Protein AF-A0A8H7SQS5-F1 (afdb_monomer)

Foldseek 3Di:
DPDPDDDDQDPAWDWDFDDDPPDTDTDIDGGPDPVGLVVPVVVLAPAAADEAEDAQQCPVCLLVSLVSVVVVCPDPSCLNHEYEYEQEDPVDPPGDDQVVSCVSSVVVVPPSHHYDYWYYYPRVGPRVSVSVVVSCCSRVFADKAKEKEFAPDLQWWKFKQFPNDTGTWDQDPQDNRMTMDIDGFQTKIWMFTHGPPDRHTPGTAPDIAGTDSYHFFHHYHNDRDAFFDFDAFAAQPVFDQPADDPPPQCQQDNHRGDKDKDKAFDPVLVVVCLVPLQDWRWTWIWIWIGHRHDIHIAGRWTKTFDDHLQSQFLATKIKTAGPPPDAGSNHRIDIGDPLLLQQQSPQVVLLVRLLVSSNADDDPAQFWKKFWFLFADPLAGLLLAAQDQDQVSNVSHRIDGPHHGPPPDDPGCNLSNVLSVVLVVLVVCLQADDLVVLLVCVVVQQLAEPLSSVLLVLLSCLLFLVCRWNQFRRHQKMWGQDPVSRYTGIGGGDSSATQQADQFQSVQSLAQACVSSRRCLPRSNNQSQCSNPVSVVSSVVSSVSSLVRRLPCVHPVSNSVSVCVSCVVVSVVVVPDRGSDQHVPPCDLCCCVPCPSHNRTHHTPGHDSQSNVLSSVLSNDDFHNCCLAPRPRVTSNGDRNVRSSVSSVVNNVPDDDDPDRSRDHD

Secondary structure (DSSP, 8-state):
------PPP-SSEEEEEEEETTEEEEEEEE--SHHHHTTGGGG-TT-SEEEEEEETT-GGGHHHHHHHHHHHHT-GGGTT-EEEEEEE-TTSTTPPPHHHHHHHHTGGG--SS-EEEEE--TTT-TTHHHHHHHHHHHHH-PPEEEEEEE---TTEEEEEEETTEEEEEEEETTEEEEEEEEEESSS-EEEEEEETTS--EEEE-SS-BPP-SSPPPEEETT-S-S------PPP-TTS---SPPPPP-TTTS-TT---EEEEEE-HHHHHHHHHTTTS--EEEEEEEEE-SS-EEEEEEEEEEEE-SGGGGSSS-EEEEE--TT--BTTBSEEEE---TT-TTS-HHHHHHHHHHHTT-----S--EEEEE---SSTTTS-S-----S-GGGGTTSSEEEEEPPSTTS--SSHHHHHHHHHHHHHHHHHTTS-HHHHHTTHHHHHHHB-HHHHHHHHHHHHHHT-TTSHHHHS-SEEEEE-TTT-SEEEEE---TT-SSBSSB-HHHHS-SSGGGSGGGGT-HHHHHHHTSHHHHHHHHHHHHHHIIIIISHHHHHHHHHHHHHHHHHHHHHHHHSPPSS--GGG--HHHHHHS-SSTTPPPPTTB-HHHHHHHHHHHTS---HHHHHHS--S-TTB--HHHHHHHHHHHHHT-------SSPP-

Radius of gyration: 36.8 Å; Cα contacts (8 Å, |Δi|>4): 1217; chains: 1; bounding box: 78×60×111 Å

pLDDT: mean 88.17, std 11.87, range [38.25, 98.5]

Nearest PDB structures (foldseek):
  1o3y-assembly1_A  TM=9.883E-01  e=7.222E-14  Mus musculus
  1upt-assembly1_A  TM=9.725E-01  e=5.233E-14  Homo sapiens
  9c5b-assembly1_A  TM=9.781E-01  e=4.960E-14  Homo sapiens
  3vhx-assembly1_C  TM=9.848E-01  e=1.799E-13  Mus musculus
  5di3-assembly1_A  TM=9.719E-01  e=8.090E-13  Chlamydomonas reinhardtii

Solvent-accessible surface area (backbone atoms only — not comparable to full-atom values): 36924 Å² total; per-residue (Å²): 141,88,72,94,71,89,79,74,87,62,87,54,72,49,79,47,82,43,80,54,89,99,44,77,44,79,45,74,51,67,25,82,50,79,92,42,50,82,54,57,70,79,60,33,70,90,41,63,61,47,78,48,79,39,64,26,70,48,72,86,52,40,64,56,52,24,52,55,49,53,62,56,64,70,35,76,61,39,55,84,24,34,39,40,34,34,27,23,46,62,83,44,91,83,35,52,55,39,72,60,50,42,59,66,47,44,54,85,73,58,78,82,49,63,70,51,73,29,51,20,18,86,88,80,52,48,41,51,62,63,46,49,49,53,50,45,58,71,70,67,52,50,68,68,28,46,43,32,36,37,45,94,47,94,80,40,39,42,25,44,32,46,86,86,43,80,36,75,31,44,66,42,96,66,34,88,35,33,29,38,35,70,44,62,29,65,43,52,29,34,50,29,36,17,44,61,100,54,90,48,73,74,47,63,46,97,59,75,44,80,43,42,92,55,59,54,49,47,34,42,71,86,48,99,66,70,69,46,80,71,50,77,71,60,69,47,87,92,50,74,74,80,41,68,72,79,74,79,34,59,78,65,58,37,86,41,44,84,60,46,78,47,78,49,61,58,64,69,55,52,50,50,39,63,72,46,45,91,56,96,48,78,37,66,22,38,39,27,44,35,41,53,88,48,75,51,62,41,67,75,19,40,37,28,76,28,79,73,74,53,40,48,39,27,55,68,20,32,32,40,37,47,45,98,91,47,65,58,60,88,37,42,69,46,76,49,76,56,50,66,82,37,54,54,72,42,56,41,58,52,54,51,47,49,44,52,19,54,28,51,69,54,89,90,67,65,34,44,30,34,34,26,31,19,8,74,44,89,90,21,31,33,49,53,68,58,71,62,92,53,68,72,64,47,68,79,30,28,56,44,78,76,43,83,40,48,96,87,61,84,92,67,62,63,69,57,46,53,48,17,42,50,44,45,56,50,45,62,48,50,61,77,42,52,74,70,60,48,53,66,44,54,74,59,47,62,51,51,29,44,58,71,52,38,41,50,53,52,40,44,38,53,74,34,31,30,46,61,21,55,56,31,18,18,9,40,33,36,42,34,39,35,78,87,75,63,21,33,37,57,33,86,44,81,49,80,40,29,45,41,35,42,42,30,39,50,73,60,43,42,53,34,39,64,85,65,35,69,18,48,76,64,31,47,59,51,37,49,46,49,56,22,61,70,51,36,53,48,37,52,52,46,40,54,48,44,39,68,57,45,55,33,64,93,45,34,45,58,30,52,51,26,52,46,70,65,44,53,65,60,55,52,52,58,71,71,50,86,60,90,38,77,37,67,86,78,63,50,70,63,50,54,71,73,35,29,86,43,80,58,28,25,76,31,76,47,63,27,74,70,20,36,54,41,31,60,54,48,61,68,46,94,60,51,45,65,28,31,37,69,36,85,56,89,42,82,16,36,45,8,43,54,52,36,47,50,49,33,48,54,32,41,72,66,46,89,71,83,88,69,62,78,64,72,72,127

Mean predicted aligned error: 12.45 Å

Sequence (666 aa):
MNQVVTTTPTIGSNVEEVQYKNLKFVMWDIGGQESLRSTWKTYYIDTKAVIMVIDSTDINRLNLAQQELHQMMESEQLQNASLLVFANKQDVKGSLGAAKISEALGLSKLKDRQWHIQACSALTGEGLYEGLDWVVLQIAGSADILYSVVNNAPDSDTAVVVNGNIYPLERTATSSILFQGKAPSDTPYHYATLAKGTRTIQTSEEFTRSGSKNDTLNEFFGRNWNKKPMVSFQPIASITKNFNRQPDNELLHPTGEIATIHVVANQAEIDNMHKNFLEDITVMANVTHISTTSAQSFSDVKFEIGGRSSRRFTKLAYNIKLPKKTELGGYRKLKLRTTVSDPSYMREYLATEMIYAANQPYPKSNGVLYEGEGGKDDETRADLSYKGDDATAYADTAYAISEDPAVGAKNDLSDLISFTKFINDQLEFQKTASSADIARTTSLWEKQLDVEGFLVGMAFEFLQGSWDAYLQNTNNYFLYKSPTQNRFIFISWDFDYVMGSGPVNMKAISVGDYNYYGGVKLRPLMVALMNIPSYRSLFEKNLDSIITNLYHPSKSFPVIDSVTNLIQEDVTWDKSLPRVRKGLEFLSLDTILNAGIGGNAGTPLCISYLNAVQFIVRVNANVSHKKAIEGKTGHSSLYAIKPWIKEKLENIEKKTTYKQPLIPLF

Structure (mmCIF, N/CA/C/O backbone):
data_AF-A0A8H7SQS5-F1
#
_entry.id   AF-A0A8H7SQS5-F1
#
loop_
_atom_site.group_PDB
_atom_site.id
_atom_site.type_symbol
_atom_site.label_atom_id
_atom_site.label_alt_id
_atom_site.label_comp_id
_atom_site.label_asym_id
_atom_site.label_entity_id
_atom_site.label_seq_id
_atom_site.pdbx_PDB_ins_code
_atom_site.Cartn_x
_atom_site.Cartn_y
_atom_site.Cartn_z
_atom_site.occupancy
_atom_site.B_iso_or_equiv
_atom_site.auth_seq_id
_atom_site.auth_comp_id
_atom_site.auth_asym_id
_atom_site.auth_atom_id
_atom_site.pdbx_PDB_model_num
ATOM 1 N N . MET A 1 1 ? -31.747 30.264 47.340 1.00 46.00 1 MET A N 1
ATOM 2 C CA . MET A 1 1 ? -31.072 29.382 48.316 1.00 46.00 1 MET A CA 1
ATOM 3 C C . MET A 1 1 ? -30.214 30.115 49.364 1.00 46.00 1 MET A C 1
ATOM 5 O O . MET A 1 1 ? -29.469 29.443 50.051 1.00 46.00 1 MET A O 1
ATOM 9 N N . ASN A 1 2 ? -30.345 31.436 49.592 1.00 42.00 2 ASN A N 1
ATOM 10 C CA . ASN A 1 2 ? -29.479 32.169 50.547 1.00 42.00 2 ASN A CA 1
ATOM 11 C C . ASN A 1 2 ? -30.256 32.896 51.665 1.00 42.00 2 ASN A C 1
ATOM 13 O O . ASN A 1 2 ? -29.929 34.028 52.013 1.00 42.00 2 ASN A O 1
ATOM 17 N N . GLN A 1 3 ? -31.299 32.282 52.226 1.00 43.91 3 GLN A N 1
ATOM 18 C CA . GLN A 1 3 ? -31.899 32.763 53.475 1.00 43.91 3 GLN A CA 1
ATOM 19 C C . GLN A 1 3 ? -31.687 31.707 54.554 1.00 43.91 3 GLN A C 1
ATOM 21 O O . GLN A 1 3 ? -32.099 30.563 54.384 1.00 43.91 3 GLN A O 1
ATOM 26 N N . VAL A 1 4 ? -31.036 32.090 55.655 1.00 51.50 4 VAL A N 1
ATOM 27 C CA . VAL A 1 4 ? -30.956 31.261 56.862 1.00 51.50 4 VAL A CA 1
ATOM 28 C C . VAL A 1 4 ? -32.353 31.244 57.477 1.00 51.50 4 VAL A C 1
ATOM 30 O O . VAL A 1 4 ? -32.770 32.205 58.121 1.00 51.50 4 VAL A O 1
ATOM 33 N N . VAL A 1 5 ? -33.105 30.178 57.216 1.00 61.50 5 VAL A N 1
ATOM 34 C CA . VAL A 1 5 ? -34.434 29.967 57.793 1.00 61.50 5 VAL A CA 1
ATOM 35 C C . VAL A 1 5 ? -34.265 29.232 59.119 1.00 61.50 5 VAL A C 1
ATOM 37 O O . VAL A 1 5 ? -33.604 28.198 59.188 1.00 61.50 5 VAL A O 1
ATOM 40 N N . THR A 1 6 ? -34.856 29.753 60.193 1.00 63.38 6 THR A N 1
ATOM 41 C CA . THR A 1 6 ? -34.933 29.026 61.465 1.00 63.38 6 THR A CA 1
ATOM 42 C C . THR A 1 6 ? -35.893 27.846 61.305 1.00 63.38 6 THR A C 1
ATOM 44 O O . THR A 1 6 ? -37.096 28.042 61.145 1.00 63.38 6 THR A O 1
ATOM 47 N N . THR A 1 7 ? -35.371 26.620 61.326 1.00 72.69 7 THR A N 1
ATOM 48 C CA . THR A 1 7 ? -36.161 25.393 61.141 1.00 72.69 7 THR A CA 1
ATOM 49 C C . THR A 1 7 ? -36.747 24.892 62.462 1.00 72.69 7 THR A C 1
ATOM 51 O O . THR A 1 7 ? -36.062 24.891 63.486 1.00 72.69 7 THR A O 1
ATOM 54 N N . THR A 1 8 ? -37.985 24.399 62.438 1.00 74.81 8 THR A N 1
ATOM 55 C CA . THR A 1 8 ? -38.575 23.601 63.531 1.00 74.81 8 THR A CA 1
ATOM 56 C C . THR A 1 8 ? -38.476 22.106 63.193 1.00 74.81 8 THR A C 1
ATOM 58 O O . THR A 1 8 ? -38.320 21.780 62.016 1.00 74.81 8 THR A O 1
ATOM 61 N N . PRO A 1 9 ? -38.506 21.178 64.174 1.00 80.44 9 PRO A N 1
ATOM 62 C CA . PRO A 1 9 ? -38.425 19.746 63.885 1.00 80.44 9 PRO A CA 1
ATOM 63 C C . PRO A 1 9 ? -39.506 19.296 62.892 1.00 80.44 9 PRO A C 1
ATOM 65 O O . PRO A 1 9 ? -40.691 19.501 63.148 1.00 80.44 9 PRO A O 1
ATOM 68 N N . THR A 1 10 ? -39.111 18.654 61.790 1.00 79.06 10 THR A N 1
ATOM 69 C CA . THR A 1 10 ? -40.043 18.162 60.764 1.00 79.06 10 THR A CA 1
ATOM 70 C C . THR A 1 10 ? -40.946 17.064 61.338 1.00 79.06 10 THR A C 1
ATOM 72 O O . THR A 1 10 ? -40.476 15.983 61.703 1.00 79.06 10 THR A O 1
ATOM 75 N N . ILE A 1 11 ? -42.252 17.340 61.424 1.00 73.81 11 ILE A N 1
ATOM 76 C CA . ILE A 1 11 ? -43.299 16.381 61.811 1.00 73.81 11 ILE A CA 1
ATOM 77 C C . ILE A 1 11 ? -43.957 15.891 60.513 1.00 73.81 11 ILE A C 1
ATOM 79 O O . ILE A 1 11 ? -44.909 16.497 60.030 1.00 73.81 11 ILE A O 1
ATOM 83 N N . GLY A 1 12 ? -43.407 14.832 59.910 1.00 78.06 12 GLY A N 1
ATOM 84 C CA . GLY A 1 12 ? -43.863 14.287 58.622 1.00 78.06 12 GLY A CA 1
ATOM 85 C C . GLY A 1 12 ? -42.813 14.421 57.516 1.00 78.06 12 GLY A C 1
ATOM 86 O O . GLY A 1 12 ? -41.686 13.953 57.690 1.00 78.06 12 GLY A O 1
ATOM 87 N N . SER A 1 13 ? -43.186 15.038 56.391 1.00 80.19 13 SER A N 1
ATOM 88 C CA . SER A 1 13 ? -42.313 15.269 55.233 1.00 80.19 13 SER A CA 1
ATOM 89 C C . SER A 1 13 ? -42.549 16.641 54.600 1.00 80.19 13 SER A C 1
ATOM 91 O O . SER A 1 13 ? -43.703 17.053 54.471 1.00 80.19 13 SER A O 1
ATOM 93 N N . ASN A 1 14 ? -41.491 17.283 54.111 1.00 84.00 14 ASN A N 1
ATOM 94 C CA . ASN A 1 14 ? -41.572 18.454 53.237 1.00 84.00 14 ASN A CA 1
ATOM 95 C C . ASN A 1 14 ? -41.152 18.062 51.815 1.00 84.00 14 ASN A C 1
ATOM 97 O O . ASN A 1 14 ? -40.242 17.251 51.648 1.00 84.00 14 ASN A O 1
ATOM 101 N N . VAL A 1 15 ? -41.794 18.641 50.797 1.00 87.00 15 VAL A N 1
ATOM 102 C CA . VAL A 1 15 ? -41.393 18.472 49.394 1.00 87.00 15 VAL A CA 1
ATOM 103 C C . VAL A 1 15 ? -40.994 19.817 48.808 1.00 87.00 15 VAL A C 1
ATOM 105 O O . VAL A 1 15 ? -41.748 20.786 48.896 1.00 87.00 15 VAL A O 1
ATOM 108 N N . GLU A 1 16 ? -39.817 19.867 48.196 1.00 86.56 16 GLU A N 1
ATOM 109 C CA . GLU A 1 16 ? -39.339 21.041 47.475 1.00 86.56 16 GLU A CA 1
ATOM 110 C C . GLU A 1 16 ? -38.935 20.667 46.052 1.00 86.56 16 GLU A C 1
ATOM 112 O O . GLU A 1 16 ? -38.211 19.697 45.813 1.00 86.56 16 GLU A O 1
ATOM 117 N N . GLU A 1 17 ? -39.399 21.464 45.091 1.00 86.06 17 GLU A N 1
ATOM 118 C CA . GLU A 1 17 ? -38.922 21.392 43.717 1.00 86.06 17 GLU A CA 1
ATOM 119 C C . GLU A 1 17 ? -37.786 22.394 43.521 1.00 86.06 17 GLU A C 1
ATOM 121 O O . GLU A 1 17 ? -37.972 23.608 43.619 1.00 86.06 17 GLU A O 1
ATOM 126 N N . VAL A 1 18 ? -36.602 21.879 43.214 1.00 84.75 18 VAL A N 1
ATOM 127 C CA . VAL A 1 18 ? -35.380 22.662 43.065 1.00 84.75 18 VAL A CA 1
ATOM 128 C C . VAL A 1 18 ? -34.851 22.504 41.646 1.00 84.75 18 VAL A C 1
ATOM 130 O O . VAL A 1 18 ? -34.492 21.408 41.223 1.00 84.75 18 VAL A O 1
ATOM 133 N N . GLN A 1 19 ? -34.743 23.606 40.905 1.00 79.25 19 GLN A N 1
ATOM 134 C CA . GLN A 1 19 ? -33.986 23.618 39.653 1.00 79.25 19 GLN A CA 1
ATOM 135 C C . GLN A 1 19 ? -32.502 23.808 39.980 1.00 79.25 19 GLN A C 1
ATOM 137 O O . GLN A 1 19 ? -32.103 24.872 40.455 1.00 79.25 19 GLN A O 1
ATOM 142 N N . TYR A 1 20 ? -31.681 22.794 39.713 1.00 79.81 20 TYR A N 1
ATOM 143 C CA . TYR A 1 20 ? -30.235 22.864 39.907 1.00 79.81 20 TYR A CA 1
ATOM 144 C C . TYR A 1 20 ? -29.522 22.377 38.644 1.00 79.81 20 TYR A C 1
ATOM 146 O O . TYR A 1 20 ? -29.672 21.231 38.217 1.00 79.81 20 TYR A O 1
ATOM 154 N N . LYS A 1 21 ? -28.770 23.286 38.009 1.00 78.00 21 LYS A N 1
ATOM 155 C CA . LYS A 1 21 ? -28.233 23.117 36.647 1.00 78.00 21 LYS A CA 1
ATOM 156 C C . LYS A 1 21 ? -29.354 22.741 35.656 1.00 78.00 21 LYS A C 1
ATOM 158 O O . LYS A 1 21 ? -30.399 23.392 35.617 1.00 78.00 21 LYS A O 1
ATOM 163 N N . ASN A 1 22 ? -29.139 21.717 34.835 1.00 71.81 22 ASN A N 1
ATOM 164 C CA . ASN A 1 22 ? -30.084 21.213 33.839 1.00 71.81 22 ASN A CA 1
ATOM 165 C C . ASN A 1 22 ? -31.089 20.191 34.402 1.00 71.81 22 ASN A C 1
ATOM 167 O O . ASN A 1 22 ? -31.895 19.672 33.634 1.00 71.81 22 ASN A O 1
ATOM 171 N N . LEU A 1 23 ? -31.062 19.902 35.709 1.00 73.56 23 LEU A N 1
ATOM 172 C CA . LEU A 1 23 ? -31.976 18.958 36.348 1.00 73.56 23 LEU A CA 1
ATOM 173 C C . LEU A 1 23 ? -32.998 19.670 37.238 1.00 73.56 23 LEU A C 1
ATOM 175 O O . LEU A 1 23 ? -32.694 20.641 37.936 1.00 73.56 23 LEU A O 1
ATOM 179 N N . LYS A 1 24 ? -34.217 19.130 37.236 1.00 83.38 24 LYS A N 1
ATOM 180 C CA . LYS A 1 24 ? -35.263 19.464 38.198 1.00 83.38 24 LYS A CA 1
ATOM 181 C C . LYS A 1 24 ? -35.273 18.390 39.285 1.00 83.38 24 LYS A C 1
ATOM 183 O O . LYS A 1 24 ? -35.647 17.250 39.018 1.00 83.38 24 LYS A O 1
ATOM 188 N N . PHE A 1 25 ? -34.853 18.748 40.491 1.00 85.69 25 PHE A N 1
ATOM 189 C CA . PHE A 1 25 ? -34.918 17.889 41.668 1.00 85.69 25 PHE A CA 1
ATOM 190 C C . PHE A 1 25 ? -36.290 18.013 42.327 1.00 85.69 25 PHE A C 1
ATOM 192 O O . PHE A 1 25 ? -36.781 19.119 42.534 1.00 85.69 25 PHE A O 1
ATOM 199 N N . VAL A 1 26 ? -36.882 16.875 42.686 1.00 89.88 26 VAL A N 1
ATOM 200 C CA . VAL A 1 26 ? -38.013 16.801 43.618 1.00 89.88 26 VAL A CA 1
ATOM 201 C C . VAL A 1 26 ? -37.462 16.189 44.899 1.00 89.88 26 VAL A C 1
ATOM 203 O O . VAL A 1 26 ? -37.196 14.989 44.949 1.00 89.88 26 VAL A O 1
ATOM 206 N N . MET A 1 27 ? -37.186 17.030 45.892 1.00 90.56 27 MET A N 1
ATOM 207 C CA . MET A 1 27 ? -36.537 16.626 47.138 1.00 90.56 27 MET A CA 1
ATOM 208 C C . MET A 1 27 ? -37.584 16.412 48.224 1.00 90.56 27 MET A C 1
ATOM 210 O O . MET A 1 27 ? -38.413 17.287 48.462 1.00 90.56 27 MET A O 1
ATOM 214 N N . TRP A 1 28 ? -37.515 15.261 48.889 1.00 90.88 28 TRP A N 1
ATOM 215 C CA . TRP A 1 28 ? -38.356 14.922 50.033 1.00 90.88 28 TRP A CA 1
ATOM 216 C C . TRP A 1 28 ? -37.508 14.970 51.307 1.00 90.88 28 TRP A C 1
ATOM 218 O O . TRP A 1 28 ? -36.665 14.101 51.520 1.00 90.88 28 TRP A O 1
ATOM 228 N N . ASP A 1 29 ? -37.712 15.991 52.140 1.00 90.00 29 ASP A N 1
ATOM 229 C CA . ASP A 1 29 ? -37.134 16.071 53.487 1.00 90.00 29 ASP A CA 1
ATOM 230 C C . ASP A 1 29 ? -38.038 15.308 54.459 1.00 90.00 29 ASP A C 1
ATOM 232 O O . ASP A 1 29 ? -39.218 15.633 54.600 1.00 90.00 29 ASP A O 1
ATOM 236 N N . ILE A 1 30 ? -37.502 14.272 55.105 1.00 89.94 30 ILE A N 1
ATOM 237 C CA . ILE A 1 30 ? -38.276 13.318 55.905 1.00 89.94 30 ILE A CA 1
ATOM 238 C C . ILE A 1 30 ? -37.847 13.412 57.371 1.00 89.94 30 ILE A C 1
ATOM 240 O O . ILE A 1 30 ? -36.660 13.379 57.697 1.00 89.94 30 ILE A O 1
ATOM 244 N N . GLY A 1 31 ? -38.821 13.475 58.283 1.00 86.50 31 GLY A N 1
ATOM 245 C CA . GLY A 1 31 ? -38.561 13.551 59.720 1.00 86.50 31 GLY A CA 1
ATOM 246 C C . GLY A 1 31 ? -37.701 12.390 60.248 1.00 86.50 31 GLY A C 1
ATOM 247 O O . GLY A 1 31 ? -38.003 11.216 60.035 1.00 86.50 31 GLY A O 1
ATOM 248 N N . GLY A 1 32 ? -36.642 12.724 60.994 1.00 85.50 32 GLY A N 1
ATOM 249 C CA . GLY A 1 32 ? -35.691 11.757 61.571 1.00 85.50 32 GLY A CA 1
ATOM 250 C C . GLY A 1 32 ? -35.989 11.293 63.006 1.00 85.50 32 GLY A C 1
ATOM 251 O O . GLY A 1 32 ? -35.162 10.604 63.618 1.00 85.50 32 GLY A O 1
ATOM 252 N N . GLN A 1 33 ? -37.138 11.688 63.569 1.00 84.88 33 GLN A N 1
ATOM 253 C CA . GLN A 1 33 ? -37.570 11.262 64.906 1.00 84.88 33 GLN A CA 1
ATOM 254 C C . GLN A 1 33 ? -37.811 9.749 64.931 1.00 84.88 33 GLN A C 1
ATOM 256 O O . GLN A 1 33 ? -38.307 9.189 63.958 1.00 84.88 33 GLN A O 1
ATOM 261 N N . GLU A 1 34 ? -37.491 9.090 66.045 1.00 85.25 34 GLU A N 1
ATOM 262 C CA . GLU A 1 34 ? -37.561 7.625 66.180 1.00 85.25 34 GLU A CA 1
ATOM 263 C C . GLU A 1 34 ? -38.934 7.049 65.796 1.00 85.25 34 GLU A C 1
ATOM 265 O O . GLU A 1 34 ? -39.013 6.084 65.039 1.00 85.25 34 GLU A O 1
ATOM 270 N N . SER A 1 35 ? -40.022 7.705 66.210 1.00 85.00 35 SER A N 1
ATOM 271 C CA . SER A 1 35 ? -41.396 7.314 65.866 1.00 85.00 35 SER A CA 1
ATOM 272 C C . SER A 1 35 ? -41.712 7.396 64.367 1.00 85.00 35 SER A C 1
ATOM 274 O O . SER A 1 35 ? -42.625 6.715 63.900 1.00 85.00 35 SER A O 1
ATOM 276 N N . LEU A 1 36 ? -40.966 8.202 63.604 1.00 86.00 36 LEU A N 1
ATOM 277 C CA . LEU A 1 36 ? -41.203 8.458 62.183 1.00 86.00 36 LEU A CA 1
ATOM 278 C C . LEU A 1 36 ? -40.320 7.618 61.250 1.00 86.00 36 LEU A C 1
ATOM 280 O O . LEU A 1 36 ? -40.679 7.468 60.085 1.00 86.00 36 LEU A O 1
ATOM 284 N N . ARG A 1 37 ? -39.215 7.017 61.713 1.00 87.69 37 ARG A N 1
ATOM 285 C CA . ARG A 1 37 ? -38.273 6.286 60.827 1.00 87.69 37 ARG A CA 1
ATOM 286 C C . ARG A 1 37 ? -38.900 5.101 60.104 1.00 87.69 37 ARG A C 1
ATOM 288 O O . ARG A 1 37 ? -38.593 4.838 58.947 1.00 87.69 37 ARG A O 1
ATOM 295 N N . SER A 1 38 ? -39.876 4.451 60.739 1.00 85.44 38 SER A N 1
ATOM 296 C CA . SER A 1 38 ? -40.659 3.375 60.116 1.00 85.44 38 SER A CA 1
ATOM 297 C C . SER A 1 38 ? -41.401 3.809 58.839 1.00 85.44 38 SER A C 1
ATOM 299 O O . SER A 1 38 ? -41.775 2.951 58.034 1.00 85.44 38 SER A O 1
ATOM 301 N N . THR A 1 39 ? -41.595 5.119 58.634 1.00 87.62 39 THR A N 1
ATOM 302 C CA . THR A 1 39 ? -42.253 5.696 57.454 1.00 87.62 39 THR A CA 1
ATOM 303 C C . THR A 1 39 ? -41.307 5.956 56.288 1.00 87.62 39 THR A C 1
ATOM 305 O O . THR A 1 39 ? -41.786 6.086 55.171 1.00 87.62 39 THR A O 1
ATOM 308 N N . TRP A 1 40 ? -39.980 5.953 56.475 1.00 93.19 40 TRP A N 1
ATOM 309 C CA . TRP A 1 40 ? -39.027 6.249 55.391 1.00 93.19 40 TRP A CA 1
ATOM 310 C C . TRP A 1 40 ? -39.225 5.352 54.164 1.00 93.19 40 TRP A C 1
ATOM 312 O O . TRP A 1 40 ? -39.152 5.814 53.028 1.00 93.19 40 TRP A O 1
ATOM 322 N N . LYS A 1 41 ? -39.590 4.087 54.400 1.00 91.06 41 LYS A N 1
ATOM 323 C CA . LYS A 1 41 ? -39.876 3.097 53.356 1.00 91.06 41 LYS A CA 1
ATOM 324 C C . LYS A 1 41 ? -40.971 3.498 52.369 1.00 91.06 41 LYS A C 1
ATOM 326 O O . LYS A 1 41 ? -40.994 2.976 51.261 1.00 91.06 41 LYS A O 1
ATOM 331 N N . THR A 1 42 ? -41.875 4.414 52.729 1.00 90.44 42 THR A N 1
ATOM 332 C CA . THR A 1 42 ? -42.919 4.877 51.801 1.00 90.44 42 THR A CA 1
ATOM 333 C C . THR A 1 42 ? -42.363 5.751 50.678 1.00 90.44 42 THR A C 1
ATOM 335 O O . THR A 1 42 ? -43.066 5.977 49.701 1.00 90.44 42 THR A O 1
ATOM 338 N N . TYR A 1 43 ? -41.114 6.216 50.800 1.00 92.00 43 TYR A N 1
ATOM 339 C CA . TYR A 1 43 ? -40.449 7.093 49.834 1.00 92.00 43 TYR A CA 1
ATOM 340 C C . TYR A 1 43 ? -39.382 6.380 48.995 1.00 92.00 43 TYR A C 1
ATOM 342 O O . TYR A 1 43 ? -38.774 6.998 48.132 1.00 92.00 43 TYR A O 1
ATOM 350 N N . TYR A 1 44 ? -39.129 5.088 49.219 1.00 92.81 44 TYR A N 1
ATOM 351 C CA . TYR A 1 44 ? -38.050 4.380 48.520 1.00 92.81 44 TYR A CA 1
ATOM 352 C C . TYR A 1 44 ? -38.348 4.136 47.038 1.00 92.81 44 TYR A C 1
ATOM 354 O O . TYR A 1 44 ? -37.430 4.148 46.220 1.00 92.81 44 TYR A O 1
ATOM 362 N N . ILE A 1 45 ? -39.621 3.943 46.686 1.00 89.31 45 ILE A N 1
ATOM 363 C CA . ILE A 1 45 ? -40.049 3.690 45.307 1.00 89.31 45 ILE A CA 1
ATOM 364 C C . ILE A 1 45 ? -39.637 4.867 44.410 1.00 89.31 45 ILE A C 1
ATOM 366 O O . ILE A 1 45 ? -39.862 6.025 44.749 1.00 89.31 45 ILE A O 1
ATOM 370 N N . ASP A 1 46 ? -39.023 4.548 43.268 1.00 84.19 46 ASP A N 1
ATOM 371 C CA . ASP A 1 46 ? -38.538 5.493 42.250 1.00 84.19 46 ASP A CA 1
ATOM 372 C C . ASP A 1 46 ? -37.499 6.533 42.711 1.00 84.19 46 ASP A C 1
ATOM 374 O O . ASP A 1 46 ? -37.156 7.452 41.958 1.00 84.19 46 ASP A O 1
ATOM 378 N N . THR A 1 47 ? -36.905 6.359 43.894 1.00 91.38 47 THR A N 1
ATOM 379 C CA . THR A 1 47 ? -35.816 7.222 44.365 1.00 91.38 47 THR A CA 1
ATOM 380 C C . THR A 1 47 ? -34.555 7.047 43.510 1.00 91.38 47 THR A C 1
ATOM 382 O O . THR A 1 47 ? -34.044 5.942 43.344 1.00 91.38 47 THR A O 1
ATOM 385 N N . LYS A 1 48 ? -34.023 8.158 42.975 1.00 89.69 48 LYS A N 1
ATOM 386 C CA . LYS A 1 48 ? -32.787 8.171 42.161 1.00 89.69 48 LYS A CA 1
ATOM 387 C C . LYS A 1 48 ? -31.516 8.333 42.989 1.00 89.69 48 LYS A C 1
ATOM 389 O O . LYS A 1 48 ? -30.483 7.762 42.653 1.00 89.69 48 LYS A O 1
ATOM 394 N N . ALA A 1 49 ? -31.592 9.095 44.073 1.00 92.69 49 ALA A N 1
ATOM 395 C CA . ALA A 1 49 ? -30.498 9.260 45.013 1.00 92.69 49 ALA A CA 1
ATOM 396 C C . ALA A 1 49 ? -31.040 9.468 46.428 1.00 92.69 49 ALA A C 1
ATOM 398 O O . ALA A 1 49 ? -32.061 10.129 46.614 1.00 92.69 49 ALA A O 1
ATOM 399 N N . VAL A 1 50 ? -30.328 8.930 47.413 1.00 95.50 50 VAL A N 1
ATOM 400 C CA . VAL A 1 50 ? -30.562 9.162 48.840 1.00 95.50 50 VAL A CA 1
ATOM 401 C C . VAL A 1 50 ? -29.499 10.127 49.345 1.00 95.50 50 VAL A C 1
ATOM 403 O O . VAL A 1 50 ? -28.308 9.907 49.128 1.00 95.50 50 VAL A O 1
ATOM 406 N N . ILE A 1 51 ? -29.923 11.186 50.037 1.00 95.94 51 ILE A N 1
ATOM 407 C CA . ILE A 1 51 ? -29.023 12.137 50.695 1.00 95.94 51 ILE A CA 1
ATOM 408 C C . ILE A 1 51 ? -29.156 11.955 52.208 1.00 95.94 51 ILE A C 1
ATOM 410 O O . ILE A 1 51 ? -30.156 12.348 52.802 1.00 95.94 51 ILE A O 1
ATOM 414 N N . MET A 1 52 ? -28.143 11.360 52.837 1.00 95.69 52 MET A N 1
ATOM 415 C CA . MET A 1 52 ? -28.085 11.161 54.284 1.00 95.69 52 MET A CA 1
ATOM 416 C C . MET A 1 52 ? -27.294 12.299 54.931 1.00 95.69 52 MET A C 1
ATOM 418 O O . MET A 1 52 ? -26.102 12.461 54.673 1.00 95.69 52 MET A O 1
ATOM 422 N N . VAL A 1 53 ? -27.934 13.082 55.797 1.00 96.31 53 VAL A N 1
ATOM 423 C CA . VAL A 1 53 ? -27.286 14.209 56.483 1.00 96.31 53 VAL A CA 1
ATOM 424 C C . VAL A 1 53 ? -26.868 13.790 57.890 1.00 96.31 53 VAL A C 1
ATOM 426 O O . VAL A 1 53 ? -27.701 13.419 58.713 1.00 96.31 53 VAL A O 1
ATOM 429 N N . ILE A 1 54 ? -25.571 13.870 58.177 1.00 96.88 54 ILE A N 1
ATOM 430 C CA . ILE A 1 54 ? -24.975 13.480 59.455 1.00 96.88 54 ILE A CA 1
ATOM 431 C C . ILE A 1 54 ? -24.557 14.726 60.223 1.00 96.88 54 ILE A C 1
ATOM 433 O O . ILE A 1 54 ? -23.822 15.570 59.713 1.00 96.88 54 ILE A O 1
ATOM 437 N N . ASP A 1 55 ? -25.001 14.827 61.472 1.00 95.69 55 ASP A N 1
ATOM 438 C CA . ASP A 1 55 ? -24.494 15.826 62.403 1.00 95.69 55 ASP A CA 1
ATOM 439 C C . ASP A 1 55 ? -23.081 15.436 62.851 1.00 95.69 55 ASP A C 1
ATOM 441 O O . ASP A 1 55 ? -22.896 14.527 63.660 1.00 95.69 55 ASP A O 1
ATOM 445 N N . SER A 1 56 ? -22.076 16.141 62.332 1.00 96.44 56 SER A N 1
ATOM 446 C CA . SER A 1 56 ? -20.668 15.833 62.603 1.00 96.44 56 SER A CA 1
ATOM 447 C C . SER A 1 56 ? -20.246 16.117 64.048 1.00 96.44 56 SER A C 1
ATOM 449 O O . SER A 1 56 ? -19.121 15.789 64.424 1.00 96.44 56 SER A O 1
ATOM 451 N N . THR A 1 57 ? -21.110 16.733 64.859 1.00 94.81 57 THR A N 1
ATOM 452 C CA . THR A 1 57 ? -20.847 17.032 66.274 1.00 94.81 57 THR A CA 1
ATOM 453 C C . THR A 1 57 ? -21.406 15.971 67.224 1.00 94.81 57 THR A C 1
ATOM 455 O O . THR A 1 57 ? -20.981 15.896 68.377 1.00 94.81 57 THR A O 1
ATOM 458 N N . ASP A 1 58 ? -22.312 15.109 66.751 1.00 93.00 58 ASP A N 1
ATOM 459 C CA . ASP A 1 58 ? -23.007 14.134 67.591 1.00 93.00 58 ASP A CA 1
ATOM 460 C C . ASP A 1 58 ? -22.446 12.716 67.443 1.00 93.00 58 ASP A C 1
ATOM 462 O O . ASP A 1 58 ? -23.017 11.829 66.806 1.00 93.00 58 ASP A O 1
ATOM 466 N N . ILE A 1 59 ? -21.295 12.504 68.077 1.00 91.50 59 ILE A N 1
ATOM 467 C CA . ILE A 1 59 ? -20.561 11.233 68.032 1.00 91.50 59 ILE A CA 1
ATOM 468 C C . ILE A 1 59 ? -21.396 10.079 68.612 1.00 91.50 59 ILE A C 1
ATOM 470 O O . ILE A 1 59 ? -21.345 8.958 68.107 1.00 91.50 59 ILE A O 1
ATOM 474 N N . ASN A 1 60 ? -22.202 10.350 69.643 1.00 91.56 60 ASN A N 1
ATOM 475 C CA . ASN A 1 60 ? -22.978 9.329 70.351 1.00 91.56 60 ASN A CA 1
ATOM 476 C C . ASN A 1 60 ? -24.054 8.696 69.460 1.00 91.56 60 ASN A C 1
ATOM 478 O O . ASN A 1 60 ? -24.373 7.518 69.623 1.00 91.56 60 ASN A O 1
ATOM 482 N N . ARG A 1 61 ? -24.601 9.457 68.502 1.00 92.62 61 ARG A N 1
ATOM 483 C CA . ARG A 1 61 ? -25.633 8.975 67.573 1.00 92.62 61 ARG A CA 1
ATOM 484 C C . ARG A 1 61 ? -25.087 8.393 66.267 1.00 92.62 61 ARG A C 1
ATOM 486 O O . ARG A 1 61 ? -25.881 7.891 65.475 1.00 92.62 61 ARG A O 1
ATOM 493 N N . LEU A 1 62 ? -23.770 8.367 66.044 1.00 92.50 62 LEU A N 1
ATOM 494 C CA . LEU A 1 62 ? -23.197 7.787 64.819 1.00 92.50 62 LEU A CA 1
ATOM 495 C C . LEU A 1 62 ? -23.483 6.290 64.668 1.00 92.50 62 LEU A C 1
ATOM 497 O O . LEU A 1 62 ? -23.783 5.842 63.565 1.00 92.50 62 LEU A O 1
ATOM 501 N N . ASN A 1 63 ? -23.460 5.527 65.764 1.00 93.19 63 ASN A N 1
ATOM 502 C CA . ASN A 1 63 ? -23.805 4.100 65.728 1.00 93.19 63 ASN A CA 1
ATOM 503 C C . ASN A 1 63 ? -25.262 3.880 65.301 1.00 93.19 63 ASN A C 1
ATOM 505 O O . ASN A 1 63 ? -25.557 2.963 64.540 1.00 93.19 63 ASN A O 1
ATOM 509 N N . LEU A 1 64 ? -26.167 4.752 65.752 1.00 93.12 64 LEU A N 1
ATOM 510 C CA . LEU A 1 64 ? -27.565 4.716 65.337 1.00 93.12 64 LEU A CA 1
ATOM 511 C C . LEU A 1 64 ? -27.702 5.076 63.852 1.00 93.12 64 LEU A C 1
ATOM 513 O O . LEU A 1 64 ? -28.374 4.370 63.113 1.00 93.12 64 LEU A O 1
ATOM 517 N N . ALA A 1 65 ? -27.016 6.130 63.397 1.00 94.88 65 ALA A N 1
ATOM 518 C CA . ALA A 1 65 ? -27.011 6.520 61.988 1.00 94.88 65 ALA A CA 1
ATOM 519 C C . ALA A 1 65 ? -26.461 5.412 61.074 1.00 94.88 65 ALA A C 1
ATOM 521 O O . ALA A 1 65 ? -26.986 5.215 59.983 1.00 94.88 65 ALA A O 1
ATOM 522 N N . GLN A 1 66 ? -25.447 4.663 61.525 1.00 95.94 66 GLN A N 1
ATOM 523 C CA . GLN A 1 66 ? -24.949 3.484 60.820 1.00 95.94 66 GLN A CA 1
ATOM 524 C C . GLN A 1 66 ? -26.039 2.414 60.697 1.00 95.94 66 GLN A C 1
ATOM 526 O O . GLN A 1 66 ? -26.296 1.944 59.594 1.00 95.94 66 GLN A O 1
ATOM 531 N N . GLN A 1 67 ? -26.680 2.028 61.802 1.00 94.62 67 GLN A N 1
ATOM 532 C CA . GLN A 1 67 ? -27.711 0.983 61.792 1.00 94.62 67 GLN A CA 1
ATOM 533 C C . GLN A 1 67 ? -28.863 1.332 60.843 1.00 94.62 67 GLN A C 1
ATOM 535 O O . GLN A 1 67 ? -29.213 0.524 59.988 1.00 94.62 67 GLN A O 1
ATOM 540 N N . GLU A 1 68 ? -29.378 2.560 60.933 1.00 94.81 68 GLU A N 1
ATOM 541 C CA . GLU A 1 68 ? -30.463 3.053 60.076 1.00 94.81 68 GLU A CA 1
ATOM 542 C C . GLU A 1 68 ? -30.045 3.127 58.600 1.00 94.81 68 GLU A C 1
ATOM 544 O O . GLU A 1 68 ? -30.814 2.756 57.715 1.00 94.81 68 GLU A O 1
ATOM 549 N N . LEU A 1 69 ? -28.811 3.568 58.316 1.00 95.62 69 LEU A N 1
ATOM 550 C CA . LEU A 1 69 ? -28.284 3.617 56.953 1.00 95.62 69 LEU A CA 1
ATOM 551 C C . LEU A 1 69 ? -28.200 2.218 56.339 1.00 95.62 69 LEU A C 1
ATOM 553 O O . LEU A 1 69 ? -28.695 2.017 55.234 1.00 95.62 69 LEU A O 1
ATOM 557 N N . HIS A 1 70 ? -27.581 1.257 57.030 1.00 95.00 70 HIS A N 1
ATOM 558 C CA . HIS A 1 70 ? -27.421 -0.104 56.505 1.00 95.00 70 HIS A CA 1
ATOM 559 C C . HIS A 1 70 ? -28.778 -0.793 56.338 1.00 95.00 70 HIS A C 1
ATOM 561 O O . HIS A 1 70 ? -29.041 -1.328 55.266 1.00 95.00 70 HIS A O 1
ATOM 567 N N . GLN A 1 71 ? -29.680 -0.668 57.316 1.00 93.75 71 GLN A N 1
ATOM 568 C CA . GLN A 1 71 ? -31.043 -1.197 57.211 1.00 93.75 71 GLN A CA 1
ATOM 569 C C . GLN A 1 71 ? -31.813 -0.599 56.023 1.00 93.75 71 GLN A C 1
ATOM 571 O O . GLN A 1 71 ? -32.536 -1.305 55.322 1.00 93.75 71 GLN A O 1
ATOM 576 N N . MET A 1 72 ? -31.664 0.702 55.770 1.00 94.38 72 MET A N 1
ATOM 577 C CA . MET A 1 72 ? -32.277 1.359 54.616 1.00 94.38 72 MET A CA 1
ATOM 578 C C . MET A 1 72 ? -31.672 0.868 53.293 1.00 94.38 72 MET A C 1
ATOM 580 O O . MET A 1 72 ? -32.412 0.606 52.345 1.00 94.38 72 MET A O 1
ATOM 584 N N . MET A 1 73 ? -30.345 0.718 53.216 1.00 93.88 73 MET A N 1
ATOM 585 C CA . MET A 1 73 ? -29.655 0.271 51.997 1.00 93.88 73 MET A CA 1
ATOM 586 C C . MET A 1 73 ? -29.924 -1.205 51.648 1.00 93.88 73 MET A C 1
ATOM 588 O O . MET A 1 73 ? -29.794 -1.565 50.480 1.00 93.88 73 MET A O 1
ATOM 592 N N . GLU A 1 74 ? -30.355 -2.036 52.604 1.00 92.19 74 GLU A N 1
ATOM 593 C CA . GLU A 1 74 ? -30.791 -3.426 52.369 1.00 92.19 74 GLU A CA 1
ATOM 594 C C . GLU A 1 74 ? -32.107 -3.539 51.573 1.00 92.19 74 GLU A C 1
ATOM 596 O O . GLU A 1 74 ? -32.432 -4.609 51.060 1.00 92.19 74 GLU A O 1
ATOM 601 N N . SER A 1 75 ? -32.874 -2.452 51.441 1.00 92.00 75 SER A N 1
ATOM 602 C CA . SER A 1 75 ? -34.127 -2.455 50.683 1.00 92.00 75 SER A CA 1
ATOM 603 C C . SER A 1 75 ? -33.894 -2.604 49.175 1.00 92.00 75 SER A C 1
ATOM 605 O O . SER A 1 75 ? -33.246 -1.761 48.550 1.00 92.00 75 SER A O 1
ATOM 607 N N . GLU A 1 76 ? -34.529 -3.605 48.554 1.00 88.75 76 GLU A N 1
ATOM 608 C CA . GLU A 1 76 ? -34.502 -3.817 47.095 1.00 88.75 76 GLU A CA 1
ATOM 609 C C . GLU A 1 76 ? -34.996 -2.591 46.308 1.00 88.75 76 GLU A C 1
ATOM 611 O O . GLU A 1 76 ? -34.518 -2.307 45.211 1.00 88.75 76 GLU A O 1
ATOM 616 N N . GLN A 1 77 ? -35.906 -1.803 46.890 1.00 90.81 77 GLN A N 1
ATOM 617 C CA . GLN A 1 77 ? -36.446 -0.592 46.260 1.00 90.81 77 GLN A CA 1
ATOM 618 C C . GLN A 1 77 ? -35.385 0.502 46.058 1.00 90.81 77 GLN A C 1
ATOM 620 O O . GLN A 1 77 ? -35.560 1.366 45.205 1.00 90.81 77 GLN A O 1
ATOM 625 N N . LEU A 1 78 ? -34.277 0.453 46.806 1.00 92.56 78 LEU A N 1
ATOM 626 C CA . LEU A 1 78 ? -33.163 1.398 46.706 1.00 92.56 78 LEU A CA 1
ATOM 627 C C . LEU A 1 78 ? -31.941 0.812 45.991 1.00 92.56 78 LEU A C 1
ATOM 629 O O . LEU A 1 78 ? -30.891 1.452 45.989 1.00 92.56 78 LEU A O 1
ATOM 633 N N . GLN A 1 79 ? -32.034 -0.375 45.385 1.00 85.50 79 GLN A N 1
ATOM 634 C CA . GLN A 1 79 ? -30.878 -1.061 44.792 1.00 85.50 79 GLN A CA 1
ATOM 635 C C . GLN A 1 79 ? -30.146 -0.216 43.733 1.00 85.50 79 GLN A C 1
ATOM 637 O O . GLN A 1 79 ? -28.924 -0.262 43.645 1.00 85.50 79 GLN A O 1
ATOM 642 N N . ASN A 1 80 ? -30.882 0.595 42.967 1.00 81.06 80 ASN A N 1
ATOM 643 C CA . ASN A 1 80 ? -30.329 1.440 41.901 1.00 81.06 80 ASN A CA 1
ATOM 644 C C . ASN A 1 80 ? -30.099 2.906 42.321 1.00 81.06 80 ASN A C 1
ATOM 646 O O . ASN A 1 80 ? -29.742 3.727 41.478 1.00 81.06 80 ASN A O 1
ATOM 650 N N . ALA A 1 81 ? -30.336 3.260 43.589 1.00 89.69 81 ALA A N 1
ATOM 651 C CA . ALA A 1 81 ? -30.190 4.630 44.072 1.00 89.69 81 ALA A CA 1
ATOM 652 C C . ALA A 1 81 ? -28.743 4.919 44.506 1.00 89.69 81 ALA A C 1
ATOM 654 O O . ALA A 1 81 ? -28.148 4.157 45.274 1.00 89.69 81 ALA A O 1
ATOM 655 N N . SER A 1 82 ? -28.186 6.051 44.067 1.00 92.19 82 SER A N 1
ATOM 656 C CA . SER A 1 82 ? -26.886 6.536 44.558 1.00 92.19 82 SER A CA 1
ATOM 657 C C . SER A 1 82 ? -27.003 7.092 45.982 1.00 92.19 82 SER A C 1
ATOM 659 O O . SER A 1 82 ? -28.036 7.651 46.345 1.00 92.19 82 SER A O 1
ATOM 661 N N . LEU A 1 83 ? -25.942 6.986 46.786 1.00 96.00 83 LEU A N 1
ATOM 662 C CA . LEU A 1 83 ? -25.927 7.485 48.168 1.00 96.00 83 LEU A CA 1
ATOM 663 C C . LEU A 1 83 ? -24.964 8.668 48.330 1.00 96.00 83 LEU A C 1
ATOM 665 O O . LEU A 1 83 ? -23.751 8.507 48.233 1.00 96.00 83 LEU A O 1
ATOM 669 N N . LEU A 1 84 ? -25.485 9.847 48.658 1.00 97.31 84 LEU A N 1
ATOM 670 C CA . LEU A 1 84 ? -24.678 10.978 49.113 1.00 97.31 84 LEU A CA 1
ATOM 671 C C . LEU A 1 84 ? -24.777 11.096 50.636 1.00 97.31 84 LEU A C 1
ATOM 673 O O . LEU A 1 84 ? -25.872 11.179 51.185 1.00 97.31 84 LEU A O 1
ATOM 677 N N . VAL A 1 85 ? -23.640 11.159 51.321 1.00 98.00 85 VAL A N 1
ATOM 678 C CA . VAL A 1 85 ? -23.570 11.443 52.757 1.00 98.00 85 VAL A CA 1
ATOM 679 C C . VAL A 1 85 ? -23.024 12.850 52.963 1.00 98.00 85 VAL A C 1
ATOM 681 O O . VAL A 1 85 ? -21.891 13.148 52.593 1.00 98.00 85 VAL A O 1
ATOM 684 N N . PHE A 1 86 ? -23.802 13.718 53.598 1.00 98.25 86 PHE A N 1
ATOM 685 C CA . PHE A 1 86 ? -23.322 15.020 54.044 1.00 98.25 86 PHE A CA 1
ATOM 686 C C . PHE A 1 86 ? -22.786 14.923 55.471 1.00 98.25 86 PHE A C 1
ATOM 688 O O . PHE A 1 86 ? -23.538 14.674 56.411 1.00 98.25 86 PHE A O 1
ATOM 695 N N . ALA A 1 87 ? -21.488 15.163 55.644 1.00 97.50 87 ALA A N 1
ATOM 696 C CA . ALA A 1 87 ? -20.870 15.386 56.947 1.00 97.50 87 ALA A CA 1
ATOM 697 C C . ALA A 1 87 ? -21.096 16.851 57.351 1.00 97.50 87 ALA A C 1
ATOM 699 O O . ALA A 1 87 ? -20.233 17.706 57.151 1.00 97.50 87 ALA A O 1
ATOM 700 N N . ASN A 1 88 ? -22.291 17.139 57.869 1.00 97.19 88 ASN A N 1
ATOM 701 C CA . ASN A 1 88 ? -22.799 18.487 58.109 1.00 97.19 88 ASN A CA 1
ATOM 702 C C . ASN A 1 88 ? -22.314 19.080 59.446 1.00 97.19 88 ASN A C 1
ATOM 704 O O . ASN A 1 88 ? -21.922 18.341 60.348 1.00 97.19 88 ASN A O 1
ATOM 708 N N . LYS A 1 89 ? -22.407 20.407 59.597 1.00 96.44 89 LYS A N 1
ATOM 709 C CA . LYS A 1 89 ? -21.944 21.209 60.750 1.00 96.44 89 LYS A CA 1
ATOM 710 C C . LYS A 1 89 ? -20.422 21.317 60.898 1.00 96.44 89 LYS A C 1
ATOM 712 O O . LYS A 1 89 ? -19.905 21.379 62.014 1.00 96.44 89 LYS A O 1
ATOM 717 N N . GLN A 1 90 ? -19.695 21.355 59.781 1.00 96.56 90 GLN A N 1
ATOM 718 C CA . GLN A 1 90 ? -18.237 21.568 59.794 1.00 96.56 90 GLN A CA 1
ATOM 719 C C . GLN A 1 90 ? -17.829 22.961 60.311 1.00 96.56 90 GLN A C 1
ATOM 721 O O . GLN A 1 90 ? -16.688 23.155 60.718 1.00 96.56 90 GLN A O 1
ATOM 726 N N . ASP A 1 91 ? -18.762 23.915 60.368 1.00 93.38 91 ASP A N 1
ATOM 727 C CA . ASP A 1 91 ? -18.576 25.228 60.996 1.00 93.38 91 ASP A CA 1
ATOM 728 C C . ASP A 1 91 ? -18.408 25.153 62.527 1.00 93.38 91 ASP A C 1
ATOM 730 O O . ASP A 1 91 ? -17.845 26.062 63.142 1.00 93.38 91 ASP A O 1
ATOM 734 N N . VAL A 1 92 ? -18.850 24.060 63.161 1.00 93.81 92 VAL A N 1
ATOM 735 C CA . VAL A 1 92 ? -18.759 23.882 64.612 1.00 93.81 92 VAL A CA 1
ATOM 736 C C . VAL A 1 92 ? -17.408 23.279 64.996 1.00 93.81 92 VAL A C 1
ATOM 738 O O . VAL A 1 92 ? -17.010 22.210 64.524 1.00 93.81 92 VAL A O 1
ATOM 741 N N . LYS A 1 93 ? -16.704 23.942 65.921 1.00 90.94 93 LYS A N 1
ATOM 742 C CA . LYS A 1 93 ? -15.419 23.467 66.450 1.00 90.94 93 LYS A CA 1
ATOM 743 C C . LYS A 1 93 ? -15.580 22.104 67.133 1.00 90.94 93 LYS A C 1
ATOM 745 O O . LYS A 1 93 ? -16.399 21.951 68.033 1.00 90.94 93 LYS A O 1
ATOM 750 N N . GLY A 1 94 ? -14.733 21.147 66.755 1.00 88.31 94 GLY A N 1
ATOM 751 C CA . GLY A 1 94 ? -14.771 19.777 67.280 1.00 88.31 94 GLY A CA 1
ATOM 752 C C . GLY A 1 94 ? -15.636 18.812 66.463 1.00 88.31 94 GLY A C 1
ATOM 753 O O . GLY A 1 94 ? -15.742 17.650 66.846 1.00 88.31 94 GLY A O 1
ATOM 754 N N . SER A 1 95 ? -16.211 19.264 65.344 1.00 94.06 95 SER A N 1
ATOM 755 C CA . SER A 1 95 ? -16.864 18.395 64.364 1.00 94.06 95 SER A CA 1
ATOM 756 C C . SER A 1 95 ? -15.902 17.342 63.796 1.00 94.06 95 SER A C 1
ATOM 758 O O . SER A 1 95 ? -14.697 17.560 63.634 1.00 94.06 95 SER A O 1
ATOM 760 N N . LEU A 1 96 ? -16.436 16.156 63.513 1.00 94.88 96 LEU A N 1
ATOM 761 C CA . LEU A 1 96 ? -15.705 15.094 62.836 1.00 94.88 96 LEU A CA 1
ATOM 762 C C . LEU A 1 96 ? -15.623 15.376 61.333 1.00 94.88 96 LEU A C 1
ATOM 764 O O . LEU A 1 96 ? -16.625 15.667 60.688 1.00 94.88 96 LEU A O 1
ATOM 768 N N . GLY A 1 97 ? -14.432 15.229 60.754 1.00 94.62 97 GLY A N 1
ATOM 769 C CA . GLY A 1 97 ? -14.264 15.305 59.303 1.00 94.62 97 GLY A CA 1
ATOM 770 C C . GLY A 1 97 ? -14.875 14.100 58.577 1.00 94.62 97 GLY A C 1
ATOM 771 O O . GLY A 1 97 ? -15.024 13.016 59.150 1.00 94.62 97 GLY A O 1
ATOM 772 N N . ALA A 1 98 ? -15.146 14.273 57.281 1.00 94.81 98 ALA A N 1
ATOM 773 C CA . ALA A 1 98 ? -15.767 13.269 56.412 1.00 94.81 98 ALA A CA 1
ATOM 774 C C . ALA A 1 98 ? -15.114 11.873 56.496 1.00 94.81 98 ALA A C 1
ATOM 776 O O . ALA A 1 98 ? -15.818 10.873 56.575 1.00 94.81 98 ALA A O 1
ATOM 777 N N . ALA A 1 99 ? -13.781 11.781 56.561 1.00 9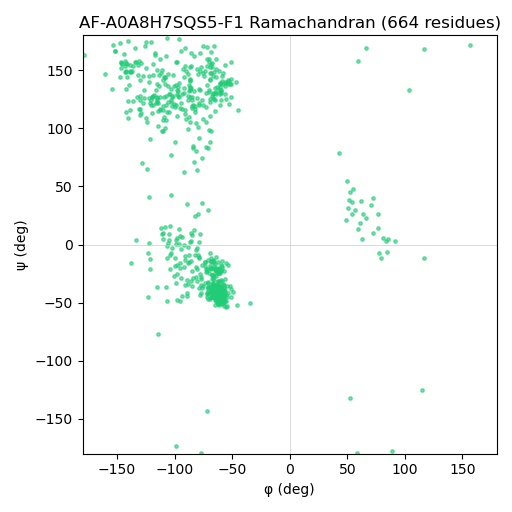4.12 99 ALA A N 1
ATOM 778 C CA . ALA A 1 99 ? -13.081 10.494 56.638 1.00 94.12 99 ALA A CA 1
ATOM 779 C C . ALA A 1 99 ? -13.471 9.663 57.878 1.00 94.12 99 ALA A C 1
ATOM 781 O O . ALA A 1 99 ? -13.734 8.468 57.762 1.00 94.12 99 ALA A O 1
ATOM 782 N N . LYS A 1 100 ? -13.574 10.300 59.052 1.00 94.69 100 LYS A N 1
ATOM 783 C CA . LYS A 1 100 ? -13.944 9.615 60.303 1.00 94.69 100 LYS A CA 1
ATOM 784 C C . LYS A 1 100 ? -15.409 9.189 60.308 1.00 94.69 100 LYS A C 1
ATOM 786 O O . LYS A 1 100 ? -15.737 8.123 60.816 1.00 94.69 100 LYS A O 1
ATOM 791 N N . ILE A 1 101 ? -16.287 10.010 59.730 1.00 96.69 101 ILE A N 1
ATOM 792 C CA . ILE A 1 101 ? -17.709 9.672 59.583 1.00 96.69 101 ILE A CA 1
ATOM 793 C C . ILE A 1 101 ? -17.879 8.508 58.602 1.00 96.69 101 ILE A C 1
ATOM 795 O O . ILE A 1 101 ? -18.635 7.587 58.885 1.00 96.69 101 ILE A O 1
ATOM 799 N N . SER A 1 102 ? -17.135 8.502 57.493 1.00 96.56 102 SER A N 1
ATOM 800 C CA . SER A 1 102 ? -17.132 7.396 56.527 1.00 96.56 102 SER A CA 1
ATOM 801 C C . SER A 1 102 ? -16.753 6.062 57.176 1.00 96.56 102 SER A C 1
ATOM 803 O O . SER A 1 102 ? -17.440 5.055 56.983 1.00 96.56 102 SER A O 1
ATOM 805 N N . GLU A 1 103 ? -15.702 6.067 58.003 1.00 95.06 103 GLU A N 1
ATOM 806 C CA . GLU A 1 103 ? -15.273 4.901 58.778 1.00 95.06 103 GLU A CA 1
ATOM 807 C C . GLU A 1 103 ? -16.348 4.461 59.783 1.00 95.06 103 GLU A C 1
ATOM 809 O O . GLU A 1 103 ? -16.736 3.292 59.791 1.00 95.06 103 GLU A O 1
ATOM 814 N N . ALA A 1 104 ? -16.888 5.396 60.573 1.00 95.06 104 ALA A N 1
ATOM 815 C CA . ALA A 1 104 ? -17.912 5.111 61.578 1.00 95.06 104 ALA A CA 1
ATOM 816 C C . ALA A 1 104 ? -19.206 4.548 60.968 1.00 95.06 104 ALA A C 1
ATOM 818 O O . ALA A 1 104 ? -19.804 3.631 61.522 1.00 95.06 104 ALA A O 1
ATOM 819 N N . LEU A 1 105 ? -19.622 5.046 59.802 1.00 96.56 105 LEU A N 1
ATOM 820 C CA . LEU A 1 105 ? -20.783 4.532 59.071 1.00 96.56 105 LEU A CA 1
ATOM 821 C C . LEU A 1 105 ? -20.478 3.244 58.297 1.00 96.56 105 LEU A C 1
ATOM 823 O O . LEU A 1 105 ? -21.398 2.569 57.843 1.00 96.56 105 LEU A O 1
ATOM 827 N N . GLY A 1 106 ? -19.209 2.858 58.159 1.00 95.56 106 GLY A N 1
ATOM 828 C CA . GLY A 1 106 ? -18.810 1.665 57.418 1.00 95.56 106 GLY A CA 1
ATOM 829 C C . GLY A 1 106 ? -19.184 1.727 55.936 1.00 95.56 106 GLY A C 1
ATOM 830 O O . GLY A 1 106 ? -19.573 0.702 55.378 1.00 95.56 106 GLY A O 1
ATOM 831 N N . LEU A 1 107 ? -19.078 2.903 55.303 1.00 95.12 107 LEU A N 1
ATOM 832 C CA . LEU A 1 107 ? -19.478 3.104 53.899 1.00 95.12 107 LEU A CA 1
ATOM 833 C C . LEU A 1 107 ? -18.714 2.183 52.935 1.00 95.12 107 LEU A C 1
ATOM 835 O O . LEU A 1 107 ? -19.271 1.701 51.956 1.00 95.12 107 LEU A O 1
ATOM 839 N N . SER A 1 108 ? -17.467 1.833 53.262 1.00 92.19 108 SER A N 1
ATOM 840 C CA . SER A 1 108 ? -16.641 0.886 52.498 1.00 92.19 108 SER A CA 1
ATOM 841 C C . SER A 1 108 ? -17.206 -0.540 52.413 1.00 92.19 108 SER A C 1
ATOM 843 O O . SER A 1 108 ? -16.747 -1.332 51.586 1.00 92.19 108 SER A O 1
ATOM 845 N N . LYS A 1 109 ? -18.191 -0.892 53.252 1.00 92.06 109 LYS A N 1
ATOM 846 C CA . LYS A 1 109 ? -18.894 -2.182 53.193 1.00 92.06 109 LYS A CA 1
ATOM 847 C C . LYS A 1 109 ? -19.978 -2.211 52.110 1.00 92.06 109 LYS A C 1
ATOM 849 O O . LYS A 1 109 ? -20.332 -3.300 51.666 1.00 92.06 109 LYS A O 1
ATOM 854 N N . LEU A 1 110 ? -20.468 -1.050 51.670 1.00 89.19 110 LEU A N 1
ATOM 855 C CA . LEU A 1 110 ? -21.448 -0.920 50.592 1.00 89.19 110 LEU A CA 1
ATOM 856 C C . LEU A 1 110 ? -20.718 -1.042 49.247 1.00 89.19 110 LEU A C 1
ATOM 858 O O . LEU A 1 110 ? -20.044 -0.111 48.808 1.00 89.19 110 LEU A O 1
ATOM 862 N N . LYS A 1 111 ? -20.796 -2.226 48.630 1.00 85.00 111 LYS A N 1
ATOM 863 C CA . LYS A 1 111 ? -20.122 -2.552 47.354 1.00 85.00 111 LYS A CA 1
ATOM 864 C C . LYS A 1 111 ? -21.076 -2.638 46.165 1.00 85.00 111 LYS A C 1
ATOM 866 O O . LYS A 1 111 ? -20.630 -2.737 45.029 1.00 85.00 111 LYS A O 1
ATOM 871 N N . ASP A 1 112 ? -22.371 -2.649 46.441 1.00 81.56 112 ASP A N 1
ATOM 872 C CA . ASP A 1 112 ? -23.464 -2.818 45.487 1.00 81.56 112 ASP A CA 1
ATOM 873 C C . ASP A 1 112 ? -23.923 -1.495 44.855 1.00 81.56 112 ASP A C 1
ATOM 875 O O . ASP A 1 112 ? -24.697 -1.515 43.903 1.00 81.56 112 ASP A O 1
ATOM 879 N N . ARG A 1 113 ? -23.442 -0.349 45.356 1.00 87.69 113 ARG A N 1
ATOM 880 C CA . ARG A 1 113 ? -23.852 0.990 44.913 1.00 87.69 113 ARG A CA 1
ATOM 881 C C . ARG A 1 113 ? -22.719 2.006 44.968 1.00 87.69 113 ARG A C 1
ATOM 883 O O . ARG A 1 113 ? -21.787 1.881 45.760 1.00 87.69 113 ARG A O 1
ATOM 890 N N . GLN A 1 114 ? -22.853 3.053 44.160 1.00 84.38 114 GLN A N 1
ATOM 891 C CA . GLN A 1 114 ? -21.981 4.223 44.216 1.00 84.38 114 GLN A CA 1
ATOM 892 C C . GLN A 1 114 ? -22.388 5.131 45.380 1.00 84.38 114 GLN A C 1
ATOM 894 O O . GLN A 1 114 ? -23.573 5.437 45.560 1.00 84.38 114 GLN A O 1
ATOM 899 N N . TRP A 1 115 ? -21.402 5.584 46.150 1.00 95.12 115 TRP A N 1
ATOM 900 C CA . TRP A 1 115 ? -21.606 6.518 47.248 1.00 95.12 115 TRP A CA 1
ATOM 901 C C . TRP A 1 115 ? -20.514 7.586 47.295 1.00 95.12 115 TRP A C 1
ATOM 903 O O . TRP A 1 115 ? -19.392 7.364 46.844 1.00 95.12 115 TRP A O 1
ATOM 913 N N . HIS A 1 116 ? -20.838 8.744 47.867 1.00 95.69 116 HIS A N 1
ATOM 914 C CA . HIS A 1 116 ? -19.888 9.826 48.128 1.00 95.69 116 HIS A CA 1
ATOM 915 C C . HIS A 1 116 ? -20.145 10.437 49.498 1.00 95.69 116 HIS A C 1
ATOM 917 O O . HIS A 1 116 ? -21.287 10.487 49.952 1.00 95.69 116 HIS A O 1
ATOM 923 N N . ILE A 1 117 ? -19.089 10.912 50.156 1.00 97.56 117 ILE A N 1
ATOM 924 C CA . ILE A 1 117 ? -19.202 11.675 51.398 1.00 97.56 117 ILE A CA 1
ATOM 925 C C . ILE A 1 117 ? -18.607 13.063 51.207 1.00 97.56 117 ILE A C 1
ATOM 927 O O . ILE A 1 117 ? -17.454 13.214 50.804 1.00 97.56 117 ILE A O 1
ATOM 931 N N . GLN A 1 118 ? -19.397 14.079 51.531 1.00 97.81 118 GLN A N 1
ATOM 932 C CA . GLN A 1 118 ? -19.041 15.474 51.345 1.00 97.81 118 GLN A CA 1
ATOM 933 C C . GLN A 1 118 ? -19.085 16.205 52.686 1.00 97.81 118 GLN A C 1
ATOM 935 O O . GLN A 1 118 ? -20.115 16.237 53.359 1.00 97.81 118 GLN A O 1
ATOM 940 N N . ALA A 1 119 ? -17.956 16.793 53.082 1.00 96.56 119 ALA A N 1
ATOM 941 C CA . ALA A 1 119 ? -17.910 17.724 54.205 1.00 96.56 119 ALA A CA 1
ATOM 942 C C . ALA A 1 119 ? -18.695 18.989 53.837 1.00 96.56 119 ALA A C 1
ATOM 944 O O . ALA A 1 119 ? -18.488 19.528 52.747 1.00 96.56 119 ALA A O 1
ATOM 945 N N . CYS A 1 120 ? -19.600 19.437 54.712 1.00 97.25 120 CYS A N 1
ATOM 946 C CA . CYS A 1 120 ? -20.423 20.611 54.436 1.00 97.25 120 CYS A CA 1
ATOM 947 C C . CYS A 1 120 ? -20.864 21.373 55.696 1.00 97.25 120 CYS A C 1
ATOM 949 O O . CYS A 1 120 ? -20.826 20.868 56.823 1.00 97.25 120 CYS A O 1
ATOM 951 N N . SER A 1 121 ? -21.372 22.586 55.493 1.00 95.62 121 SER A N 1
ATOM 952 C CA . SER A 1 121 ? -22.158 23.308 56.491 1.00 95.62 121 SER A CA 1
ATOM 953 C C . SER A 1 121 ? -23.441 23.830 55.860 1.00 95.62 121 SER A C 1
ATOM 955 O O . SER A 1 121 ? -23.421 24.694 54.988 1.00 95.62 121 SER A O 1
ATOM 957 N N . ALA A 1 122 ? -24.581 23.335 56.341 1.00 93.25 122 ALA A N 1
ATOM 958 C CA . ALA A 1 122 ? -25.892 23.837 55.946 1.00 93.25 122 ALA A CA 1
ATOM 959 C C . ALA A 1 122 ? -26.112 25.306 56.355 1.00 93.25 122 ALA A C 1
ATOM 961 O O . ALA A 1 122 ? -26.957 25.976 55.770 1.00 93.25 122 ALA A O 1
ATOM 962 N N . LEU A 1 123 ? -25.354 25.808 57.341 1.00 91.25 123 LEU A N 1
ATOM 963 C CA . LEU A 1 123 ? -25.429 27.199 57.786 1.00 91.25 123 LEU A CA 1
ATOM 964 C C . LEU A 1 123 ? -24.716 28.148 56.815 1.00 91.25 123 LEU A C 1
ATOM 966 O O . LEU A 1 123 ? -25.231 29.229 56.537 1.00 91.25 123 LEU A O 1
ATOM 970 N N . THR A 1 124 ? -23.539 27.762 56.313 1.00 90.88 124 THR A N 1
ATOM 971 C CA . THR A 1 124 ? -22.733 28.612 55.416 1.00 90.88 124 THR A CA 1
ATOM 972 C C . THR A 1 124 ? -22.967 28.320 53.934 1.00 90.88 124 THR A C 1
ATOM 974 O O . THR A 1 124 ? -22.667 29.162 53.091 1.00 90.88 124 THR A O 1
ATOM 977 N N . GLY A 1 125 ? -23.501 27.140 53.609 1.00 90.06 125 GLY A N 1
ATOM 978 C CA . GLY A 1 125 ? -23.661 26.629 52.247 1.00 90.06 125 GLY A CA 1
ATOM 979 C C . GLY A 1 125 ? -22.415 25.936 51.681 1.00 90.06 125 GLY A C 1
ATOM 980 O O . GLY A 1 125 ? -22.488 25.355 50.599 1.00 90.06 125 GLY A O 1
ATOM 981 N N . GLU A 1 126 ? -21.286 25.967 52.394 1.00 92.69 126 GLU A N 1
ATOM 982 C CA . GLU A 1 126 ? -20.033 25.340 51.961 1.00 92.69 126 GLU A CA 1
ATOM 983 C C . GLU A 1 126 ? -20.202 23.822 51.811 1.00 92.69 126 GLU A C 1
ATOM 985 O O . GLU A 1 126 ? -20.775 23.165 52.686 1.00 92.69 126 GLU A O 1
ATOM 990 N N . GLY A 1 127 ? -19.714 23.259 50.701 1.00 91.94 127 GLY A N 1
ATOM 991 C CA . GLY A 1 127 ? -19.751 21.824 50.421 1.00 91.94 127 GLY A CA 1
ATOM 992 C C . GLY A 1 127 ? -21.096 21.288 49.919 1.00 91.94 127 GLY A C 1
ATOM 993 O O . GLY A 1 127 ? -21.151 20.145 49.467 1.00 91.94 127 GLY A O 1
ATOM 994 N N . LEU A 1 128 ? -22.192 22.058 49.990 1.00 92.94 128 LEU A N 1
ATOM 995 C CA . LEU A 1 128 ? -23.510 21.583 49.546 1.00 92.94 128 LEU A CA 1
ATOM 996 C C . LEU A 1 128 ? -23.570 21.407 48.024 1.00 92.94 128 LEU A C 1
ATOM 998 O O . LEU A 1 128 ? -24.062 20.388 47.536 1.00 92.94 128 LEU A O 1
ATOM 1002 N N . TYR A 1 129 ? -23.059 22.384 47.274 1.00 90.62 129 TYR A N 1
ATOM 1003 C CA . TYR A 1 129 ? -23.102 22.371 45.811 1.00 90.62 129 TYR A CA 1
ATOM 1004 C C . TYR A 1 129 ? -22.194 21.291 45.218 1.00 90.62 129 TYR A C 1
ATOM 1006 O O . TYR A 1 129 ? -22.582 20.636 44.259 1.00 90.62 129 TYR A O 1
ATOM 1014 N N . GLU A 1 130 ? -21.036 21.033 45.821 1.00 91.00 130 GLU A N 1
ATOM 1015 C CA . GLU A 1 130 ? -20.115 19.963 45.434 1.00 91.00 130 GLU A CA 1
ATOM 1016 C C . GLU A 1 130 ? -20.747 18.578 45.627 1.00 91.00 130 GLU A C 1
ATOM 1018 O O . GLU A 1 130 ? -20.623 17.704 44.767 1.00 91.00 130 GLU A O 1
ATOM 1023 N N . GLY A 1 131 ? -21.484 18.389 46.728 1.00 92.19 131 GLY A N 1
ATOM 1024 C CA . GLY A 1 131 ? -22.252 17.166 46.960 1.00 92.19 131 GLY A CA 1
ATOM 1025 C C . GLY A 1 131 ? -23.362 16.982 45.923 1.00 92.19 131 GLY A C 1
ATOM 1026 O O . GLY A 1 131 ? -23.510 15.898 45.358 1.00 92.19 131 GLY A O 1
ATOM 1027 N N . LEU A 1 132 ? -24.111 18.047 45.620 1.00 90.56 132 LEU A N 1
ATOM 1028 C CA . LEU A 1 132 ? -25.155 18.015 44.591 1.00 90.56 132 LEU A CA 1
ATOM 1029 C C . LEU A 1 132 ? -24.586 17.824 43.180 1.00 90.56 132 LEU A C 1
ATOM 1031 O O . LEU A 1 132 ? -25.196 17.133 42.373 1.00 90.56 132 LEU A O 1
ATOM 1035 N N . ASP A 1 133 ? -23.410 18.369 42.880 1.00 86.38 133 ASP A N 1
ATOM 1036 C CA . ASP A 1 133 ? -22.717 18.171 41.606 1.00 86.38 133 ASP A CA 1
ATOM 1037 C C . ASP A 1 133 ? -22.359 16.706 41.372 1.00 86.38 133 ASP A C 1
ATOM 1039 O O . ASP A 1 133 ? -22.557 16.196 40.268 1.00 86.38 133 ASP A O 1
ATOM 1043 N N . TRP A 1 134 ? -21.907 16.007 42.415 1.00 89.62 134 TRP A N 1
ATOM 1044 C CA . TRP A 1 134 ? -21.695 14.565 42.346 1.00 89.62 134 TRP A CA 1
ATOM 1045 C C . TRP A 1 134 ? -22.999 13.820 42.033 1.00 89.62 134 TRP A C 1
ATOM 1047 O O . TRP A 1 134 ? -23.011 12.963 41.151 1.00 89.62 134 TRP A O 1
ATOM 1057 N N . VAL A 1 135 ? -24.111 14.192 42.677 1.00 87.69 135 VAL A N 1
ATOM 1058 C CA . VAL A 1 135 ? -25.434 13.603 42.402 1.00 87.69 135 VAL A CA 1
ATOM 1059 C C . VAL A 1 135 ? -25.877 13.879 40.963 1.00 87.69 135 VAL A C 1
ATOM 1061 O O . VAL A 1 135 ? -26.345 12.965 40.293 1.00 87.69 135 VAL A O 1
ATOM 1064 N N . VAL A 1 136 ? -25.690 15.099 40.447 1.00 83.25 136 VAL A N 1
ATOM 1065 C CA . VAL A 1 136 ? -25.982 15.429 39.041 1.00 83.25 136 VAL A CA 1
ATOM 1066 C C . VAL A 1 136 ? -25.160 14.552 38.100 1.00 83.25 136 VAL A C 1
ATOM 1068 O O . VAL A 1 136 ? -25.714 14.045 37.135 1.00 83.25 136 VAL A O 1
ATOM 1071 N N . LEU A 1 137 ? -23.874 14.321 38.375 1.00 79.19 137 LEU A N 1
ATOM 1072 C CA . LEU A 1 137 ? -23.043 13.430 37.557 1.00 79.19 137 LEU A CA 1
ATOM 1073 C C . LEU A 1 137 ? -23.544 11.980 37.578 1.00 79.19 137 LEU A C 1
ATOM 1075 O O . LEU A 1 137 ? -23.521 11.325 36.539 1.00 79.19 137 LEU A O 1
ATOM 1079 N N . GLN A 1 138 ? -24.023 11.493 38.727 1.00 81.75 138 GLN A N 1
ATOM 1080 C CA . GLN A 1 138 ? -24.601 10.148 38.821 1.00 81.75 138 GLN A CA 1
ATOM 1081 C C . GLN A 1 138 ? -25.969 10.042 38.125 1.00 81.75 138 GLN A C 1
ATOM 1083 O O . GLN A 1 138 ? -26.267 9.012 37.529 1.00 81.75 138 GLN A O 1
ATOM 1088 N N . ILE A 1 139 ? -26.804 11.089 38.200 1.00 75.94 139 ILE A N 1
ATOM 1089 C CA . ILE A 1 139 ? -28.196 11.066 37.716 1.00 75.94 139 ILE A CA 1
ATOM 1090 C C . ILE A 1 139 ? -28.321 11.480 36.246 1.00 75.94 139 ILE A C 1
ATOM 1092 O O . ILE A 1 139 ? -29.092 10.872 35.509 1.00 75.94 139 ILE A O 1
ATOM 1096 N N . ALA A 1 140 ? -27.634 12.543 35.821 1.00 63.31 140 ALA A N 1
ATOM 1097 C CA . ALA A 1 140 ? -27.794 13.101 34.479 1.00 63.31 140 ALA A CA 1
ATOM 1098 C C . ALA A 1 140 ? -27.145 12.226 33.404 1.00 63.31 140 ALA A C 1
ATOM 1100 O O . ALA A 1 140 ? -27.636 12.204 32.277 1.00 63.31 140 ALA A O 1
ATOM 1101 N N . GLY A 1 141 ? -26.039 11.551 33.738 1.00 59.88 141 GLY A N 1
ATOM 1102 C CA . GLY A 1 141 ? -25.118 11.020 32.738 1.00 59.88 141 GLY A CA 1
ATOM 1103 C C . GLY A 1 141 ? -24.539 12.131 31.847 1.00 59.88 141 GLY A C 1
ATOM 1104 O O . GLY A 1 141 ? -25.078 13.231 31.709 1.00 59.88 141 GLY A O 1
ATOM 1105 N N . SER A 1 142 ? -23.400 11.874 31.224 1.00 61.88 142 SER A N 1
ATOM 1106 C CA . SER A 1 142 ? -23.064 12.569 29.983 1.00 61.88 142 SER A CA 1
ATOM 1107 C C . SER A 1 142 ? -24.014 12.084 28.881 1.00 61.88 142 SER A C 1
ATOM 1109 O O . SER A 1 142 ? -24.531 10.972 28.960 1.00 61.88 142 SER A O 1
ATOM 1111 N N . ALA A 1 143 ? -24.286 12.914 27.868 1.00 74.88 143 ALA A N 1
ATOM 1112 C CA . ALA A 1 143 ? -25.115 12.481 26.744 1.00 74.88 143 ALA A CA 1
ATOM 1113 C C . ALA A 1 143 ? -24.524 11.207 26.122 1.00 74.88 143 ALA A C 1
ATOM 1115 O O . ALA A 1 143 ? -23.307 11.103 25.982 1.00 74.88 143 ALA A O 1
ATOM 1116 N N . ASP A 1 144 ? -25.364 10.247 25.752 1.00 88.12 144 ASP A N 1
ATOM 1117 C CA . ASP A 1 144 ? -24.865 9.039 25.107 1.00 88.12 144 ASP A CA 1
ATOM 1118 C C . ASP A 1 144 ? -24.358 9.347 23.693 1.00 88.12 144 ASP A C 1
ATOM 1120 O O . ASP A 1 144 ? -25.061 9.971 22.891 1.00 88.12 144 ASP A O 1
ATOM 1124 N N . ILE A 1 145 ? -23.169 8.842 23.371 1.00 93.62 145 ILE A N 1
ATOM 1125 C CA . ILE A 1 145 ? -22.592 8.853 22.020 1.00 93.62 145 ILE A CA 1
ATOM 1126 C C . ILE A 1 145 ? -22.495 7.428 21.480 1.00 93.62 145 ILE A C 1
ATOM 1128 O O . ILE A 1 145 ? -22.523 6.456 22.239 1.00 93.62 145 ILE A O 1
ATOM 1132 N N . LEU A 1 146 ? -22.390 7.295 20.160 1.00 96.50 146 LEU A N 1
ATOM 1133 C CA . LEU A 1 146 ? -22.126 6.016 19.517 1.00 96.50 146 LEU A CA 1
ATOM 1134 C C . LEU A 1 146 ? -20.649 5.640 19.683 1.00 96.50 146 LEU A C 1
ATOM 1136 O O . LEU A 1 146 ? -19.758 6.371 19.257 1.00 96.50 146 LEU A O 1
ATOM 1140 N N . TYR A 1 147 ? -20.408 4.464 20.246 1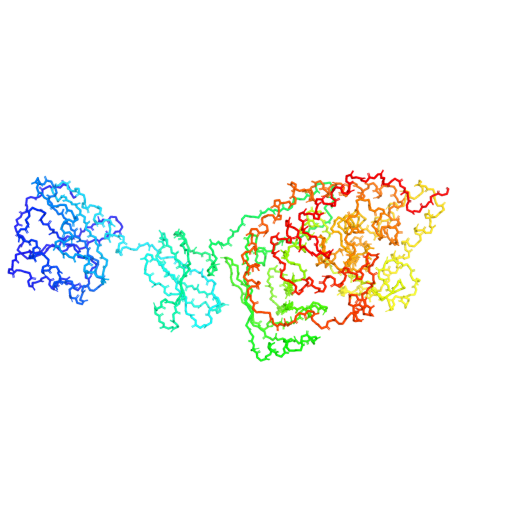.00 97.94 147 TYR A N 1
ATOM 1141 C CA . TYR A 1 147 ? -19.122 3.782 20.222 1.00 97.94 147 TYR A CA 1
ATOM 1142 C C . TYR A 1 147 ? -19.114 2.766 19.083 1.00 97.94 147 TYR A C 1
ATOM 1144 O O . TYR A 1 147 ? -20.116 2.083 18.858 1.00 97.94 147 TYR A O 1
ATOM 1152 N N . SER A 1 148 ? -17.995 2.663 18.369 1.00 98.06 148 SER A N 1
ATOM 1153 C CA . SER A 1 148 ? -17.831 1.796 17.200 1.00 98.06 148 SER A CA 1
ATOM 1154 C C . SER A 1 148 ? -16.448 1.150 17.190 1.00 98.06 148 SER A C 1
ATOM 1156 O O . SER A 1 148 ? -15.431 1.839 17.206 1.00 98.06 148 SER A O 1
ATOM 1158 N N . VAL A 1 149 ? -16.395 -0.182 17.145 1.00 98.12 149 VAL A N 1
ATOM 1159 C CA . VAL A 1 149 ? -15.134 -0.933 17.202 1.00 98.12 149 VAL A CA 1
ATOM 1160 C C . VAL A 1 149 ? -15.151 -2.160 16.296 1.00 98.12 149 VAL A C 1
ATOM 1162 O O . VAL A 1 149 ? -16.094 -2.951 16.275 1.00 98.12 149 VAL A O 1
ATOM 1165 N N . VAL A 1 150 ? -14.071 -2.333 15.543 1.00 97.88 150 VAL A N 1
ATOM 1166 C CA . VAL A 1 150 ? -13.744 -3.531 14.781 1.00 97.88 150 VAL A CA 1
ATOM 1167 C C . VAL A 1 150 ? -13.063 -4.524 15.715 1.00 97.88 150 VAL A C 1
ATOM 1169 O O . VAL A 1 150 ? -11.996 -4.248 16.263 1.00 97.88 150 VAL A O 1
ATOM 1172 N N . ASN A 1 151 ? -13.668 -5.696 15.874 1.00 96.62 151 ASN A N 1
ATOM 1173 C CA . ASN A 1 151 ? -13.142 -6.795 16.667 1.00 96.62 151 ASN A CA 1
ATOM 1174 C C . ASN A 1 151 ? -13.444 -8.137 15.983 1.00 96.62 151 ASN A C 1
ATOM 1176 O O . ASN A 1 151 ? -14.600 -8.550 15.871 1.00 96.62 151 ASN A O 1
ATOM 1180 N N . ASN A 1 152 ? -12.408 -8.849 15.530 1.00 92.12 152 ASN A N 1
ATOM 1181 C CA . ASN A 1 152 ? -12.572 -10.180 14.943 1.00 92.12 152 ASN A CA 1
ATOM 1182 C C . ASN A 1 152 ? -12.642 -11.263 16.033 1.00 92.12 152 ASN A C 1
ATOM 1184 O O . ASN A 1 152 ? -11.717 -12.056 16.202 1.00 92.12 152 ASN A O 1
ATOM 1188 N N . ALA A 1 153 ? -13.750 -11.277 16.771 1.00 88.31 153 ALA A N 1
ATOM 1189 C CA . ALA A 1 153 ? -14.051 -12.267 17.799 1.00 88.31 153 ALA A CA 1
ATOM 1190 C C . ALA A 1 153 ? -15.376 -12.979 17.455 1.00 88.31 153 ALA A C 1
ATOM 1192 O O . ALA A 1 153 ? -16.455 -12.488 17.806 1.00 88.31 153 ALA A O 1
ATOM 1193 N N . PRO A 1 154 ? -15.351 -14.102 16.710 1.00 88.94 154 PRO A N 1
ATOM 1194 C CA . PRO A 1 154 ? -16.575 -14.811 16.317 1.00 88.94 154 PRO A CA 1
ATOM 1195 C C . PRO A 1 154 ? -17.304 -15.465 17.507 1.00 88.94 154 PRO A C 1
ATOM 1197 O O . PRO A 1 154 ? -18.530 -15.605 17.485 1.00 88.94 154 PRO A O 1
ATOM 1200 N N . ASP A 1 155 ? -16.563 -15.803 18.565 1.00 92.12 155 ASP A N 1
ATOM 1201 C CA . ASP A 1 155 ? -17.060 -16.555 19.725 1.00 92.12 155 ASP A CA 1
ATOM 1202 C C . ASP A 1 155 ? -17.280 -15.707 20.987 1.00 92.12 155 ASP A C 1
ATOM 1204 O O . ASP A 1 155 ? -17.674 -16.241 22.023 1.00 92.12 155 ASP A O 1
ATOM 1208 N N . SER A 1 156 ? -17.089 -14.390 20.894 1.00 94.44 156 SER A N 1
ATOM 1209 C CA . SER A 1 156 ? -17.276 -13.442 21.999 1.00 94.44 156 SER A CA 1
ATOM 1210 C C . SER A 1 156 ? -18.161 -12.275 21.568 1.00 94.44 156 SER A C 1
ATOM 1212 O O . SER A 1 156 ? -18.246 -11.952 20.380 1.00 94.44 156 SER A O 1
ATOM 1214 N N . ASP A 1 157 ? -18.799 -11.625 22.536 1.00 95.69 157 ASP A N 1
ATOM 1215 C CA . ASP A 1 157 ? -19.419 -10.315 22.326 1.00 95.69 157 ASP A CA 1
ATOM 1216 C C . ASP A 1 157 ? -18.410 -9.205 22.657 1.00 95.69 157 ASP A C 1
ATOM 1218 O O . ASP A 1 157 ? -17.334 -9.472 23.197 1.00 95.69 157 ASP A O 1
ATOM 1222 N N . THR A 1 158 ? -18.725 -7.958 22.311 1.00 97.69 158 THR A N 1
ATOM 1223 C CA . THR A 1 158 ? -17.859 -6.804 22.597 1.00 97.69 158 THR A CA 1
ATOM 1224 C C . THR A 1 158 ? -18.632 -5.785 23.421 1.00 97.69 158 THR A C 1
ATOM 1226 O O . THR A 1 158 ? -19.832 -5.617 23.231 1.00 97.69 158 THR A O 1
ATOM 1229 N N . ALA A 1 159 ? -17.957 -5.102 24.337 1.00 97.81 159 ALA A N 1
ATOM 1230 C CA . ALA A 1 159 ? -18.506 -4.004 25.117 1.00 97.81 159 ALA A CA 1
ATOM 1231 C C . ALA A 1 159 ? -17.546 -2.819 25.137 1.00 97.81 159 ALA A C 1
ATOM 1233 O O . ALA A 1 159 ? -16.333 -2.988 24.997 1.00 97.81 159 ALA A O 1
ATOM 1234 N N . VAL A 1 160 ? -18.093 -1.632 25.382 1.00 97.69 160 VAL A N 1
ATOM 1235 C CA . VAL A 1 160 ? -17.316 -0.498 25.878 1.00 97.69 160 VAL A CA 1
ATOM 1236 C C . VAL A 1 160 ? -17.478 -0.413 27.392 1.00 97.69 160 VAL A C 1
ATOM 1238 O O . VAL A 1 160 ? -18.579 -0.561 27.926 1.00 97.69 160 VAL A O 1
ATOM 1241 N N . VAL A 1 161 ? -16.373 -0.203 28.099 1.00 94.88 161 VAL A N 1
ATOM 1242 C CA . VAL A 1 161 ? -16.360 0.011 29.544 1.00 94.88 161 VAL A CA 1
ATOM 1243 C C . VAL A 1 161 ? -16.121 1.493 29.802 1.00 94.88 161 VAL A C 1
ATOM 1245 O O . VAL A 1 161 ? -15.044 2.009 29.505 1.00 94.88 161 VAL A O 1
ATOM 1248 N N . VAL A 1 162 ? -17.121 2.175 30.365 1.00 90.56 162 VAL A N 1
ATOM 1249 C CA . VAL A 1 162 ? -17.078 3.613 30.678 1.00 90.56 162 VAL A CA 1
ATOM 1250 C C . VAL A 1 162 ? -17.280 3.793 32.178 1.00 90.56 162 VAL A C 1
ATOM 1252 O O . VAL A 1 162 ? -18.297 3.369 32.727 1.00 90.56 162 VAL A O 1
ATOM 1255 N N . ASN A 1 163 ? -16.302 4.400 32.859 1.00 83.38 163 ASN A N 1
ATOM 1256 C CA . ASN A 1 163 ? -16.305 4.569 34.320 1.00 83.38 163 ASN A CA 1
ATOM 1257 C C . ASN A 1 163 ? -16.562 3.259 35.104 1.00 83.38 163 ASN A C 1
ATOM 1259 O O . ASN A 1 163 ? -17.312 3.234 36.075 1.00 83.38 163 ASN A O 1
ATOM 1263 N N . GLY A 1 164 ? -16.004 2.140 34.629 1.00 80.69 164 GLY A N 1
ATOM 1264 C CA . GLY A 1 164 ? -16.195 0.812 35.228 1.00 80.69 164 GLY A CA 1
ATOM 1265 C C . GLY A 1 164 ? -17.538 0.138 34.918 1.00 80.69 164 GLY A C 1
ATOM 1266 O O . GLY A 1 164 ? -17.701 -1.041 35.224 1.00 80.69 164 GLY A O 1
ATOM 1267 N N . ASN A 1 165 ? -18.474 0.834 34.268 1.00 85.12 165 ASN A N 1
ATOM 1268 C CA . ASN A 1 165 ? -19.744 0.263 33.829 1.00 85.12 165 ASN A CA 1
ATOM 1269 C C . ASN A 1 165 ? -19.600 -0.367 32.440 1.00 85.12 165 ASN A C 1
ATOM 1271 O O . ASN A 1 165 ? -18.974 0.211 31.551 1.00 85.12 165 ASN A O 1
ATOM 1275 N N . ILE A 1 166 ? -20.194 -1.547 32.256 1.00 90.12 166 ILE A N 1
ATOM 1276 C CA . ILE A 1 166 ? -20.119 -2.331 31.017 1.00 90.12 166 ILE A CA 1
ATOM 1277 C C . ILE A 1 166 ? -21.334 -2.019 30.143 1.00 90.12 166 ILE A C 1
ATOM 1279 O O . ILE A 1 166 ? -22.468 -2.286 30.544 1.00 90.12 166 ILE A O 1
ATOM 1283 N N . TYR A 1 167 ? -21.085 -1.544 28.924 1.00 94.31 167 TYR A N 1
ATOM 1284 C CA . TYR A 1 167 ? -22.098 -1.285 27.904 1.00 94.31 167 TYR A CA 1
ATOM 1285 C C . TYR A 1 167 ? -21.877 -2.245 26.727 1.00 94.31 167 TYR A C 1
ATOM 1287 O O . TYR A 1 167 ? -20.949 -2.040 25.938 1.00 94.31 167 TYR A O 1
ATOM 1295 N N . PRO A 1 168 ? -22.672 -3.327 26.617 1.00 95.88 168 PRO A N 1
ATOM 1296 C CA . PRO A 1 168 ? -22.587 -4.248 25.490 1.00 95.88 168 PRO A CA 1
ATOM 1297 C C . PRO A 1 168 ? -22.821 -3.528 24.159 1.00 95.88 168 PRO A C 1
ATOM 1299 O O . PRO A 1 168 ? -23.710 -2.686 24.049 1.00 95.88 168 PRO A O 1
ATOM 1302 N N . LEU A 1 169 ? -22.026 -3.882 23.156 1.00 97.62 169 LEU A N 1
ATOM 1303 C CA . LEU A 1 169 ? -22.140 -3.404 21.785 1.00 97.62 169 LEU A CA 1
ATOM 1304 C C . LEU A 1 169 ? -22.711 -4.522 20.908 1.00 97.62 169 LEU A C 1
ATOM 1306 O O . LEU A 1 169 ? -22.415 -5.703 21.103 1.00 97.62 169 LEU A O 1
ATOM 1310 N N . GLU A 1 170 ? -23.494 -4.149 19.905 1.00 95.81 170 GLU A N 1
ATOM 1311 C CA . GLU A 1 170 ? -24.136 -5.080 18.982 1.00 95.81 170 GLU A CA 1
ATOM 1312 C C . GLU A 1 170 ? -23.385 -5.143 17.655 1.00 95.81 170 GLU A C 1
ATOM 1314 O O . GLU A 1 170 ? -22.855 -4.142 17.173 1.00 95.81 170 GLU A O 1
ATOM 1319 N N . ARG A 1 171 ? -23.355 -6.321 17.024 1.00 95.06 171 ARG A N 1
ATOM 1320 C CA . ARG A 1 171 ? -22.798 -6.456 15.672 1.00 95.06 171 ARG A CA 1
ATOM 1321 C C . ARG A 1 171 ? -23.656 -5.672 14.683 1.00 95.06 171 ARG A C 1
ATOM 1323 O O . ARG A 1 171 ? -24.878 -5.789 14.677 1.00 95.06 171 ARG A O 1
ATOM 1330 N N . THR A 1 172 ? -23.011 -4.919 13.805 1.00 95.25 172 THR A N 1
ATOM 1331 C CA . THR A 1 172 ? -23.714 -4.185 12.749 1.00 95.25 172 THR A CA 1
ATOM 1332 C C . THR A 1 172 ? -24.252 -5.129 11.673 1.00 95.25 172 THR A C 1
ATOM 1334 O O . THR A 1 172 ? -23.665 -6.174 11.391 1.00 95.25 172 THR A O 1
ATOM 1337 N N . ALA A 1 173 ? -25.319 -4.719 10.984 1.00 92.56 173 ALA A N 1
ATOM 1338 C CA . ALA A 1 173 ? -25.825 -5.451 9.819 1.00 92.56 173 ALA A CA 1
ATOM 1339 C C . ALA A 1 173 ? -24.805 -5.523 8.659 1.00 92.56 173 ALA A C 1
ATOM 1341 O O . ALA A 1 173 ? -24.859 -6.436 7.841 1.00 92.56 173 ALA A O 1
ATOM 1342 N N . THR A 1 174 ? -23.867 -4.572 8.590 1.00 92.00 174 THR A N 1
ATOM 1343 C CA . THR A 1 174 ? -22.870 -4.448 7.512 1.00 92.00 174 THR A CA 1
ATOM 1344 C C . THR A 1 174 ? -21.672 -5.383 7.689 1.00 92.00 174 THR A C 1
ATOM 1346 O O . THR A 1 174 ? -21.003 -5.745 6.718 1.00 92.00 174 THR A O 1
ATOM 1349 N N . SER A 1 175 ? -21.337 -5.748 8.926 1.00 94.44 175 SER A N 1
ATOM 1350 C CA . SER A 1 175 ? -20.173 -6.582 9.212 1.00 94.44 175 SER A CA 1
ATOM 1351 C C . SER A 1 175 ? -20.345 -7.349 10.505 1.00 94.44 175 SER A C 1
ATOM 1353 O O . SER A 1 175 ? -20.634 -6.765 11.548 1.00 94.44 175 SER A O 1
ATOM 1355 N N . SER A 1 176 ? -20.024 -8.641 10.463 1.00 94.19 176 SER A N 1
ATOM 1356 C CA . SER A 1 176 ? -19.979 -9.459 11.668 1.00 94.19 176 SER A CA 1
ATOM 1357 C C . SER A 1 176 ? -18.834 -9.084 12.608 1.00 94.19 176 SER A C 1
ATOM 1359 O O . SER A 1 176 ? -18.883 -9.495 13.756 1.00 94.19 176 SER A O 1
ATOM 1361 N N . ILE A 1 177 ? -17.832 -8.308 12.186 1.00 97.19 177 ILE A N 1
ATOM 1362 C CA . ILE A 1 177 ? -16.711 -7.899 13.055 1.00 97.19 177 ILE A CA 1
ATOM 1363 C C . ILE A 1 177 ? -16.779 -6.434 13.494 1.00 97.19 177 ILE A C 1
ATOM 1365 O O . ILE A 1 177 ? -15.868 -5.974 14.167 1.00 97.19 177 ILE A O 1
ATOM 1369 N N . LEU A 1 178 ? -17.810 -5.685 13.095 1.00 97.88 178 LEU A N 1
ATOM 1370 C CA . LEU A 1 178 ? -18.007 -4.301 13.530 1.00 97.88 178 LEU A CA 1
ATOM 1371 C C . LEU A 1 178 ? -19.098 -4.278 14.594 1.00 97.88 178 LEU A C 1
ATOM 1373 O O . LEU A 1 178 ? -20.215 -4.723 14.325 1.00 97.88 178 LEU A O 1
ATOM 1377 N N . PHE A 1 179 ? -18.771 -3.760 15.772 1.00 98.06 179 PHE A N 1
ATOM 1378 C CA . PHE A 1 179 ? -19.670 -3.650 16.912 1.00 98.06 179 PHE A CA 1
ATOM 1379 C C . PHE A 1 179 ? -19.964 -2.188 17.216 1.00 98.06 179 PHE A C 1
ATOM 1381 O O . PHE A 1 179 ? -19.048 -1.367 17.219 1.00 98.06 179 PHE A O 1
ATOM 1388 N N . GLN A 1 180 ? -21.229 -1.875 17.482 1.00 98.25 180 GLN A N 1
ATOM 1389 C CA . GLN A 1 180 ? -21.697 -0.523 17.754 1.00 98.25 180 GLN A CA 1
ATOM 1390 C C . GLN A 1 180 ? -22.713 -0.491 18.893 1.00 98.25 180 GLN A C 1
ATOM 1392 O O . GLN A 1 180 ? -23.467 -1.437 19.105 1.00 98.25 180 GLN A O 1
ATOM 1397 N N . GLY A 1 181 ? -22.744 0.611 19.632 1.00 96.62 181 GLY A N 1
ATOM 1398 C CA . GLY A 1 181 ? -23.664 0.785 20.751 1.00 96.62 181 GLY A CA 1
ATOM 1399 C C . GLY A 1 181 ? -23.507 2.150 21.397 1.00 96.62 181 GLY A C 1
ATOM 1400 O O . GLY A 1 181 ? -22.524 2.849 21.161 1.00 96.62 181 GLY A O 1
ATOM 1401 N N . LYS A 1 182 ? -24.505 2.550 22.180 1.00 95.56 182 LYS A N 1
ATOM 1402 C CA . LYS A 1 182 ? -24.516 3.844 22.860 1.00 95.56 182 LYS A CA 1
ATOM 1403 C C . LYS A 1 182 ? -24.076 3.704 24.310 1.00 95.56 182 LYS A C 1
ATOM 1405 O O . LYS A 1 182 ? -24.490 2.765 24.986 1.00 95.56 182 LYS A O 1
ATOM 1410 N N . ALA A 1 183 ? -23.249 4.638 24.761 1.00 92.69 183 ALA A N 1
ATOM 1411 C CA . ALA A 1 183 ? -22.823 4.750 26.150 1.00 92.69 183 ALA A CA 1
ATOM 1412 C C . ALA A 1 183 ? -22.484 6.217 26.491 1.00 92.69 183 ALA A C 1
ATOM 1414 O O . ALA A 1 183 ? -22.324 7.025 25.566 1.00 92.69 183 ALA A O 1
ATOM 1415 N N . PRO A 1 184 ? -22.341 6.568 27.784 1.00 90.00 184 PRO A N 1
ATOM 1416 C CA . PRO A 1 184 ? -22.118 7.949 28.206 1.00 90.00 184 PRO A CA 1
ATOM 1417 C C . PRO A 1 184 ? -20.827 8.552 27.637 1.00 90.00 184 PRO A C 1
ATOM 1419 O O . PRO A 1 184 ? -19.770 7.924 27.674 1.00 90.00 184 PRO A O 1
ATOM 1422 N N . SER A 1 185 ? -20.895 9.793 27.149 1.00 87.00 185 SER A N 1
ATOM 1423 C CA . SER A 1 185 ? -19.763 10.500 26.538 1.00 87.00 185 SER A CA 1
ATOM 1424 C C . SER A 1 185 ? -18.735 11.051 27.541 1.00 87.00 185 SER A C 1
ATOM 1426 O O . SER A 1 185 ? -18.885 10.963 28.760 1.00 87.00 185 SER A O 1
ATOM 1428 N N . ASP A 1 186 ? -17.697 11.706 27.014 1.00 82.44 186 ASP A N 1
ATOM 1429 C CA . ASP A 1 186 ? -16.754 12.594 27.725 1.00 82.44 186 ASP A CA 1
ATOM 1430 C C . ASP A 1 186 ? -16.071 11.978 28.961 1.00 82.44 186 ASP A C 1
ATOM 1432 O O . ASP A 1 186 ? -15.645 12.677 29.876 1.00 82.44 186 ASP A O 1
ATOM 1436 N N . THR A 1 187 ? -15.948 10.650 28.981 1.00 85.12 187 THR A N 1
ATOM 1437 C CA . THR A 1 187 ? -15.325 9.884 30.065 1.00 85.12 187 THR A CA 1
ATOM 1438 C C . THR A 1 187 ? -14.302 8.907 29.484 1.00 85.12 187 THR A C 1
ATOM 1440 O O . THR A 1 187 ? -14.555 8.347 28.413 1.00 85.12 187 THR A O 1
ATOM 1443 N N . PR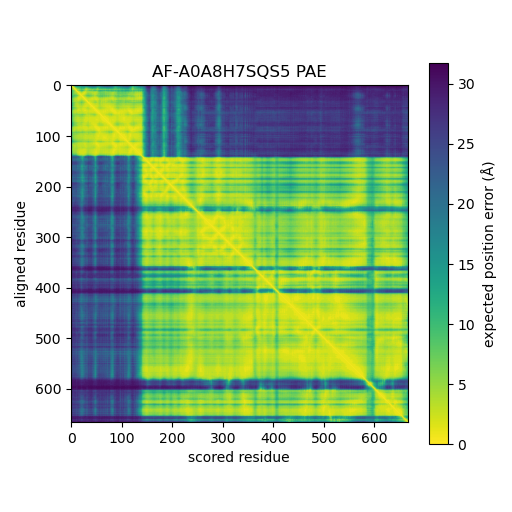O A 1 188 ? -13.144 8.683 30.138 1.00 90.88 188 PRO A N 1
ATOM 1444 C CA . PRO A 1 188 ? -12.192 7.675 29.691 1.00 90.88 188 PRO A CA 1
ATOM 1445 C C . PRO A 1 188 ? -12.835 6.288 29.586 1.00 90.88 188 PRO A C 1
ATOM 1447 O O . PRO A 1 188 ? -13.624 5.891 30.448 1.00 90.88 188 PRO A O 1
ATOM 1450 N N . TYR A 1 189 ? -12.481 5.554 28.535 1.00 94.88 189 TYR A N 1
ATOM 1451 C CA . TYR A 1 189 ? -13.094 4.266 28.215 1.00 94.88 189 TYR A CA 1
ATOM 1452 C C . TYR A 1 189 ? -12.082 3.277 27.643 1.00 94.88 189 TYR A C 1
ATOM 1454 O O . TYR A 1 189 ? -10.995 3.659 27.216 1.00 94.88 189 TYR A O 1
ATOM 1462 N N . HIS A 1 190 ? -12.438 2.001 27.625 1.00 97.56 190 HIS A N 1
ATOM 1463 C CA . HIS A 1 190 ? -11.704 0.958 26.910 1.00 97.56 190 HIS A CA 1
ATOM 1464 C C . HIS A 1 190 ? -12.689 -0.089 26.396 1.00 97.56 190 HIS A C 1
ATOM 1466 O O . HIS A 1 190 ? -13.793 -0.216 26.935 1.00 97.56 190 HIS A O 1
ATOM 1472 N N . TYR A 1 191 ? -12.314 -0.839 25.364 1.00 98.12 191 TYR A N 1
ATOM 1473 C CA . TYR A 1 191 ? -13.131 -1.964 24.917 1.00 98.12 191 TYR A CA 1
ATOM 1474 C C . TYR A 1 191 ? -12.794 -3.240 25.682 1.00 98.12 191 TYR A C 1
ATOM 1476 O O . TYR A 1 191 ? -11.670 -3.446 26.145 1.00 98.12 191 TYR A O 1
ATOM 1484 N N . ALA A 1 192 ? -13.779 -4.126 25.778 1.00 97.75 192 ALA A N 1
ATOM 1485 C CA . ALA A 1 192 ? -13.632 -5.448 26.362 1.00 97.75 192 ALA A CA 1
ATOM 1486 C C . ALA A 1 192 ? -14.365 -6.496 25.523 1.00 97.75 192 ALA A C 1
ATOM 1488 O O . ALA A 1 192 ? -15.400 -6.214 24.916 1.00 97.75 192 ALA A O 1
ATOM 1489 N N . THR A 1 193 ? -13.842 -7.718 25.512 1.00 97.62 193 THR A N 1
ATOM 1490 C CA . THR A 1 193 ? -14.577 -8.889 25.036 1.00 97.62 193 THR A CA 1
ATOM 1491 C C . THR A 1 193 ? -15.391 -9.477 26.178 1.00 97.62 193 THR A C 1
ATOM 1493 O O . THR A 1 193 ? -14.947 -9.525 27.328 1.00 97.62 193 THR A O 1
ATOM 1496 N N . LEU A 1 194 ? -16.599 -9.928 25.864 1.00 96.19 194 LEU A N 1
ATOM 1497 C CA . LEU A 1 194 ? -17.511 -10.562 26.801 1.00 96.19 194 LEU A CA 1
ATOM 1498 C C . LEU A 1 194 ? -17.709 -12.028 26.425 1.00 96.19 194 LEU A C 1
ATOM 1500 O O . LEU A 1 194 ? -17.770 -12.378 25.243 1.00 96.19 194 LEU A O 1
ATOM 1504 N N . ALA A 1 195 ? -17.889 -12.883 27.431 1.00 94.25 195 ALA A N 1
ATOM 1505 C CA . ALA A 1 195 ? -18.359 -14.238 27.191 1.00 94.25 195 ALA A CA 1
ATOM 1506 C C . ALA A 1 195 ? -19.742 -14.174 26.525 1.00 94.25 195 ALA A C 1
ATOM 1508 O O . ALA A 1 195 ? -20.626 -13.446 26.984 1.00 94.25 195 ALA A O 1
ATOM 1509 N N . LYS A 1 196 ? -19.909 -14.927 25.435 1.00 91.06 196 LYS A N 1
ATOM 1510 C CA . LYS A 1 196 ? -21.063 -14.849 24.533 1.00 91.06 196 LYS A CA 1
ATOM 1511 C C . LYS A 1 196 ? -22.401 -14.926 25.271 1.00 91.06 196 LYS A C 1
ATOM 1513 O O . LYS A 1 196 ? -22.637 -15.863 26.031 1.00 91.06 196 LYS A O 1
ATOM 1518 N N . GLY A 1 197 ? -23.276 -13.954 25.026 1.00 87.44 197 GLY A N 1
ATOM 1519 C CA . GLY A 1 197 ? -24.599 -13.851 25.645 1.00 87.44 197 GLY A CA 1
ATOM 1520 C C . GLY A 1 197 ? -24.585 -13.440 27.122 1.00 87.44 197 GLY A C 1
ATOM 1521 O O . GLY A 1 197 ? -25.621 -13.515 27.781 1.00 87.44 197 GLY A O 1
ATOM 1522 N N . THR A 1 198 ? -23.439 -13.020 27.663 1.00 89.38 198 THR A N 1
ATOM 1523 C CA . THR A 1 198 ? -23.288 -12.605 29.066 1.00 89.38 198 THR A CA 1
ATOM 1524 C C . THR A 1 198 ? -22.695 -11.199 29.169 1.00 89.38 198 THR A C 1
ATOM 1526 O O . THR A 1 198 ? -22.281 -10.604 28.179 1.00 89.38 198 THR A O 1
ATOM 1529 N N . ARG A 1 199 ? -22.616 -10.666 30.394 1.00 88.56 199 ARG A N 1
ATOM 1530 C CA . ARG A 1 199 ? -21.883 -9.425 30.710 1.00 88.56 199 ARG A CA 1
ATOM 1531 C C . ARG A 1 199 ? -20.542 -9.685 31.403 1.00 88.56 199 ARG A C 1
ATOM 1533 O O . ARG A 1 199 ? -19.976 -8.784 32.014 1.00 88.56 199 ARG A O 1
ATOM 1540 N N . THR A 1 200 ? -20.042 -10.917 31.348 1.00 92.31 200 THR A N 1
ATOM 1541 C CA . THR A 1 200 ? -18.776 -11.292 31.980 1.00 92.31 200 THR A CA 1
ATOM 1542 C C . THR A 1 200 ? -17.621 -10.972 31.041 1.00 92.31 200 THR A C 1
ATOM 1544 O O . THR A 1 200 ? -17.536 -11.544 29.956 1.00 92.31 200 THR A O 1
ATOM 1547 N N . ILE A 1 201 ? -16.728 -10.077 31.466 1.00 94.25 201 ILE A N 1
ATOM 1548 C CA . ILE A 1 201 ? -15.511 -9.732 30.721 1.00 94.25 201 ILE A CA 1
ATOM 1549 C C . ILE A 1 201 ? -14.591 -10.956 30.628 1.00 94.25 201 ILE A C 1
ATOM 1551 O O . ILE A 1 201 ? -14.296 -11.593 31.640 1.00 94.25 201 ILE A O 1
ATOM 1555 N N . GLN A 1 202 ? -14.134 -11.266 29.414 1.00 95.06 202 GLN A N 1
ATOM 1556 C CA . GLN A 1 202 ? -13.094 -12.262 29.142 1.00 95.06 202 GLN A CA 1
ATOM 1557 C C . GLN A 1 202 ? -11.720 -11.604 29.031 1.00 95.06 202 GLN A C 1
ATOM 1559 O O . GLN A 1 202 ? -10.766 -12.057 29.660 1.00 95.06 202 GLN A O 1
ATOM 1564 N N . THR A 1 203 ? -11.623 -10.530 28.245 1.00 95.31 203 THR A N 1
ATOM 1565 C CA . THR A 1 203 ? -10.410 -9.718 28.096 1.00 95.31 203 THR A CA 1
ATOM 1566 C C . THR A 1 203 ? -10.777 -8.243 27.974 1.00 95.31 203 THR A C 1
ATOM 1568 O O . THR A 1 203 ? -11.828 -7.911 27.430 1.00 95.31 203 THR A O 1
ATOM 1571 N N . SER A 1 204 ? -9.901 -7.360 28.443 1.00 96.06 204 SER A N 1
ATOM 1572 C CA . SER A 1 204 ? -10.003 -5.910 28.247 1.00 96.06 204 SER A CA 1
ATOM 1573 C C . SER A 1 204 ? -8.792 -5.411 27.470 1.00 96.06 204 SER A C 1
ATOM 1575 O O . SER A 1 204 ? -7.735 -6.041 27.499 1.00 96.06 204 SER A O 1
ATOM 1577 N N . GLU A 1 205 ? -8.928 -4.284 26.773 1.00 96.69 205 GLU A N 1
ATOM 1578 C CA . GLU A 1 205 ? -7.757 -3.563 26.273 1.00 96.69 205 GLU A CA 1
ATOM 1579 C C . GLU A 1 205 ? -6.839 -3.158 27.444 1.00 96.69 205 GLU A C 1
ATOM 1581 O O . GLU A 1 205 ? -7.301 -2.714 28.493 1.00 96.69 205 GLU A O 1
ATOM 1586 N N . GLU A 1 206 ? -5.524 -3.263 27.243 1.00 95.00 206 GLU A N 1
ATOM 1587 C CA . GLU A 1 206 ? -4.492 -2.922 28.242 1.00 95.00 206 GLU A CA 1
ATOM 1588 C C . GLU A 1 206 ? -4.248 -1.402 28.373 1.00 95.00 206 GLU A C 1
ATOM 1590 O O . GLU A 1 206 ? -3.278 -0.953 28.985 1.00 95.00 206 GLU A O 1
ATOM 1595 N N . PHE A 1 207 ? -5.092 -0.581 27.746 1.00 95.81 207 PHE A N 1
ATOM 1596 C CA . PHE A 1 207 ? -4.984 0.873 27.736 1.00 95.81 207 PHE A CA 1
ATOM 1597 C C . PHE A 1 207 ? -6.366 1.523 27.789 1.00 95.81 207 PHE A C 1
ATOM 1599 O O . PHE A 1 207 ? -7.367 0.937 27.387 1.00 95.81 207 PHE A O 1
ATOM 1606 N N . THR A 1 208 ? -6.395 2.778 28.232 1.00 93.69 208 THR A N 1
ATOM 1607 C CA . THR A 1 208 ? -7.607 3.602 28.271 1.00 93.69 208 THR A CA 1
ATOM 1608 C C . THR A 1 208 ? -7.534 4.686 27.201 1.00 93.69 208 THR A C 1
ATOM 1610 O O . THR A 1 208 ? -6.498 5.327 27.014 1.00 93.69 208 THR A O 1
ATOM 1613 N N . ARG A 1 209 ? -8.649 4.913 26.514 1.00 94.50 209 ARG A N 1
ATOM 1614 C CA . ARG A 1 209 ? -8.865 5.974 25.529 1.00 94.50 209 ARG A CA 1
ATOM 1615 C C . ARG A 1 209 ? -9.418 7.219 26.218 1.00 94.50 209 ARG A C 1
ATOM 1617 O O . ARG A 1 209 ? -10.133 7.133 27.218 1.00 94.50 209 ARG A O 1
ATOM 1624 N N . SER A 1 210 ? -9.093 8.393 25.686 1.00 91.00 210 SER A N 1
ATOM 1625 C CA . SER A 1 210 ? -9.665 9.656 26.161 1.00 91.00 210 SER A CA 1
ATOM 1626 C C . SER A 1 210 ? -11.148 9.743 25.805 1.00 91.00 210 SER A C 1
ATOM 1628 O O . SER A 1 210 ? -11.536 9.341 24.712 1.00 91.00 210 SER A O 1
ATOM 1630 N N . GLY A 1 211 ? -11.964 10.300 26.704 1.00 87.31 211 GLY A N 1
ATOM 1631 C CA . GLY A 1 211 ? -13.381 10.542 26.437 1.00 87.31 211 GLY A CA 1
ATOM 1632 C C . GLY A 1 211 ? -13.605 11.434 25.214 1.00 87.31 211 GLY A C 1
ATOM 1633 O O . GLY A 1 211 ? -12.802 12.320 24.920 1.00 87.31 211 GLY A O 1
ATOM 1634 N N . SER A 1 212 ? -14.704 11.189 24.502 1.00 84.94 212 SER A N 1
ATOM 1635 C CA . SER A 1 212 ? -15.127 11.969 23.335 1.00 84.94 212 SER A CA 1
ATOM 1636 C C . SER A 1 212 ? -16.489 12.597 23.594 1.00 84.94 212 SER A C 1
ATOM 1638 O O . SER A 1 212 ? -17.325 11.988 24.252 1.00 84.94 212 SER A O 1
ATOM 1640 N N . LYS A 1 213 ? -16.728 13.796 23.058 1.00 86.12 213 LYS A N 1
ATOM 1641 C CA . LYS A 1 213 ? -18.057 14.441 23.040 1.00 86.12 213 LYS A CA 1
ATOM 1642 C C . LYS A 1 213 ? -18.871 14.113 21.787 1.00 86.12 213 LYS A C 1
ATOM 1644 O O . LYS A 1 213 ? -20.046 14.449 21.726 1.00 86.12 213 LYS A O 1
ATOM 1649 N N . ASN A 1 214 ? -18.238 13.486 20.801 1.00 91.06 214 ASN A N 1
ATOM 1650 C CA . ASN A 1 214 ? -18.846 13.049 19.549 1.00 91.06 214 ASN A CA 1
ATOM 1651 C C . ASN A 1 214 ? -18.777 11.524 19.454 1.00 91.06 214 ASN A C 1
ATOM 1653 O O . ASN A 1 214 ? -17.936 10.914 20.120 1.00 91.06 214 ASN A O 1
ATOM 1657 N N . ASP A 1 215 ? -19.580 10.942 18.567 1.00 95.38 215 ASP A N 1
ATOM 1658 C CA . ASP A 1 215 ? -19.461 9.537 18.174 1.00 95.38 215 ASP A CA 1
ATOM 1659 C C . ASP A 1 215 ? -18.001 9.170 17.867 1.00 95.38 215 ASP A C 1
ATOM 1661 O O . ASP A 1 215 ? -17.246 9.960 17.283 1.00 95.38 215 ASP A O 1
ATOM 1665 N N . THR A 1 216 ? -17.584 7.979 18.292 1.00 96.44 216 THR A N 1
ATOM 1666 C CA . THR A 1 216 ? -16.238 7.493 17.998 1.00 96.44 216 THR A CA 1
ATOM 1667 C C . THR A 1 216 ? -16.117 7.132 16.520 1.00 96.44 216 THR A C 1
ATOM 1669 O O . THR A 1 216 ? -17.097 6.863 15.823 1.00 96.44 216 THR A O 1
ATOM 1672 N N . LEU A 1 217 ? -14.878 7.078 16.036 1.00 96.38 217 LEU A N 1
ATOM 1673 C CA . LEU A 1 217 ? -14.577 6.440 14.756 1.00 96.38 217 LEU A CA 1
ATOM 1674 C C . LEU A 1 217 ? -14.846 4.929 14.845 1.00 96.38 217 LEU A C 1
ATOM 1676 O O . LEU A 1 217 ? -15.054 4.402 15.935 1.00 96.38 217 LEU A O 1
ATOM 1680 N N . ASN A 1 218 ? -14.798 4.224 13.715 1.00 96.75 218 ASN A N 1
ATOM 1681 C CA . ASN A 1 218 ? -14.662 2.767 13.700 1.00 96.75 218 ASN A CA 1
ATOM 1682 C C . ASN A 1 218 ? -13.251 2.406 14.184 1.00 96.75 218 ASN A C 1
ATOM 1684 O O . ASN A 1 218 ? -12.309 2.320 13.392 1.00 96.75 218 ASN A O 1
ATOM 1688 N N . GLU A 1 219 ? -13.100 2.259 15.494 1.00 97.31 219 GLU A N 1
ATOM 1689 C CA . GLU A 1 219 ? -11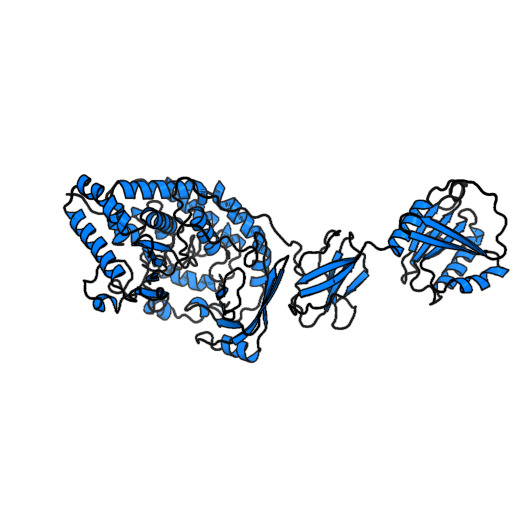.821 1.950 16.127 1.00 97.31 219 GLU A CA 1
ATOM 1690 C C . GLU A 1 219 ? -11.454 0.479 15.918 1.00 97.31 219 GLU A C 1
ATOM 1692 O O . GLU A 1 219 ? -12.265 -0.309 15.443 1.00 97.31 219 GLU A O 1
ATOM 1697 N N . PHE A 1 220 ? -10.235 0.074 16.264 1.00 96.38 220 PHE A N 1
ATOM 1698 C CA . PHE A 1 220 ? -9.818 -1.327 16.183 1.00 96.38 220 PHE A CA 1
ATOM 1699 C C . PH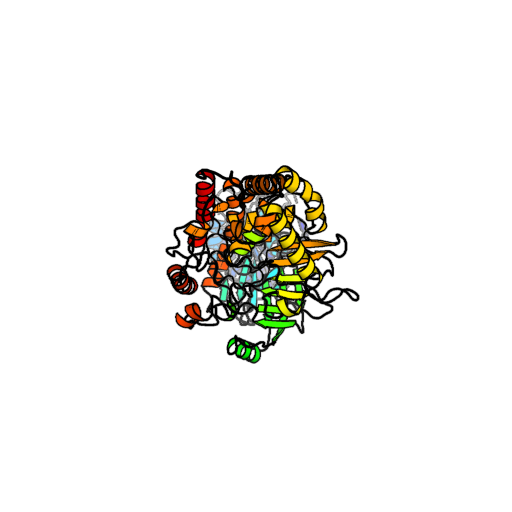E A 1 220 ? -9.441 -1.833 17.575 1.00 96.38 220 PHE A C 1
ATOM 1701 O O . PHE A 1 220 ? -8.636 -1.203 18.266 1.00 96.38 220 PHE A O 1
ATOM 1708 N N . PHE A 1 221 ? -10.021 -2.963 17.983 1.00 96.06 221 PHE A N 1
ATOM 1709 C CA . PHE A 1 221 ? -9.776 -3.551 19.297 1.00 96.06 221 PHE A CA 1
ATOM 1710 C C . PHE A 1 221 ? -8.289 -3.880 19.476 1.00 96.06 221 PHE A C 1
ATOM 1712 O O . PHE A 1 221 ? -7.694 -4.592 18.665 1.00 96.06 221 PHE A O 1
ATOM 1719 N N . GLY A 1 222 ? -7.678 -3.354 20.536 1.00 93.25 222 GLY A N 1
ATOM 1720 C CA . GLY A 1 222 ? -6.253 -3.527 20.820 1.00 93.25 222 GLY A CA 1
ATOM 1721 C C . GLY A 1 222 ? -5.329 -2.549 20.086 1.00 93.25 222 GLY A C 1
ATOM 1722 O O . GLY A 1 222 ? -4.115 -2.633 20.259 1.00 93.25 222 GLY A O 1
ATOM 1723 N N . ARG A 1 223 ? -5.868 -1.595 19.311 1.00 93.50 223 ARG A N 1
ATOM 1724 C CA . ARG A 1 223 ? -5.102 -0.514 18.666 1.00 93.50 223 ARG A CA 1
ATOM 1725 C C . ARG A 1 223 ? -5.473 0.837 19.277 1.00 93.50 223 ARG A C 1
ATOM 1727 O O . ARG A 1 223 ? -6.603 1.297 19.134 1.00 93.50 223 ARG A O 1
ATOM 1734 N N . ASN A 1 224 ? -4.519 1.507 19.921 1.00 92.94 224 ASN A N 1
ATOM 1735 C CA . ASN A 1 224 ? -4.751 2.771 20.640 1.00 92.94 224 ASN A CA 1
ATOM 1736 C C . ASN A 1 224 ? -4.732 4.032 19.751 1.00 92.94 224 ASN A C 1
ATOM 1738 O O . ASN A 1 224 ? -4.669 5.152 20.255 1.00 92.94 224 ASN A O 1
ATOM 1742 N N . TRP A 1 225 ? -4.769 3.864 18.431 1.00 94.38 225 TRP A N 1
ATOM 1743 C CA . TRP A 1 225 ? -4.768 4.943 17.452 1.00 94.38 225 TRP A CA 1
ATOM 1744 C C . TRP A 1 225 ? -5.676 4.584 16.272 1.00 94.38 225 TRP A C 1
ATOM 1746 O O . TRP A 1 225 ? -5.795 3.419 15.898 1.00 94.38 225 TRP A O 1
ATOM 1756 N N . ASN A 1 226 ? -6.286 5.604 15.666 1.00 94.12 226 ASN A N 1
ATOM 1757 C CA . ASN A 1 226 ? -7.144 5.446 14.485 1.00 94.12 226 ASN A CA 1
ATOM 1758 C C . ASN A 1 226 ? -6.468 5.983 13.213 1.00 94.12 226 ASN A C 1
ATOM 1760 O O . ASN A 1 226 ? -6.578 5.378 12.151 1.00 94.12 226 ASN A O 1
ATOM 1764 N N . LYS A 1 227 ? -5.717 7.087 13.337 1.00 94.56 227 LYS A N 1
ATOM 1765 C CA . LYS A 1 227 ? -4.998 7.748 12.242 1.00 94.56 227 LYS A CA 1
ATOM 1766 C C . LYS A 1 227 ? -3.621 8.223 12.709 1.00 94.56 227 LYS A C 1
ATOM 1768 O O . LYS A 1 227 ? -3.513 8.780 13.802 1.00 94.56 227 LYS A O 1
ATOM 1773 N N . LYS A 1 228 ? -2.581 8.036 11.894 1.00 95.81 228 LYS A N 1
ATOM 1774 C CA . LYS A 1 228 ? -1.225 8.559 12.139 1.00 95.81 228 LYS A CA 1
ATOM 1775 C C . LYS A 1 228 ? -0.857 9.648 11.124 1.00 95.81 228 LYS A C 1
ATOM 1777 O O . LYS A 1 228 ? -1.301 9.587 9.978 1.00 95.81 228 LYS A O 1
ATOM 1782 N N . PRO A 1 229 ? -0.048 10.650 11.516 1.00 95.94 229 PRO A N 1
ATOM 1783 C CA . PRO A 1 229 ? 0.453 11.645 10.577 1.00 95.94 229 PRO A CA 1
ATOM 1784 C C . PRO A 1 229 ? 1.363 10.981 9.539 1.00 95.94 229 PRO A C 1
ATOM 1786 O O . PRO A 1 229 ? 2.282 10.240 9.894 1.00 95.94 229 PRO A O 1
ATOM 1789 N N . MET A 1 230 ? 1.114 11.282 8.267 1.00 94.81 230 MET A N 1
ATOM 1790 C CA . MET A 1 230 ? 1.889 10.771 7.138 1.00 94.81 230 MET A CA 1
ATOM 1791 C C . MET A 1 230 ? 2.727 11.876 6.511 1.00 94.81 230 MET A C 1
ATOM 1793 O O . MET A 1 230 ? 2.294 13.025 6.422 1.00 94.81 230 MET A O 1
ATOM 1797 N N . VAL A 1 231 ? 3.923 11.513 6.053 1.00 96.12 231 VAL A N 1
ATOM 1798 C CA . VAL A 1 231 ? 4.771 12.375 5.231 1.00 96.12 231 VAL A CA 1
ATOM 1799 C C . VAL A 1 231 ? 4.783 11.795 3.824 1.00 96.12 231 VAL A C 1
ATOM 1801 O O . VAL A 1 231 ? 5.102 10.622 3.649 1.00 96.12 231 VAL A O 1
ATOM 1804 N N . SER A 1 232 ? 4.464 12.616 2.827 1.00 92.44 232 SER A N 1
ATOM 1805 C CA . SER A 1 232 ? 4.445 12.208 1.419 1.00 92.44 232 SER A CA 1
ATOM 1806 C C . SER A 1 232 ? 5.565 12.876 0.633 1.00 92.44 232 SER A C 1
ATOM 1808 O O . SER A 1 232 ? 5.971 14.011 0.918 1.00 92.44 232 SER A O 1
ATOM 1810 N N . PHE A 1 233 ? 6.034 12.182 -0.400 1.00 93.31 233 PHE A N 1
ATOM 1811 C CA . PHE A 1 233 ? 6.935 12.762 -1.384 1.00 93.31 233 PHE A CA 1
ATOM 1812 C C . PHE A 1 233 ? 6.280 13.955 -2.086 1.00 93.31 233 PHE A C 1
ATOM 1814 O O . PHE A 1 233 ? 5.095 13.930 -2.413 1.00 93.31 233 PHE A O 1
ATOM 1821 N N . GLN A 1 234 ? 7.059 15.014 -2.303 1.00 91.06 234 GLN A N 1
ATOM 1822 C CA . GLN A 1 234 ? 6.574 16.226 -2.956 1.00 91.06 234 GLN A CA 1
ATOM 1823 C C . GLN A 1 234 ? 6.819 16.162 -4.466 1.00 91.06 234 GLN A C 1
ATOM 1825 O O . GLN A 1 234 ? 7.869 15.657 -4.872 1.00 91.06 234 GLN A O 1
ATOM 1830 N N . PRO A 1 235 ? 5.905 16.704 -5.293 1.00 90.69 235 PRO A N 1
ATOM 1831 C CA . PRO A 1 235 ? 6.106 16.770 -6.731 1.00 90.69 235 PRO A CA 1
ATOM 1832 C C . PRO A 1 235 ? 7.418 17.458 -7.123 1.00 90.69 235 PRO A C 1
ATOM 1834 O O . PRO A 1 235 ? 7.792 18.480 -6.541 1.00 90.69 235 PRO A O 1
ATOM 1837 N N . ILE A 1 236 ? 8.101 16.934 -8.141 1.00 91.75 236 ILE A N 1
ATOM 1838 C CA . ILE A 1 236 ? 9.334 17.538 -8.663 1.00 91.75 236 ILE A CA 1
ATOM 1839 C C . ILE A 1 236 ? 8.981 18.580 -9.730 1.00 91.75 236 ILE A C 1
ATOM 1841 O O . ILE A 1 236 ? 8.603 18.232 -10.842 1.00 91.75 236 ILE A O 1
ATOM 1845 N N . ALA A 1 237 ? 9.170 19.866 -9.424 1.00 89.31 237 ALA A N 1
ATOM 1846 C CA . ALA A 1 237 ? 8.822 20.963 -10.336 1.00 89.31 237 ALA A CA 1
ATOM 1847 C C . ALA A 1 237 ? 9.599 20.963 -11.670 1.00 89.31 237 ALA A C 1
ATOM 1849 O O . ALA A 1 237 ? 9.131 21.545 -12.645 1.00 89.31 237 ALA A O 1
ATOM 1850 N N . SER A 1 238 ? 10.790 20.355 -11.717 1.00 89.50 238 SER A N 1
ATOM 1851 C CA . SER A 1 238 ? 11.635 20.299 -12.918 1.00 89.50 238 SER A CA 1
ATOM 1852 C C . SER A 1 238 ? 11.263 19.194 -13.909 1.00 89.50 238 SER A C 1
ATOM 1854 O O . SER A 1 238 ? 11.829 19.199 -15.000 1.00 89.50 238 SER A O 1
ATOM 1856 N N . ILE A 1 239 ? 10.361 18.279 -13.539 1.00 89.31 239 ILE A N 1
ATOM 1857 C CA . ILE A 1 239 ? 9.903 17.171 -14.385 1.00 89.31 239 ILE A CA 1
ATOM 1858 C C . ILE A 1 239 ? 8.501 17.497 -14.890 1.00 89.31 239 ILE A C 1
ATOM 1860 O O . ILE A 1 239 ? 7.619 17.862 -14.105 1.00 89.31 239 ILE A O 1
ATOM 1864 N N . THR A 1 240 ? 8.285 17.375 -16.200 1.00 83.94 240 THR A N 1
ATOM 1865 C CA . THR A 1 240 ? 6.999 17.744 -16.798 1.00 83.94 240 THR A CA 1
ATOM 1866 C C . THR A 1 240 ? 5.870 16.849 -16.294 1.00 83.94 240 THR A C 1
ATOM 1868 O O . THR A 1 240 ? 5.929 15.618 -16.324 1.00 83.94 240 THR A O 1
ATOM 1871 N N . LYS A 1 241 ? 4.779 17.485 -15.865 1.00 76.62 241 LYS A N 1
ATOM 1872 C CA . LYS A 1 241 ? 3.546 16.803 -15.484 1.00 76.62 241 LYS A CA 1
ATOM 1873 C C . LYS A 1 241 ? 2.745 16.417 -16.731 1.00 76.62 241 LYS A C 1
ATOM 1875 O O . LYS A 1 241 ? 1.912 17.187 -17.201 1.00 76.62 241 LYS A O 1
ATOM 1880 N N . ASN A 1 242 ? 2.974 15.207 -17.238 1.00 68.94 242 ASN A N 1
ATOM 1881 C CA . ASN A 1 242 ? 2.303 14.719 -18.451 1.00 68.94 242 ASN A CA 1
ATOM 1882 C C . ASN A 1 242 ? 0.921 14.092 -18.190 1.00 68.94 242 ASN A C 1
ATOM 1884 O O . ASN A 1 242 ? 0.082 14.051 -19.090 1.00 68.94 242 ASN A O 1
ATOM 1888 N N . PHE A 1 243 ? 0.656 13.621 -16.965 1.00 68.31 243 PHE A N 1
ATOM 1889 C CA . PHE A 1 243 ? -0.572 12.888 -16.625 1.00 68.31 243 PHE A CA 1
ATOM 1890 C C . PHE A 1 243 ? -1.102 13.255 -15.238 1.00 68.31 243 PHE A C 1
ATOM 1892 O O . PHE A 1 243 ? -0.358 13.697 -14.366 1.00 68.31 243 PHE A O 1
ATOM 1899 N N . ASN A 1 244 ? -2.403 13.073 -15.020 1.00 63.16 244 ASN A N 1
ATOM 1900 C CA . ASN A 1 244 ? -3.007 13.229 -13.701 1.00 63.16 244 ASN A CA 1
ATOM 1901 C C . ASN A 1 244 ? -3.218 11.848 -13.081 1.00 63.16 244 ASN A C 1
ATOM 1903 O O . ASN A 1 244 ? -3.961 11.042 -13.640 1.00 63.16 244 ASN A O 1
ATOM 1907 N N . ARG A 1 245 ? -2.607 11.608 -11.913 1.00 63.69 245 ARG A N 1
ATOM 1908 C CA . ARG A 1 245 ? -2.955 10.483 -11.033 1.00 63.69 245 ARG A CA 1
ATOM 1909 C C . ARG A 1 245 ? -4.471 10.503 -10.812 1.00 63.69 245 ARG A C 1
ATOM 1911 O O . ARG A 1 245 ? -5.043 11.575 -10.584 1.00 63.69 245 ARG A O 1
ATOM 1918 N N . GLN A 1 246 ? -5.123 9.344 -10.844 1.00 61.34 246 GLN A N 1
ATOM 1919 C CA . GLN A 1 246 ? -6.411 9.232 -10.167 1.00 61.34 246 GLN A CA 1
ATOM 1920 C C . GLN A 1 246 ? -6.137 9.527 -8.687 1.00 61.34 246 GLN A C 1
ATOM 1922 O O . GLN A 1 246 ? -5.273 8.861 -8.118 1.00 61.34 246 GLN A O 1
ATOM 1927 N N . PRO A 1 247 ? -6.756 10.556 -8.081 1.00 59.44 247 PRO A N 1
ATOM 1928 C CA . PRO A 1 247 ? -6.488 10.866 -6.684 1.00 59.44 247 PRO A CA 1
ATOM 1929 C C . PRO A 1 247 ? -6.714 9.604 -5.854 1.00 59.44 247 PRO A C 1
ATOM 1931 O O . PRO A 1 247 ? -7.662 8.861 -6.134 1.00 59.44 247 PRO A O 1
ATOM 1934 N N . ASP A 1 248 ? -5.828 9.353 -4.886 1.00 62.25 248 ASP A N 1
ATOM 1935 C CA . ASP A 1 248 ? -6.042 8.259 -3.947 1.00 62.25 248 ASP A CA 1
ATOM 1936 C C . ASP A 1 248 ? -7.427 8.425 -3.359 1.00 62.25 248 ASP A C 1
ATOM 1938 O O . ASP A 1 248 ? -7.791 9.477 -2.826 1.00 62.25 248 ASP A O 1
ATOM 1942 N N . ASN A 1 249 ? -8.245 7.403 -3.568 1.00 67.25 249 ASN A N 1
ATOM 1943 C CA . ASN A 1 249 ? -9.588 7.448 -3.065 1.00 67.25 249 ASN A CA 1
ATOM 1944 C C . ASN A 1 249 ? -9.502 7.206 -1.562 1.00 67.25 249 ASN A C 1
ATOM 1946 O O . ASN A 1 249 ? -9.249 6.076 -1.145 1.00 67.25 249 ASN A O 1
ATOM 1950 N N . GLU A 1 250 ? -9.740 8.253 -0.772 1.00 76.75 250 GLU A N 1
ATOM 1951 C CA . GLU A 1 250 ? -9.814 8.180 0.693 1.00 76.75 250 GLU A CA 1
ATOM 1952 C C . GLU A 1 250 ? -10.820 7.110 1.172 1.00 76.75 250 GLU A C 1
ATOM 1954 O O . GLU A 1 250 ? -10.736 6.651 2.305 1.00 76.75 250 GLU A O 1
ATOM 1959 N N . LEU A 1 251 ? -11.740 6.643 0.314 1.00 80.25 251 LEU A N 1
ATOM 1960 C CA . LEU A 1 251 ? -12.594 5.493 0.615 1.00 80.25 251 LEU A CA 1
ATOM 1961 C C . LEU A 1 251 ? -11.840 4.160 0.611 1.00 80.25 251 LEU A C 1
ATOM 1963 O O . LEU A 1 251 ? -12.154 3.308 1.428 1.00 80.25 251 LEU A O 1
ATOM 1967 N N . LEU A 1 252 ? -10.894 3.937 -0.306 1.00 84.38 252 LEU A N 1
ATOM 1968 C CA . LEU A 1 252 ? -10.180 2.657 -0.420 1.00 84.38 252 LEU A CA 1
ATOM 1969 C C . LEU A 1 252 ? -8.864 2.669 0.370 1.00 84.38 252 LEU A C 1
ATOM 1971 O O . LEU A 1 252 ? -8.577 1.709 1.090 1.00 84.38 252 LEU A O 1
ATOM 1975 N N . HIS A 1 253 ? -8.101 3.758 0.253 1.00 84.00 253 HIS A N 1
ATOM 1976 C CA . HIS A 1 253 ? -6.792 3.954 0.880 1.00 84.00 253 HIS A CA 1
ATOM 1977 C C . HIS A 1 253 ? -6.756 5.284 1.650 1.00 84.00 253 HIS A C 1
ATOM 1979 O O . HIS A 1 253 ? -6.094 6.224 1.213 1.00 84.00 253 HIS A O 1
ATOM 1985 N N . PRO A 1 254 ? -7.487 5.392 2.775 1.00 87.88 254 PRO A N 1
ATOM 1986 C CA . PRO A 1 254 ? -7.470 6.600 3.588 1.00 87.88 254 PRO A CA 1
ATOM 1987 C C . PRO A 1 254 ? -6.064 6.921 4.099 1.00 87.88 254 PRO A C 1
ATOM 1989 O O . PRO A 1 254 ? -5.359 6.059 4.635 1.00 87.88 254 PRO A O 1
ATOM 1992 N N . THR A 1 255 ? -5.655 8.181 3.960 1.00 89.12 255 THR A N 1
ATOM 1993 C CA . THR A 1 255 ? -4.294 8.597 4.314 1.00 89.12 255 THR A CA 1
ATOM 1994 C C . THR A 1 255 ? -4.065 8.455 5.819 1.00 89.12 255 THR A C 1
ATOM 1996 O O . THR A 1 255 ? -4.785 9.052 6.620 1.00 89.12 255 THR A O 1
ATOM 1999 N N . GLY A 1 256 ? -3.020 7.722 6.214 1.00 93.38 256 GLY A N 1
ATOM 2000 C CA . GLY A 1 256 ? -2.634 7.555 7.620 1.00 93.38 256 GLY A CA 1
ATOM 2001 C C . GLY A 1 256 ? -3.501 6.578 8.408 1.00 93.38 256 GLY A C 1
ATOM 2002 O O . GLY A 1 256 ? -3.431 6.568 9.634 1.00 93.38 256 GLY A O 1
ATOM 2003 N N . GLU A 1 257 ? -4.304 5.764 7.729 1.00 93.75 257 GLU A N 1
ATOM 2004 C CA . GLU A 1 257 ? -5.208 4.788 8.333 1.00 93.75 257 GLU A CA 1
ATOM 2005 C C . GLU A 1 257 ? -4.929 3.387 7.778 1.00 93.75 257 GLU A C 1
ATOM 2007 O O . GLU A 1 257 ? -4.486 3.224 6.642 1.00 93.75 257 GLU A O 1
ATOM 2012 N N . ILE A 1 258 ? -5.221 2.357 8.575 1.00 93.25 258 ILE A N 1
ATOM 2013 C CA . ILE A 1 258 ? -5.191 0.960 8.127 1.00 93.25 258 ILE A CA 1
ATOM 2014 C C . ILE A 1 258 ? -6.627 0.450 8.101 1.00 93.25 258 ILE A C 1
ATOM 2016 O O . ILE A 1 258 ? -7.184 0.062 9.132 1.00 93.25 258 ILE A O 1
ATOM 2020 N N . ALA A 1 259 ? -7.226 0.479 6.909 1.00 93.38 259 ALA A N 1
ATOM 2021 C CA . ALA A 1 259 ? -8.562 -0.051 6.679 1.00 93.38 259 ALA A CA 1
ATOM 2022 C C . ALA A 1 259 ? -8.585 -1.584 6.797 1.00 93.38 259 ALA A C 1
ATOM 2024 O O . ALA A 1 259 ? -7.628 -2.273 6.439 1.00 93.38 259 ALA A O 1
ATOM 2025 N N . THR A 1 260 ? -9.706 -2.123 7.272 1.00 94.75 260 THR A N 1
ATOM 2026 C CA . THR A 1 260 ? -9.926 -3.566 7.403 1.00 94.75 260 THR A CA 1
ATOM 2027 C C . THR A 1 260 ? -10.710 -4.083 6.205 1.00 94.75 260 THR A C 1
ATOM 2029 O O . THR A 1 260 ? -11.783 -3.572 5.898 1.00 94.75 260 THR A O 1
ATOM 2032 N N . ILE A 1 261 ? -10.205 -5.131 5.553 1.00 95.44 261 ILE A N 1
ATOM 2033 C CA . ILE A 1 261 ? -10.965 -5.915 4.575 1.00 95.44 261 ILE A CA 1
ATOM 2034 C C . ILE A 1 261 ? -11.315 -7.244 5.232 1.00 95.44 261 ILE A C 1
ATOM 2036 O O . ILE A 1 261 ? -10.434 -8.046 5.537 1.00 95.44 261 ILE A O 1
ATOM 2040 N N . HIS A 1 262 ? -12.604 -7.466 5.454 1.00 96.06 262 HIS A N 1
ATOM 2041 C CA . HIS A 1 262 ? -13.136 -8.680 6.046 1.00 96.06 262 HIS A CA 1
ATOM 2042 C C . HIS A 1 262 ? -13.807 -9.530 4.969 1.00 96.06 262 HIS A C 1
ATOM 2044 O O . HIS A 1 262 ? -14.712 -9.057 4.285 1.00 96.06 262 HIS A O 1
ATOM 2050 N N . VAL A 1 263 ? -13.354 -10.773 4.810 1.00 95.94 263 VAL A N 1
ATOM 2051 C CA . VAL A 1 263 ? -13.853 -11.715 3.800 1.00 95.94 263 VAL A CA 1
ATOM 2052 C C . VAL A 1 263 ? 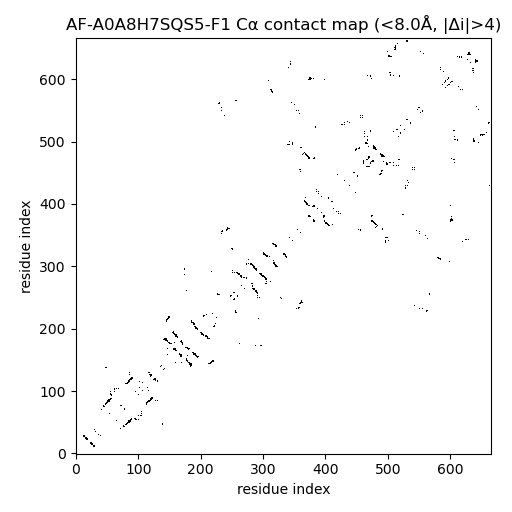-14.518 -12.887 4.510 1.00 95.94 263 VAL A C 1
ATOM 2054 O O . VAL A 1 263 ? -13.885 -13.546 5.331 1.00 95.94 263 VAL A O 1
ATOM 2057 N N . VAL A 1 264 ? -15.777 -13.159 4.174 1.00 95.44 264 VAL A N 1
ATOM 2058 C CA . VAL A 1 264 ? -16.557 -14.285 4.700 1.00 95.44 264 VAL A CA 1
ATOM 2059 C C . VAL A 1 264 ? -16.995 -15.163 3.538 1.00 95.44 264 VAL A C 1
ATOM 2061 O O . VAL A 1 264 ? -17.642 -14.688 2.607 1.00 95.44 264 VAL A O 1
ATOM 2064 N N . ALA A 1 265 ? -16.655 -16.444 3.596 1.00 97.06 265 ALA A N 1
ATOM 2065 C CA . ALA A 1 265 ? -16.977 -17.423 2.565 1.00 97.06 265 ALA A CA 1
ATOM 2066 C C . ALA A 1 265 ? -17.209 -18.808 3.183 1.00 97.06 265 ALA A C 1
ATOM 2068 O O . ALA A 1 265 ? -16.987 -19.013 4.379 1.00 97.06 265 ALA A O 1
ATOM 2069 N N . ASN A 1 266 ? -17.646 -19.769 2.367 1.00 97.56 266 ASN A N 1
ATOM 2070 C CA . ASN A 1 266 ? -17.775 -21.155 2.799 1.00 97.56 266 ASN A CA 1
ATOM 2071 C C . ASN A 1 266 ? -16.391 -21.747 3.127 1.00 97.56 266 ASN A C 1
ATOM 2073 O O . ASN A 1 266 ? -15.500 -21.767 2.278 1.00 97.56 266 ASN A O 1
ATOM 2077 N N . GLN A 1 267 ? -16.220 -22.264 4.348 1.00 96.00 267 GLN A N 1
ATOM 2078 C CA . GLN A 1 267 ? -14.935 -22.793 4.813 1.00 96.00 267 GLN A CA 1
ATOM 2079 C C . GLN A 1 267 ? -14.405 -23.935 3.930 1.00 96.00 267 GLN A C 1
ATOM 2081 O O . GLN A 1 267 ? -13.220 -23.949 3.615 1.00 96.00 267 GLN A O 1
ATOM 2086 N N . ALA A 1 268 ? -15.265 -24.852 3.473 1.00 98.25 268 ALA A N 1
ATOM 2087 C CA . ALA A 1 268 ? -14.840 -25.983 2.647 1.00 98.25 268 ALA A CA 1
ATOM 2088 C C . ALA A 1 268 ? -14.329 -25.537 1.266 1.00 98.25 268 ALA A C 1
ATOM 2090 O O . ALA A 1 268 ? -13.394 -26.129 0.726 1.00 98.25 268 ALA A O 1
ATOM 2091 N N . GLU A 1 269 ? -14.907 -24.473 0.702 1.00 98.25 269 GLU A N 1
ATOM 2092 C CA . GLU A 1 269 ? -14.448 -23.888 -0.563 1.00 98.25 269 GLU A CA 1
ATOM 2093 C C . GLU A 1 269 ? -13.100 -23.177 -0.398 1.00 98.25 269 GLU A C 1
ATOM 2095 O O . GLU A 1 269 ? -12.206 -23.353 -1.228 1.00 98.25 269 GLU A O 1
ATOM 2100 N N . ILE A 1 270 ? -12.923 -22.432 0.701 1.00 96.50 270 ILE A N 1
ATOM 2101 C CA . ILE A 1 270 ? -11.646 -21.798 1.057 1.00 96.50 270 ILE A CA 1
ATOM 2102 C C . ILE A 1 270 ? -10.555 -22.852 1.276 1.00 96.50 270 ILE A C 1
ATOM 2104 O O . ILE A 1 270 ? -9.456 -22.720 0.737 1.00 96.50 270 ILE A O 1
ATOM 2108 N N . ASP A 1 271 ? -10.857 -23.926 2.005 1.00 95.75 271 ASP A N 1
ATOM 2109 C CA . ASP A 1 271 ? -9.917 -25.023 2.244 1.00 95.75 271 ASP A CA 1
ATOM 2110 C C . ASP A 1 271 ? -9.523 -25.716 0.935 1.00 95.75 271 ASP A C 1
ATOM 2112 O O . ASP A 1 271 ? -8.342 -25.994 0.709 1.00 95.75 271 ASP A O 1
ATOM 2116 N N . ASN A 1 272 ? -10.485 -25.945 0.033 1.00 97.31 272 ASN A N 1
ATOM 2117 C CA . ASN A 1 272 ? -10.218 -26.487 -1.297 1.00 97.31 272 ASN A CA 1
ATOM 2118 C C . ASN A 1 272 ? -9.319 -25.555 -2.127 1.00 97.31 272 ASN A C 1
ATOM 2120 O O . ASN A 1 272 ? -8.345 -26.012 -2.728 1.00 97.31 272 ASN A O 1
ATOM 2124 N N . MET A 1 273 ? -9.599 -24.249 -2.118 1.00 96.81 273 MET A N 1
ATOM 2125 C CA . MET A 1 273 ? -8.784 -23.241 -2.798 1.00 96.81 273 MET A CA 1
ATOM 2126 C C . MET A 1 273 ? -7.349 -23.206 -2.242 1.00 96.81 273 MET A C 1
ATOM 2128 O O . MET A 1 273 ? -6.387 -23.204 -3.007 1.00 96.81 273 MET A O 1
ATOM 2132 N N . HIS A 1 274 ? -7.173 -23.237 -0.918 1.00 94.44 274 HIS A N 1
ATOM 2133 C CA . HIS A 1 274 ? -5.848 -23.245 -0.287 1.00 94.44 274 HIS A CA 1
ATOM 2134 C C . HIS A 1 274 ? -5.076 -24.548 -0.523 1.00 94.44 274 HIS A C 1
ATOM 2136 O O . HIS A 1 274 ? -3.855 -24.516 -0.706 1.00 94.44 274 HIS A O 1
ATOM 2142 N N . LYS A 1 275 ? -5.766 -25.693 -0.537 1.00 93.31 275 LYS A N 1
ATOM 2143 C CA . LYS A 1 275 ? -5.164 -26.998 -0.834 1.00 93.31 275 LYS A CA 1
ATOM 2144 C C . LYS A 1 275 ? -4.643 -27.055 -2.270 1.00 93.31 275 LYS A C 1
ATOM 2146 O O . LYS A 1 275 ? -3.526 -27.521 -2.489 1.00 93.31 275 LYS A O 1
ATOM 2151 N N . ASN A 1 276 ? -5.409 -26.521 -3.217 1.00 94.12 276 ASN A N 1
ATOM 2152 C CA . ASN A 1 276 ? -5.092 -26.518 -4.645 1.00 94.12 276 ASN A CA 1
ATOM 2153 C C . ASN A 1 276 ? -4.580 -25.143 -5.109 1.00 94.12 276 ASN A C 1
ATOM 2155 O O . ASN A 1 276 ? -4.946 -24.644 -6.164 1.00 94.12 276 ASN A O 1
ATOM 2159 N N . PHE A 1 277 ? -3.706 -24.519 -4.318 1.00 91.31 277 PHE A N 1
ATOM 2160 C CA . PHE A 1 277 ? -3.253 -23.131 -4.487 1.00 91.31 277 PHE A CA 1
ATOM 2161 C C . PHE A 1 277 ? -2.637 -22.772 -5.858 1.00 91.31 277 PHE A C 1
ATOM 2163 O O . PHE A 1 277 ? -2.468 -21.588 -6.150 1.00 91.31 277 PHE A O 1
ATOM 2170 N N . LEU A 1 278 ? -2.251 -23.754 -6.684 1.00 90.38 278 LEU A N 1
ATOM 2171 C CA . LEU A 1 278 ? -1.747 -23.538 -8.050 1.00 90.38 278 LEU A CA 1
ATOM 2172 C C . LEU A 1 278 ? -2.858 -23.444 -9.103 1.00 90.38 278 LEU A C 1
ATOM 2174 O O . LEU A 1 278 ? -2.579 -23.014 -10.216 1.00 90.38 278 LEU A O 1
ATOM 2178 N N . GLU A 1 279 ? -4.081 -23.837 -8.763 1.00 93.81 279 GLU A N 1
ATOM 2179 C CA . GLU A 1 279 ? -5.232 -23.842 -9.660 1.00 93.81 279 GLU A CA 1
ATOM 2180 C C . GLU A 1 279 ? -6.007 -22.523 -9.579 1.00 93.81 279 GLU A C 1
ATOM 2182 O O . GLU A 1 279 ? -6.001 -21.823 -8.560 1.00 93.81 279 GLU A O 1
ATOM 2187 N N . ASP A 1 280 ? -6.695 -22.169 -10.661 1.00 95.00 280 ASP A N 1
ATOM 2188 C CA . ASP A 1 280 ? -7.573 -21.001 -10.713 1.00 95.00 280 ASP A CA 1
ATOM 2189 C C . ASP A 1 280 ? -8.954 -21.354 -10.153 1.00 95.00 280 ASP A C 1
ATOM 2191 O O . ASP A 1 280 ? -9.889 -21.681 -10.883 1.00 95.00 280 ASP A O 1
ATOM 2195 N N . ILE A 1 281 ? -9.067 -21.308 -8.825 1.00 97.56 281 ILE A N 1
ATOM 2196 C CA . ILE A 1 281 ? -10.310 -21.571 -8.095 1.00 97.56 281 ILE A CA 1
ATOM 2197 C C . ILE A 1 281 ? -10.923 -20.246 -7.640 1.00 97.56 281 ILE A C 1
ATOM 2199 O O . ILE A 1 281 ? -10.289 -19.470 -6.925 1.00 97.56 281 ILE A O 1
ATOM 2203 N N . THR A 1 282 ? -12.179 -20.019 -8.026 1.00 98.19 282 THR A N 1
ATOM 2204 C CA . THR A 1 282 ? -12.999 -18.902 -7.543 1.00 98.19 282 THR A CA 1
ATOM 2205 C C . THR A 1 282 ? -13.888 -19.364 -6.394 1.00 98.19 282 THR A C 1
ATOM 2207 O O . THR A 1 282 ? -14.676 -20.293 -6.557 1.00 98.19 282 THR A O 1
ATOM 2210 N N . VAL A 1 283 ? -13.822 -18.656 -5.270 1.00 98.44 283 VAL A N 1
ATOM 2211 C CA . VAL A 1 283 ? -14.748 -18.783 -4.141 1.00 98.44 283 VAL A CA 1
ATOM 2212 C C . VAL A 1 283 ? -15.681 -17.576 -4.130 1.00 98.44 283 VAL A C 1
ATOM 2214 O O . VAL A 1 283 ? -15.242 -16.441 -4.329 1.00 98.44 283 VAL A O 1
ATOM 2217 N N . MET A 1 284 ? -16.975 -17.805 -3.914 1.00 98.25 284 MET A N 1
ATOM 2218 C CA . MET A 1 284 ? -17.933 -16.713 -3.743 1.00 98.25 284 MET A CA 1
ATOM 2219 C C . MET A 1 284 ? -17.923 -16.259 -2.283 1.00 98.25 284 MET A C 1
ATOM 2221 O O . MET A 1 284 ? -18.066 -17.069 -1.370 1.00 98.25 284 MET A O 1
ATOM 2225 N N . ALA A 1 285 ? -17.740 -14.961 -2.063 1.00 98.06 285 ALA A N 1
ATOM 2226 C CA . ALA A 1 285 ? -17.569 -14.391 -0.736 1.00 98.06 285 ALA A CA 1
ATOM 2227 C C . ALA A 1 285 ? -18.418 -13.134 -0.533 1.00 98.06 285 ALA A C 1
ATOM 2229 O O . ALA A 1 285 ? -18.747 -12.414 -1.480 1.00 98.06 285 ALA A O 1
ATOM 2230 N N . ASN A 1 286 ? -18.695 -12.840 0.734 1.00 97.25 286 ASN A N 1
ATOM 2231 C CA . ASN A 1 286 ? -19.074 -11.511 1.182 1.00 97.25 286 ASN A CA 1
ATOM 2232 C C . ASN A 1 286 ? -17.806 -10.774 1.611 1.00 97.25 286 ASN A C 1
ATOM 2234 O O . ASN A 1 286 ? -17.002 -11.308 2.378 1.00 97.25 286 ASN A O 1
ATOM 2238 N N . VAL A 1 287 ? -17.621 -9.552 1.123 1.00 97.38 287 VAL A N 1
ATOM 2239 C CA . VAL A 1 287 ? -16.464 -8.716 1.452 1.00 97.38 287 VAL A CA 1
ATOM 2240 C C . VAL A 1 287 ? -16.953 -7.416 2.057 1.00 97.38 287 VAL A C 1
ATOM 2242 O O . VAL A 1 287 ? -17.741 -6.711 1.436 1.00 97.38 287 VAL A O 1
ATOM 2245 N N . THR A 1 288 ? -16.448 -7.070 3.236 1.00 96.94 288 THR A N 1
ATOM 2246 C CA . THR A 1 288 ? -16.687 -5.768 3.857 1.00 96.94 288 THR A CA 1
ATOM 2247 C C . THR A 1 288 ? -15.380 -4.998 3.978 1.00 96.94 288 THR A C 1
ATOM 2249 O O . THR A 1 288 ? -14.411 -5.500 4.543 1.00 96.94 288 THR A O 1
ATOM 2252 N N . HIS A 1 289 ? -15.352 -3.770 3.464 1.00 96.19 289 HIS A N 1
ATOM 2253 C CA . HIS A 1 289 ? -14.283 -2.803 3.716 1.00 96.19 289 HIS A CA 1
ATOM 2254 C C . HIS A 1 289 ? -14.715 -1.859 4.837 1.00 96.19 289 HIS A C 1
ATOM 2256 O O . HIS A 1 289 ? -15.847 -1.377 4.826 1.00 96.19 289 HIS A O 1
ATOM 2262 N N . ILE A 1 290 ? -13.842 -1.644 5.821 1.00 96.19 290 ILE A N 1
ATOM 2263 C CA . ILE A 1 290 ? -14.096 -0.807 6.995 1.00 96.19 290 ILE A CA 1
ATOM 2264 C C . ILE A 1 290 ? -12.929 0.170 7.154 1.00 96.19 290 ILE A C 1
ATOM 2266 O O . ILE A 1 290 ? -11.811 -0.240 7.476 1.00 96.19 290 ILE A O 1
ATOM 2270 N N . SER A 1 291 ? -13.187 1.459 6.940 1.00 94.94 291 SER A N 1
ATOM 2271 C CA . SER A 1 291 ? -12.300 2.560 7.331 1.00 94.94 291 SER A CA 1
ATOM 2272 C C . SER A 1 291 ? -12.737 3.143 8.674 1.00 94.94 291 SER A C 1
ATOM 2274 O O . SER A 1 291 ? -13.778 2.763 9.214 1.00 94.94 291 SER A O 1
ATOM 2276 N N . THR A 1 292 ? -11.990 4.116 9.197 1.00 94.31 292 THR A N 1
ATOM 2277 C CA . THR A 1 292 ? -12.363 4.810 10.440 1.00 94.31 292 THR A CA 1
ATOM 2278 C C . THR A 1 292 ? -13.718 5.523 10.356 1.00 94.31 292 THR A C 1
ATOM 2280 O O . THR A 1 292 ? -14.345 5.766 11.383 1.00 94.31 292 THR A O 1
ATOM 2283 N N . THR A 1 293 ? -14.195 5.839 9.150 1.00 92.25 293 THR A N 1
ATOM 2284 C CA . THR A 1 293 ? -15.403 6.646 8.912 1.00 92.25 293 THR A CA 1
ATOM 2285 C C . THR A 1 293 ? -16.465 5.949 8.064 1.00 92.25 293 THR A C 1
ATOM 2287 O O . THR A 1 293 ? -17.561 6.482 7.904 1.00 92.25 293 THR A O 1
ATOM 2290 N N . SER A 1 294 ? -16.181 4.771 7.503 1.00 92.62 294 SER A N 1
ATOM 2291 C CA . SER A 1 294 ? -17.115 4.081 6.611 1.00 92.62 294 SER A CA 1
ATOM 2292 C C . SER A 1 294 ? -17.023 2.563 6.727 1.00 92.62 294 SER A C 1
ATOM 2294 O O . SER A 1 294 ? -15.970 2.018 7.047 1.00 92.62 294 SER A O 1
ATOM 2296 N N . ALA A 1 295 ? -18.131 1.881 6.444 1.00 95.06 295 ALA A N 1
ATOM 2297 C CA . ALA A 1 295 ? -18.180 0.436 6.273 1.00 95.06 295 ALA A CA 1
ATOM 2298 C C . ALA A 1 295 ? -19.049 0.109 5.051 1.00 95.06 295 ALA A C 1
ATOM 2300 O O . ALA A 1 295 ? -20.206 0.523 4.989 1.00 95.06 295 ALA A O 1
ATOM 2301 N N . GLN A 1 296 ? -18.499 -0.615 4.077 1.00 95.00 296 GLN A N 1
ATOM 2302 C CA . GLN A 1 296 ? -19.181 -0.980 2.832 1.00 95.00 296 GLN A CA 1
ATOM 2303 C C . GLN A 1 296 ? -19.091 -2.485 2.619 1.00 95.00 296 GLN A C 1
ATOM 2305 O O . GLN A 1 296 ? -17.989 -3.031 2.567 1.00 95.00 296 GLN A O 1
ATOM 2310 N N . SER A 1 297 ? -20.242 -3.148 2.504 1.00 96.00 297 SER A N 1
ATOM 2311 C CA . SER A 1 297 ? -20.325 -4.595 2.303 1.00 96.00 297 SER A CA 1
ATOM 2312 C C . SER A 1 297 ? -20.806 -4.932 0.899 1.00 96.00 297 SER A C 1
ATOM 2314 O O . SER A 1 297 ? -21.689 -4.273 0.348 1.00 96.00 297 SER A O 1
ATOM 2316 N N . PHE A 1 298 ? -20.215 -5.975 0.333 1.00 96.69 298 PHE A N 1
ATOM 2317 C CA . PHE A 1 298 ? -20.460 -6.458 -1.014 1.00 96.69 298 PHE A CA 1
ATOM 2318 C C . PHE A 1 298 ? -20.724 -7.961 -0.953 1.00 96.69 298 PHE A C 1
ATOM 2320 O O . PHE A 1 298 ? -19.916 -8.709 -0.401 1.00 96.69 298 PHE A O 1
ATOM 2327 N N . SER A 1 299 ? -21.836 -8.399 -1.540 1.00 96.25 299 SER A N 1
ATOM 2328 C CA . SER A 1 299 ? -22.156 -9.814 -1.739 1.00 96.25 299 SER A CA 1
ATOM 2329 C C . SER A 1 299 ? -21.715 -10.294 -3.119 1.00 96.25 299 SER A C 1
ATOM 2331 O O . SER A 1 299 ? -21.404 -9.490 -4.004 1.00 96.25 299 SER A O 1
ATOM 2333 N N . ASP A 1 300 ? -21.704 -11.614 -3.307 1.00 96.44 300 ASP A N 1
ATOM 2334 C CA . ASP A 1 300 ? -21.403 -12.259 -4.592 1.00 96.44 300 ASP A CA 1
ATOM 2335 C C . ASP A 1 300 ? -20.059 -11.807 -5.184 1.00 96.44 300 ASP A C 1
ATOM 2337 O O . ASP A 1 300 ? -19.887 -11.642 -6.399 1.00 96.44 300 ASP A O 1
ATOM 2341 N N . VAL A 1 301 ? -19.085 -11.590 -4.303 1.00 98.31 301 VAL A N 1
ATOM 2342 C CA . VAL A 1 301 ? -17.740 -11.179 -4.675 1.00 98.31 301 VAL A CA 1
ATOM 2343 C C . VAL A 1 301 ? -16.940 -12.412 -5.051 1.00 98.31 301 VAL A C 1
ATOM 2345 O O . VAL A 1 301 ? -16.919 -13.401 -4.323 1.00 98.31 301 VAL A O 1
ATOM 2348 N N . LYS A 1 302 ? -16.248 -12.348 -6.188 1.00 98.44 302 LYS A N 1
ATOM 2349 C CA . LYS A 1 302 ? -15.302 -13.396 -6.571 1.00 98.44 302 LYS A CA 1
ATOM 2350 C C . LYS A 1 302 ? -14.004 -13.203 -5.798 1.00 98.44 302 LYS A C 1
ATOM 2352 O O . LYS A 1 302 ? -13.372 -12.150 -5.928 1.00 98.44 302 LYS A O 1
ATOM 2357 N N . PHE A 1 303 ? -13.632 -14.208 -5.019 1.00 98.44 303 PHE A N 1
ATOM 2358 C CA . PHE A 1 303 ? -12.412 -14.263 -4.230 1.00 98.44 303 PHE A CA 1
ATOM 2359 C C . PHE A 1 303 ? -11.532 -15.407 -4.733 1.00 98.44 303 PHE A C 1
ATOM 2361 O O . PHE A 1 303 ? -11.966 -16.553 -4.795 1.00 98.44 303 PHE A O 1
ATOM 2368 N N . GLU A 1 304 ? -10.313 -15.084 -5.149 1.00 97.69 304 GLU A N 1
ATOM 2369 C CA . GLU A 1 304 ? -9.408 -16.007 -5.844 1.00 97.69 304 GLU A CA 1
ATOM 2370 C C . GLU A 1 304 ? -7.994 -15.855 -5.282 1.00 97.69 304 GLU A C 1
ATOM 2372 O O . GLU A 1 304 ? -7.597 -14.753 -4.897 1.00 97.69 304 GLU A O 1
ATOM 2377 N N . ILE A 1 305 ? -7.189 -16.919 -5.284 1.00 96.38 305 ILE A N 1
ATOM 2378 C CA . ILE A 1 305 ? -5.744 -16.776 -5.055 1.00 96.38 305 ILE A CA 1
ATOM 2379 C C . ILE A 1 305 ? -5.132 -16.009 -6.237 1.00 96.38 305 ILE A C 1
ATOM 2381 O O . ILE A 1 305 ? -5.341 -16.342 -7.401 1.00 96.38 305 ILE A O 1
ATOM 2385 N N . GLY A 1 306 ? -4.354 -14.972 -5.936 1.00 91.62 306 GLY A N 1
ATOM 2386 C CA . GLY A 1 306 ? -3.705 -14.118 -6.926 1.00 91.62 306 GLY A CA 1
ATOM 2387 C C . GLY A 1 306 ? -2.243 -14.477 -7.204 1.00 91.62 306 GLY A C 1
ATOM 2388 O O . GLY A 1 306 ? -1.530 -15.013 -6.356 1.00 91.62 306 GLY A O 1
ATOM 2389 N N . GLY A 1 307 ? -1.766 -14.083 -8.389 1.00 85.12 307 GLY A N 1
ATOM 2390 C CA . GLY A 1 307 ? -0.364 -14.197 -8.810 1.00 85.12 307 GLY A CA 1
ATOM 2391 C C . GLY A 1 307 ? -0.009 -15.521 -9.494 1.00 85.12 307 GLY A C 1
ATOM 2392 O O . GLY A 1 307 ? -0.876 -16.358 -9.720 1.00 85.12 307 GLY A O 1
ATOM 2393 N N . ARG A 1 308 ? 1.274 -15.687 -9.847 1.00 79.50 308 ARG A N 1
ATOM 2394 C CA . ARG A 1 308 ? 1.833 -16.898 -10.482 1.00 79.50 308 ARG A CA 1
ATOM 2395 C C . ARG A 1 308 ? 2.826 -17.586 -9.535 1.00 79.50 308 ARG A C 1
ATOM 2397 O O . ARG A 1 308 ? 2.483 -18.548 -8.852 1.00 79.50 308 ARG A O 1
ATOM 2404 N N . SER A 1 309 ? 4.040 -17.042 -9.422 1.00 76.56 309 SER A N 1
ATOM 2405 C CA . SER A 1 309 ? 5.099 -17.533 -8.523 1.00 76.56 309 SER A CA 1
ATOM 2406 C C . SER A 1 309 ? 4.765 -17.308 -7.043 1.00 76.56 309 SER A C 1
ATOM 2408 O O . SER A 1 309 ? 5.017 -18.179 -6.207 1.00 76.56 309 SER A O 1
ATOM 2410 N N . SER A 1 310 ? 4.120 -16.182 -6.722 1.00 81.50 310 SER A N 1
ATOM 2411 C CA . SER A 1 310 ? 3.758 -15.791 -5.354 1.00 81.50 310 SER A CA 1
ATOM 2412 C C . SER A 1 310 ? 2.791 -16.753 -4.660 1.00 81.50 310 SER A C 1
ATOM 2414 O O . SER A 1 310 ? 2.764 -16.817 -3.430 1.00 81.50 310 SER A O 1
ATOM 2416 N N . ARG A 1 311 ? 2.064 -17.574 -5.429 1.00 87.88 311 ARG A N 1
ATOM 2417 C CA . ARG A 1 311 ? 1.210 -18.659 -4.920 1.00 87.88 311 ARG A CA 1
ATOM 2418 C C . ARG A 1 311 ? 1.984 -19.682 -4.091 1.00 87.88 311 ARG A C 1
ATOM 2420 O O . ARG A 1 311 ? 1.389 -20.428 -3.323 1.00 87.88 311 ARG A O 1
ATOM 2427 N N . ARG A 1 312 ? 3.312 -19.742 -4.244 1.00 84.31 312 ARG A N 1
ATOM 2428 C CA . ARG A 1 312 ? 4.202 -20.667 -3.527 1.00 84.31 312 ARG A CA 1
ATOM 2429 C C . ARG A 1 312 ? 4.718 -20.128 -2.187 1.00 84.31 312 ARG A C 1
ATOM 2431 O O . ARG A 1 312 ? 5.434 -20.850 -1.500 1.00 84.31 312 ARG A O 1
ATOM 2438 N N . PHE A 1 313 ? 4.382 -18.897 -1.803 1.00 83.94 313 PHE A N 1
ATOM 2439 C CA . PHE A 1 313 ? 4.794 -18.350 -0.511 1.00 83.94 313 PHE A CA 1
ATOM 2440 C C . PHE A 1 313 ? 3.946 -18.864 0.666 1.00 83.94 313 PHE A C 1
ATOM 2442 O O . PHE A 1 313 ? 2.856 -19.405 0.494 1.00 83.94 313 PHE A O 1
ATOM 2449 N N . THR A 1 314 ? 4.453 -18.654 1.887 1.00 85.44 314 THR A N 1
ATOM 2450 C CA . THR A 1 314 ? 3.779 -19.001 3.156 1.00 8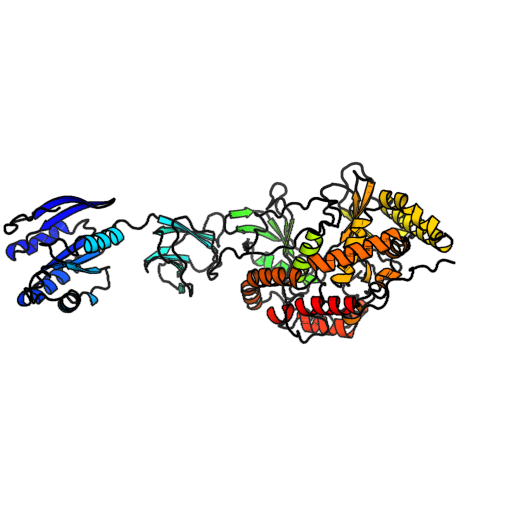5.44 314 THR A CA 1
ATOM 2451 C C . THR A 1 314 ? 2.465 -18.247 3.371 1.00 85.44 314 THR A C 1
ATOM 2453 O O . THR A 1 314 ? 1.541 -18.761 4.002 1.00 85.44 314 THR A O 1
ATOM 2456 N N . LYS A 1 315 ? 2.387 -17.016 2.855 1.00 90.19 315 LYS A N 1
ATOM 2457 C CA . LYS A 1 315 ? 1.204 -16.154 2.848 1.00 90.19 315 LYS A CA 1
ATOM 2458 C C . LYS A 1 315 ? 0.748 -15.999 1.398 1.00 90.19 315 LYS A C 1
ATOM 2460 O O . LYS A 1 315 ? 1.564 -15.635 0.553 1.00 90.19 315 LYS A O 1
ATOM 2465 N N . LEU A 1 316 ? -0.525 -16.284 1.125 1.00 92.00 316 LEU A N 1
ATOM 2466 C CA . LEU A 1 316 ? -1.121 -16.222 -0.213 1.00 92.00 316 LEU A CA 1
ATOM 2467 C C . LEU A 1 316 ? -1.633 -14.818 -0.537 1.00 92.00 316 LEU A C 1
ATOM 2469 O O . LEU A 1 316 ? -2.137 -14.115 0.340 1.00 92.00 316 LEU A O 1
ATOM 2473 N N . ALA A 1 317 ? -1.466 -14.413 -1.795 1.00 93.50 317 ALA A N 1
ATOM 2474 C CA . ALA A 1 317 ? -2.064 -13.196 -2.330 1.00 93.50 317 ALA A CA 1
ATOM 2475 C C . ALA A 1 317 ? -3.479 -13.514 -2.803 1.00 93.50 317 ALA A C 1
ATOM 2477 O O . ALA A 1 317 ? -3.743 -14.647 -3.204 1.00 93.50 317 ALA A O 1
ATOM 2478 N N . TYR A 1 318 ? -4.358 -12.518 -2.811 1.00 96.44 318 TYR A N 1
ATOM 2479 C CA . TYR A 1 318 ? -5.745 -12.711 -3.225 1.00 96.44 318 TYR A CA 1
ATOM 2480 C C . TYR A 1 318 ? -6.197 -11.648 -4.217 1.00 96.44 318 TYR A C 1
ATOM 2482 O O . TYR A 1 318 ? -5.799 -10.488 -4.126 1.00 96.44 318 TYR A O 1
ATOM 2490 N N . ASN A 1 319 ? -7.058 -12.041 -5.145 1.00 97.25 319 ASN A N 1
ATOM 2491 C CA . ASN A 1 319 ? -7.808 -11.146 -6.006 1.00 97.25 319 ASN A CA 1
ATOM 2492 C C . ASN A 1 319 ? -9.247 -11.058 -5.491 1.00 97.25 319 ASN A C 1
ATOM 2494 O O . ASN A 1 319 ? -9.881 -12.072 -5.202 1.00 97.25 319 ASN A O 1
ATOM 2498 N N . ILE A 1 320 ? -9.766 -9.837 -5.413 1.00 97.44 320 ILE A N 1
ATOM 2499 C CA . ILE A 1 320 ? -11.159 -9.530 -5.095 1.00 97.44 320 ILE A CA 1
ATOM 2500 C C . ILE A 1 320 ? -11.766 -8.894 -6.337 1.00 97.44 320 ILE A C 1
ATOM 2502 O O . ILE A 1 320 ? -11.282 -7.867 -6.814 1.00 97.44 320 ILE A O 1
ATOM 2506 N N . LYS A 1 321 ? -12.835 -9.482 -6.872 1.00 97.50 321 LYS A N 1
ATOM 2507 C CA . LYS A 1 321 ? -13.545 -8.947 -8.036 1.00 97.50 321 LYS A CA 1
ATOM 2508 C C . LYS A 1 321 ? -15.013 -8.742 -7.702 1.00 97.50 321 LYS A C 1
ATOM 2510 O O . LYS A 1 321 ? -15.797 -9.689 -7.647 1.00 97.50 321 LYS A O 1
ATOM 2515 N N . LEU A 1 322 ? -15.363 -7.472 -7.529 1.00 96.69 322 LEU A N 1
ATOM 2516 C CA . LEU A 1 322 ? -16.712 -7.024 -7.222 1.00 96.69 322 LEU A CA 1
ATOM 2517 C C . LEU A 1 322 ? -17.667 -7.273 -8.414 1.00 96.69 322 LEU A C 1
ATOM 2519 O O . LEU A 1 322 ? -17.228 -7.354 -9.580 1.00 96.69 322 LEU A O 1
ATOM 2523 N N . PRO A 1 323 ? -18.983 -7.389 -8.163 1.00 95.50 323 PRO A N 1
ATOM 2524 C CA . PRO A 1 323 ? -20.012 -7.421 -9.203 1.00 95.50 323 PRO A CA 1
ATOM 2525 C C . PRO A 1 323 ? -19.916 -6.261 -10.216 1.00 95.50 323 PRO A C 1
ATOM 2527 O O . PRO A 1 323 ? -19.330 -5.214 -9.963 1.00 95.50 323 PRO A O 1
ATOM 2530 N N . LYS A 1 324 ? -20.476 -6.436 -11.424 1.00 90.06 324 LYS A N 1
ATOM 2531 C CA . LYS A 1 324 ? -20.300 -5.485 -12.551 1.00 90.06 324 LYS A CA 1
ATOM 2532 C C . LYS A 1 324 ? -20.796 -4.054 -12.281 1.00 90.06 324 LYS A C 1
ATOM 2534 O O . LYS A 1 324 ? -20.357 -3.153 -12.982 1.00 90.06 324 LYS A O 1
ATOM 2539 N N . LYS A 1 325 ? -21.718 -3.860 -11.334 1.00 89.50 325 LYS A N 1
ATOM 2540 C CA . LYS A 1 325 ? -22.367 -2.569 -11.032 1.00 89.50 325 LYS A CA 1
ATOM 2541 C C . LYS A 1 325 ? -21.973 -2.002 -9.664 1.00 89.50 325 LYS A C 1
ATOM 2543 O O . LYS A 1 325 ? -22.650 -1.124 -9.150 1.00 89.50 325 LYS A O 1
ATOM 2548 N N . THR A 1 326 ? -20.923 -2.547 -9.067 1.00 92.75 326 THR A N 1
ATOM 2549 C CA . THR A 1 326 ? -20.434 -2.160 -7.744 1.00 92.75 326 THR A CA 1
ATOM 2550 C C . THR A 1 326 ? -18.957 -1.831 -7.840 1.00 92.75 326 THR A C 1
ATOM 2552 O O . THR A 1 326 ? -18.217 -2.495 -8.571 1.00 92.75 326 THR A O 1
ATOM 2555 N N . GLU A 1 327 ? -18.527 -0.855 -7.060 1.00 91.31 327 GLU A N 1
ATOM 2556 C CA . GLU A 1 327 ? -17.139 -0.432 -6.972 1.00 91.31 327 GLU A CA 1
ATOM 2557 C C . GLU A 1 327 ? -16.808 -0.045 -5.535 1.00 91.31 327 GLU A C 1
ATOM 2559 O O . GLU A 1 327 ? -17.684 0.358 -4.772 1.00 91.31 327 GLU A O 1
ATOM 2564 N N . LEU A 1 328 ? -15.532 -0.158 -5.187 1.00 89.19 328 LEU A N 1
ATOM 2565 C CA . LEU A 1 328 ? -14.972 0.374 -3.960 1.00 89.19 328 LEU A CA 1
ATOM 2566 C C . LEU A 1 328 ? -13.900 1.383 -4.351 1.00 89.19 328 LEU A C 1
ATOM 2568 O O . LEU A 1 328 ? -12.890 1.043 -4.966 1.00 89.19 328 LEU A O 1
ATOM 2572 N N . GLY A 1 329 ? -14.159 2.649 -4.048 1.00 84.31 329 GLY A N 1
ATOM 2573 C CA . GLY A 1 329 ? -13.244 3.733 -4.373 1.00 84.31 329 GLY A CA 1
ATOM 2574 C C . GLY A 1 329 ? -13.007 3.953 -5.878 1.00 84.31 329 GLY A C 1
ATOM 2575 O O . GLY A 1 329 ? -11.949 4.455 -6.255 1.00 84.31 329 GLY A O 1
ATOM 2576 N N . GLY A 1 330 ? -13.965 3.583 -6.736 1.00 85.81 330 GLY A N 1
ATOM 2577 C CA . GLY A 1 330 ? -13.828 3.626 -8.200 1.00 85.81 330 GLY A CA 1
ATOM 2578 C C . GLY A 1 330 ? -13.173 2.380 -8.810 1.00 85.81 330 GLY A C 1
ATOM 2579 O O . GLY A 1 330 ? -12.931 2.339 -10.015 1.00 85.81 330 GLY A O 1
ATOM 2580 N N . TYR A 1 331 ? -12.879 1.359 -7.998 1.00 87.38 331 TYR A N 1
ATOM 2581 C CA . TYR A 1 331 ? -12.261 0.115 -8.445 1.00 87.38 331 TYR A CA 1
ATOM 2582 C C . TYR A 1 331 ? -13.198 -1.073 -8.257 1.00 87.38 331 TYR A C 1
ATOM 2584 O O . TYR A 1 331 ? -13.849 -1.241 -7.228 1.00 87.38 331 TYR A O 1
ATOM 2592 N N . ARG A 1 332 ? -13.227 -1.953 -9.260 1.00 90.62 332 ARG A N 1
ATOM 2593 C CA . ARG A 1 332 ? -13.987 -3.212 -9.221 1.00 90.62 332 ARG A CA 1
ATOM 2594 C C . ARG A 1 332 ? -13.109 -4.427 -8.915 1.00 90.62 332 ARG A C 1
ATOM 2596 O O . ARG A 1 332 ? -13.600 -5.439 -8.422 1.00 90.62 332 ARG A O 1
ATOM 2603 N N . LYS A 1 333 ? -11.827 -4.359 -9.269 1.00 91.44 333 LYS A N 1
ATOM 2604 C CA . LYS A 1 333 ? -10.846 -5.425 -9.054 1.00 91.44 333 LYS A CA 1
ATOM 2605 C C . LYS A 1 333 ? -9.791 -4.908 -8.086 1.00 91.44 333 LYS A C 1
ATOM 2607 O O . LYS A 1 333 ? -9.208 -3.862 -8.347 1.00 91.44 333 LYS A O 1
ATOM 2612 N N . LEU A 1 334 ? -9.543 -5.642 -7.011 1.00 92.06 334 LEU A N 1
ATOM 2613 C CA . LEU A 1 334 ? -8.510 -5.343 -6.024 1.00 92.06 334 LEU A CA 1
ATOM 2614 C C . LEU A 1 334 ? -7.559 -6.537 -5.937 1.00 92.06 334 LEU A C 1
ATOM 2616 O O . LEU A 1 334 ? -8.002 -7.686 -5.961 1.00 92.06 334 LEU A O 1
ATOM 2620 N N . LYS A 1 335 ? -6.260 -6.268 -5.814 1.00 91.44 335 LYS A N 1
ATOM 2621 C CA . LYS A 1 335 ? -5.228 -7.287 -5.594 1.00 91.44 335 LYS A CA 1
ATOM 2622 C C . LYS A 1 335 ? -4.623 -7.075 -4.210 1.00 91.44 335 LYS A C 1
ATOM 2624 O O . LYS A 1 335 ? -3.975 -6.065 -3.963 1.00 91.44 335 LYS A O 1
ATOM 2629 N N . LEU A 1 336 ? -4.819 -8.039 -3.318 1.00 93.00 336 LEU A N 1
ATOM 2630 C CA . LEU A 1 336 ? -4.204 -8.080 -1.997 1.00 93.00 336 LEU A CA 1
ATOM 2631 C C . LEU A 1 336 ? -2.857 -8.793 -2.103 1.00 93.00 336 LEU A C 1
ATOM 2633 O O . LEU A 1 336 ? -2.785 -10.023 -2.169 1.00 93.00 336 LEU A O 1
ATOM 2637 N N . ARG A 1 337 ? -1.779 -8.010 -2.165 1.00 89.75 337 ARG A N 1
ATOM 2638 C CA . ARG A 1 337 ? -0.407 -8.525 -2.221 1.00 89.75 337 ARG A CA 1
ATOM 2639 C C . ARG A 1 337 ? 0.073 -8.936 -0.828 1.00 89.75 337 ARG A C 1
ATOM 2641 O O . ARG A 1 337 ? -0.295 -8.340 0.177 1.00 89.75 337 ARG A O 1
ATOM 2648 N N . THR A 1 338 ? 0.903 -9.975 -0.764 1.00 86.12 338 THR A N 1
ATOM 2649 C CA . THR A 1 338 ? 1.366 -10.544 0.516 1.00 86.12 338 THR A CA 1
ATOM 2650 C C . THR A 1 338 ? 2.557 -9.818 1.102 1.00 86.12 338 THR A C 1
ATOM 2652 O O . THR A 1 338 ? 2.757 -9.906 2.311 1.00 86.12 338 THR A O 1
ATOM 2655 N N . THR A 1 339 ? 3.377 -9.229 0.219 1.00 85.88 339 THR A N 1
ATOM 2656 C CA . THR A 1 339 ? 4.687 -8.611 0.491 1.00 85.88 339 THR A CA 1
ATOM 2657 C C . THR A 1 339 ? 5.630 -9.482 1.323 1.00 85.88 339 THR A C 1
ATOM 2659 O O . THR A 1 339 ? 6.578 -8.991 1.919 1.00 85.88 339 THR A O 1
ATOM 2662 N N . VAL A 1 340 ? 5.410 -10.798 1.367 1.00 84.81 340 VAL A N 1
ATOM 2663 C CA . VAL A 1 340 ? 6.130 -11.716 2.266 1.00 84.81 340 VAL A CA 1
ATOM 2664 C C . VAL A 1 340 ? 7.615 -11.852 1.920 1.00 84.81 340 VAL A C 1
ATOM 2666 O O . VAL A 1 340 ? 8.443 -12.111 2.790 1.00 84.81 340 VAL A O 1
ATOM 2669 N N . SER A 1 341 ? 7.970 -11.625 0.654 1.00 85.38 341 SER A N 1
ATOM 2670 C CA . SER A 1 341 ? 9.354 -11.549 0.190 1.00 85.38 341 SER A CA 1
ATOM 2671 C C . SER A 1 341 ? 10.061 -10.254 0.606 1.00 85.38 341 SER A C 1
ATOM 2673 O O . SER A 1 341 ? 11.293 -10.217 0.543 1.00 85.38 341 SER A O 1
ATOM 2675 N N . ASP A 1 342 ? 9.321 -9.227 1.040 1.00 92.00 342 ASP A N 1
ATOM 2676 C CA . ASP A 1 342 ? 9.813 -7.949 1.552 1.00 92.00 342 ASP A CA 1
ATOM 2677 C C . ASP A 1 342 ? 9.557 -7.828 3.069 1.00 92.00 342 ASP A C 1
ATOM 2679 O O . ASP A 1 342 ? 8.492 -7.378 3.494 1.00 92.00 342 ASP A O 1
ATOM 2683 N N . PRO A 1 343 ? 10.546 -8.125 3.932 1.00 92.81 343 PRO A N 1
ATOM 2684 C CA . PRO A 1 343 ? 10.352 -8.036 5.377 1.00 92.81 343 PRO A CA 1
ATOM 2685 C C . PRO A 1 343 ? 10.073 -6.618 5.906 1.00 92.81 343 PRO A C 1
ATOM 2687 O O . PRO A 1 343 ? 9.718 -6.491 7.084 1.00 92.81 343 PRO A O 1
ATOM 2690 N N . SER A 1 344 ? 10.235 -5.571 5.081 1.00 94.88 344 SER A N 1
ATOM 2691 C CA . SER A 1 344 ? 9.815 -4.207 5.423 1.00 94.88 344 SER A CA 1
ATOM 2692 C C . SER A 1 344 ? 8.373 -3.868 5.055 1.00 94.88 344 SER A C 1
ATOM 2694 O O . SER A 1 344 ? 7.883 -2.898 5.607 1.00 94.88 344 SER A O 1
ATOM 2696 N N . TYR A 1 345 ? 7.687 -4.640 4.202 1.00 94.25 345 TYR A N 1
ATOM 2697 C CA . TYR A 1 345 ? 6.299 -4.375 3.772 1.00 94.25 345 TYR A CA 1
ATOM 2698 C C . TYR A 1 345 ? 6.086 -3.033 3.040 1.00 94.25 345 TYR A C 1
ATOM 2700 O O . TYR A 1 345 ? 4.967 -2.535 2.967 1.00 94.25 345 TYR A O 1
ATOM 2708 N N . MET A 1 346 ? 7.146 -2.409 2.520 1.00 94.44 346 MET A N 1
ATOM 2709 C CA . MET A 1 346 ? 7.127 -0.982 2.161 1.00 94.44 346 MET A CA 1
ATOM 2710 C C . MET A 1 346 ? 7.812 -0.656 0.839 1.00 94.44 346 MET A C 1
ATOM 2712 O O . MET A 1 346 ? 7.615 0.441 0.329 1.00 94.44 346 MET A O 1
ATOM 2716 N N . ARG A 1 347 ? 8.626 -1.554 0.274 1.00 95.31 347 ARG A N 1
ATOM 2717 C CA . ARG A 1 347 ? 9.433 -1.238 -0.917 1.00 95.31 347 ARG A CA 1
ATOM 2718 C C . ARG A 1 347 ? 8.583 -0.860 -2.121 1.00 95.31 347 ARG A C 1
ATOM 2720 O O . ARG A 1 347 ? 8.828 0.179 -2.724 1.00 95.31 347 ARG A O 1
ATOM 2727 N N . GLU A 1 348 ? 7.571 -1.672 -2.408 1.00 92.38 348 GLU A N 1
ATOM 2728 C CA . GLU A 1 348 ? 6.636 -1.445 -3.513 1.00 92.38 348 GLU A CA 1
ATOM 2729 C C . GLU A 1 348 ? 5.871 -0.126 -3.317 1.00 92.38 348 GLU A C 1
ATOM 2731 O O . GLU A 1 348 ? 5.809 0.689 -4.236 1.00 92.38 348 GLU A O 1
ATOM 2736 N N . TYR A 1 349 ? 5.386 0.141 -2.096 1.00 92.00 349 TYR A N 1
ATOM 2737 C CA . TYR A 1 349 ? 4.726 1.404 -1.743 1.00 92.00 349 TYR A CA 1
ATOM 2738 C C . TYR A 1 349 ? 5.649 2.612 -1.961 1.00 92.00 349 TYR A C 1
ATOM 2740 O O . TYR A 1 349 ? 5.284 3.554 -2.655 1.00 92.00 349 TYR A O 1
ATOM 2748 N N . LEU A 1 350 ? 6.873 2.578 -1.423 1.00 95.19 350 LEU A N 1
ATOM 2749 C CA . LEU A 1 350 ? 7.826 3.684 -1.541 1.00 95.19 350 LEU A CA 1
ATOM 2750 C C . LEU A 1 350 ? 8.246 3.931 -2.992 1.00 95.19 350 LEU A C 1
ATOM 2752 O O . LEU A 1 350 ? 8.320 5.083 -3.411 1.00 95.19 350 LEU A O 1
ATOM 2756 N N . ALA A 1 351 ? 8.520 2.871 -3.756 1.00 93.88 351 ALA A N 1
ATOM 2757 C CA . ALA A 1 351 ? 8.868 2.979 -5.170 1.00 93.88 351 ALA A CA 1
ATOM 2758 C C . ALA A 1 351 ? 7.739 3.630 -5.975 1.00 93.88 351 ALA A C 1
ATOM 2760 O O . ALA A 1 351 ? 7.988 4.554 -6.750 1.00 93.88 351 ALA A O 1
ATOM 2761 N N . THR A 1 352 ? 6.508 3.195 -5.719 1.00 89.62 352 THR A N 1
ATOM 2762 C CA . THR A 1 352 ? 5.297 3.714 -6.353 1.00 89.62 352 THR A CA 1
ATOM 2763 C C . THR A 1 352 ? 5.067 5.188 -5.998 1.00 89.62 352 THR A C 1
ATOM 2765 O O . THR A 1 352 ? 4.907 6.018 -6.890 1.00 89.62 352 THR A O 1
ATOM 2768 N N . GLU A 1 353 ? 5.160 5.561 -4.718 1.00 89.94 353 GLU A N 1
ATOM 2769 C CA . GLU A 1 353 ? 4.979 6.951 -4.276 1.00 89.94 353 GLU A CA 1
ATOM 2770 C C . GLU A 1 353 ? 6.077 7.897 -4.798 1.00 89.94 353 GLU A C 1
ATOM 2772 O O . GLU A 1 353 ? 5.796 9.048 -5.138 1.00 89.94 353 GLU A O 1
ATOM 2777 N N . MET A 1 354 ? 7.325 7.430 -4.931 1.00 93.19 354 MET A N 1
ATOM 2778 C CA . MET A 1 354 ? 8.390 8.216 -5.568 1.00 93.19 354 MET A CA 1
ATOM 2779 C C . MET A 1 354 ? 8.107 8.459 -7.059 1.00 93.19 354 MET A C 1
ATOM 2781 O O . MET A 1 354 ? 8.253 9.582 -7.545 1.00 93.19 354 MET A O 1
ATOM 2785 N N . ILE A 1 355 ? 7.680 7.422 -7.781 1.00 89.31 355 ILE A N 1
ATOM 2786 C CA . ILE A 1 355 ? 7.311 7.507 -9.200 1.00 89.31 355 ILE A CA 1
ATOM 2787 C C . ILE A 1 355 ? 6.125 8.464 -9.394 1.00 89.31 355 ILE A C 1
ATOM 2789 O O . ILE A 1 355 ? 6.132 9.286 -10.315 1.00 89.31 355 ILE A O 1
ATOM 2793 N N . TYR A 1 356 ? 5.149 8.437 -8.484 1.00 85.56 356 TYR A N 1
ATOM 2794 C CA . TYR A 1 356 ? 4.032 9.382 -8.482 1.00 85.56 356 TYR A CA 1
ATOM 2795 C C . TYR A 1 356 ? 4.457 10.823 -8.214 1.00 85.56 356 TYR A C 1
ATOM 2797 O O . TYR A 1 356 ? 3.951 11.732 -8.871 1.00 85.56 356 TYR A O 1
ATOM 2805 N N . ALA A 1 357 ? 5.407 11.059 -7.312 1.00 89.62 357 ALA A N 1
ATOM 2806 C CA . ALA A 1 357 ? 5.946 12.398 -7.085 1.00 89.62 357 ALA A CA 1
ATOM 2807 C C . ALA A 1 357 ? 6.720 12.941 -8.304 1.00 89.62 357 ALA A C 1
ATOM 2809 O O . ALA A 1 357 ? 6.746 14.147 -8.548 1.00 89.62 357 ALA A O 1
ATOM 2810 N N . ALA A 1 358 ? 7.293 12.063 -9.126 1.00 88.50 358 ALA A N 1
ATOM 2811 C CA . ALA A 1 358 ? 7.848 12.421 -10.432 1.00 88.50 358 ALA A CA 1
ATOM 2812 C C . ALA A 1 358 ? 6.799 12.449 -11.565 1.00 88.50 358 ALA A C 1
ATOM 2814 O O . ALA A 1 358 ? 7.156 12.592 -12.733 1.00 88.50 358 ALA A O 1
ATOM 2815 N N . ASN A 1 359 ? 5.514 12.311 -11.220 1.00 76.25 359 ASN A N 1
ATOM 2816 C CA . ASN A 1 359 ? 4.350 12.440 -12.091 1.00 76.25 359 ASN A CA 1
ATOM 2817 C C . ASN A 1 359 ? 4.419 11.583 -13.374 1.00 76.25 359 ASN A C 1
ATOM 2819 O O . ASN A 1 359 ? 4.111 12.037 -14.480 1.00 76.25 359 ASN A O 1
ATOM 2823 N N . GLN A 1 360 ? 4.818 10.324 -13.210 1.00 72.19 360 GLN A N 1
ATOM 2824 C CA . GLN A 1 360 ? 4.816 9.335 -14.284 1.00 72.19 360 GLN A CA 1
ATOM 2825 C C . GLN A 1 360 ? 3.392 8.938 -14.727 1.00 72.19 360 GLN A C 1
ATOM 2827 O O . GLN A 1 360 ? 2.431 9.111 -13.970 1.00 72.19 360 GLN A O 1
ATOM 2832 N N . PRO A 1 361 ? 3.232 8.458 -15.974 1.00 65.44 361 PRO A N 1
ATOM 2833 C CA . PRO A 1 361 ? 1.940 8.159 -16.581 1.00 65.44 361 PRO A CA 1
ATOM 2834 C C . PRO A 1 361 ? 1.079 7.169 -15.800 1.00 65.44 361 PRO A C 1
ATOM 2836 O O . PRO A 1 361 ? 1.527 6.095 -15.414 1.00 65.44 361 PRO A O 1
ATOM 2839 N N . TYR A 1 362 ? -0.209 7.503 -15.694 1.00 62.97 362 TYR A N 1
ATOM 2840 C CA . TYR A 1 362 ? -1.284 6.559 -15.406 1.00 62.97 362 TYR A CA 1
ATOM 2841 C C . TYR A 1 362 ? -2.328 6.685 -16.527 1.00 62.97 362 TYR A C 1
ATOM 2843 O O . TYR A 1 362 ? -2.974 7.737 -16.635 1.00 62.97 362 TYR A O 1
ATOM 2851 N N . PRO A 1 363 ? -2.461 5.693 -17.426 1.00 57.53 363 PRO A N 1
ATOM 2852 C CA . PRO A 1 363 ? -3.390 5.795 -18.540 1.00 57.53 363 PRO A CA 1
ATOM 2853 C C . PRO A 1 363 ? -4.832 5.709 -18.023 1.00 57.53 363 PRO A C 1
ATOM 2855 O O . PRO A 1 363 ? -5.184 4.831 -17.245 1.00 57.53 363 PRO A O 1
ATOM 2858 N N . LYS A 1 364 ? -5.682 6.643 -18.464 1.00 55.50 364 LYS A N 1
ATOM 2859 C CA . LYS A 1 364 ? -7.116 6.700 -18.120 1.00 55.50 364 LYS A CA 1
ATOM 2860 C C . LYS A 1 364 ? -8.020 6.369 -19.318 1.00 55.50 364 LYS A C 1
ATOM 2862 O O . LYS A 1 364 ? -9.214 6.649 -19.290 1.00 55.50 364 LYS A O 1
ATOM 2867 N N . SER A 1 365 ? -7.452 5.882 -20.419 1.00 57.34 365 SER A N 1
ATOM 2868 C CA . SER A 1 365 ? -8.126 5.829 -21.722 1.00 57.34 365 SER A CA 1
ATOM 2869 C C . SER A 1 365 ? -7.909 4.503 -22.444 1.00 57.34 365 SER A C 1
ATOM 2871 O O . SER A 1 365 ? -6.883 3.862 -22.264 1.00 57.34 365 SER A O 1
ATOM 2873 N N . ASN A 1 366 ? -8.866 4.154 -23.307 1.00 67.00 366 ASN A N 1
ATOM 2874 C CA . ASN A 1 366 ? -9.010 2.860 -23.991 1.00 67.00 366 ASN A CA 1
ATOM 2875 C C . ASN A 1 366 ? -8.030 2.632 -25.169 1.00 67.00 366 ASN A C 1
ATOM 2877 O O . ASN A 1 366 ? -8.434 2.102 -26.208 1.00 67.00 366 ASN A O 1
ATOM 2881 N N . GLY A 1 367 ? -6.793 3.123 -25.073 1.00 73.81 367 GLY A N 1
ATOM 2882 C CA . GLY A 1 367 ? -5.740 2.805 -26.047 1.00 73.81 367 GLY A CA 1
ATOM 2883 C C . GLY A 1 367 ? -5.253 1.361 -25.915 1.00 73.81 367 GLY A C 1
ATOM 2884 O O . GLY A 1 367 ? -5.592 0.683 -24.949 1.00 73.81 367 GLY A O 1
ATOM 2885 N N . VAL A 1 368 ? -4.450 0.896 -26.875 1.00 83.88 368 VAL A N 1
ATOM 2886 C CA . VAL A 1 368 ? -3.871 -0.457 -26.817 1.00 83.88 368 VAL A CA 1
ATOM 2887 C C . VAL A 1 368 ? -2.782 -0.491 -25.747 1.00 83.88 368 VAL A C 1
ATOM 2889 O O . VAL A 1 368 ? -1.895 0.373 -25.734 1.00 83.88 368 VAL A O 1
ATOM 2892 N N . LEU A 1 369 ? -2.851 -1.485 -24.862 1.00 87.38 369 LEU A N 1
ATOM 2893 C CA . LEU A 1 369 ? -1.859 -1.728 -23.822 1.00 87.38 369 LEU A CA 1
ATOM 2894 C C . LEU A 1 369 ? -1.069 -2.997 -24.150 1.00 87.38 369 LEU A C 1
ATOM 2896 O O . LEU A 1 369 ? -1.599 -4.105 -24.066 1.00 87.38 369 LEU A O 1
ATOM 2900 N N . TYR A 1 370 ? 0.200 -2.826 -24.510 1.00 90.44 370 TYR A N 1
ATOM 2901 C CA . TYR A 1 370 ? 1.132 -3.924 -24.750 1.00 90.44 370 TYR A CA 1
ATOM 2902 C C . TYR A 1 370 ? 1.911 -4.214 -23.468 1.00 90.44 370 TYR A C 1
ATOM 2904 O O . TYR A 1 370 ? 2.466 -3.298 -22.868 1.00 90.44 370 TYR A O 1
ATOM 2912 N N . GLU A 1 371 ? 1.968 -5.469 -23.055 1.00 90.94 371 GLU A N 1
ATOM 2913 C CA . GLU A 1 371 ? 2.762 -5.965 -21.932 1.00 90.94 371 GLU A CA 1
ATOM 2914 C C . GLU A 1 371 ? 4.067 -6.554 -22.453 1.00 90.94 371 GLU A C 1
ATOM 2916 O O . GLU A 1 371 ? 4.061 -7.303 -23.433 1.00 90.94 371 GLU A O 1
ATOM 2921 N N . GLY A 1 372 ? 5.179 -6.189 -21.817 1.00 90.94 372 GLY A N 1
ATOM 2922 C CA . GLY A 1 372 ? 6.486 -6.765 -22.096 1.00 90.94 372 GLY A CA 1
ATOM 2923 C C . GLY A 1 372 ? 6.960 -7.639 -20.941 1.00 90.94 372 GLY A C 1
ATOM 2924 O O . GLY A 1 372 ? 7.154 -7.150 -19.825 1.00 90.94 372 GLY A O 1
ATOM 2925 N N . GLU A 1 373 ? 7.179 -8.921 -21.229 1.00 86.69 373 GLU A N 1
ATOM 2926 C CA . GLU A 1 373 ? 7.741 -9.893 -20.295 1.00 86.69 373 GLU A CA 1
ATOM 2927 C C . GLU A 1 373 ? 9.192 -10.275 -20.662 1.00 86.69 373 GLU A C 1
ATOM 2929 O O . GLU A 1 373 ? 9.677 -10.097 -21.784 1.00 86.69 373 GLU A O 1
ATOM 2934 N N . GLY A 1 374 ? 9.912 -10.849 -19.696 1.00 81.62 374 GLY A N 1
ATOM 2935 C CA . GLY A 1 374 ? 11.346 -11.112 -19.828 1.00 81.62 374 GLY A CA 1
ATOM 2936 C C . GLY A 1 374 ? 11.762 -12.183 -20.844 1.00 81.62 374 GLY A C 1
ATOM 2937 O O . GLY A 1 374 ? 12.953 -12.255 -21.125 1.00 81.62 374 GLY A O 1
ATOM 2938 N N . GLY A 1 375 ? 10.842 -12.991 -21.382 1.00 78.94 375 GLY A N 1
ATOM 2939 C CA . GLY A 1 375 ? 11.109 -14.047 -22.378 1.00 78.94 375 GLY A CA 1
ATOM 2940 C C . GLY A 1 375 ? 11.951 -15.226 -21.879 1.00 78.94 375 GLY A C 1
ATOM 2941 O O . GLY A 1 375 ? 12.521 -15.186 -20.798 1.00 78.94 375 GLY A O 1
ATOM 2942 N N . LYS A 1 376 ? 12.041 -16.315 -22.650 1.00 74.19 376 LYS A N 1
ATOM 2943 C CA . LYS A 1 376 ? 12.816 -17.510 -22.243 1.00 74.19 376 LYS A CA 1
ATOM 2944 C C . LYS A 1 376 ? 14.316 -17.350 -22.495 1.00 74.19 376 LYS A C 1
ATOM 2946 O O . LYS A 1 376 ? 15.134 -17.906 -21.765 1.00 74.19 376 LYS A O 1
ATOM 2951 N N . ASP A 1 377 ? 14.654 -16.596 -23.529 1.00 76.19 377 ASP A N 1
ATOM 2952 C CA . ASP A 1 377 ? 15.994 -16.371 -24.063 1.00 76.19 377 ASP A CA 1
ATOM 2953 C C . ASP A 1 377 ? 16.036 -15.008 -24.763 1.00 76.19 377 ASP A C 1
ATOM 2955 O O . ASP A 1 377 ? 15.001 -14.369 -24.939 1.00 76.19 377 ASP A O 1
ATOM 2959 N N . ASP A 1 378 ? 17.224 -14.562 -25.169 1.00 75.06 378 ASP A N 1
ATOM 2960 C CA . ASP A 1 378 ? 17.424 -13.241 -25.776 1.00 75.06 378 ASP A CA 1
ATOM 2961 C C . ASP A 1 378 ? 16.662 -13.033 -27.100 1.00 75.06 378 ASP A C 1
ATOM 2963 O O . ASP A 1 378 ? 16.337 -11.895 -27.436 1.00 75.06 378 ASP A O 1
ATOM 2967 N N . GLU A 1 379 ? 16.299 -14.099 -27.819 1.00 80.12 379 GLU A N 1
ATOM 2968 C CA . GLU A 1 379 ? 15.524 -14.001 -29.063 1.00 80.12 379 GLU A CA 1
ATOM 2969 C C . GLU A 1 379 ? 14.039 -13.728 -28.803 1.00 80.12 379 GLU A C 1
ATOM 2971 O O . GLU A 1 379 ? 13.377 -13.064 -29.605 1.00 80.12 379 GLU A O 1
ATOM 2976 N N . THR A 1 380 ? 13.517 -14.189 -27.666 1.00 84.94 380 THR A N 1
ATOM 2977 C CA . THR A 1 380 ? 12.087 -14.123 -27.336 1.00 84.94 380 THR A CA 1
ATOM 2978 C C . THR A 1 380 ? 11.713 -12.978 -26.396 1.00 84.94 380 THR A C 1
ATOM 2980 O O . THR A 1 380 ? 10.527 -12.693 -26.248 1.00 84.94 380 THR A O 1
ATOM 2983 N N . ARG A 1 381 ? 12.667 -12.282 -25.764 1.00 87.81 381 ARG A N 1
ATOM 2984 C CA . ARG A 1 381 ? 12.348 -11.221 -24.780 1.00 87.81 381 ARG A CA 1
ATOM 2985 C C . ARG A 1 381 ? 11.684 -9.997 -25.400 1.00 87.81 381 ARG A C 1
ATOM 2987 O O . ARG A 1 381 ? 11.945 -9.631 -26.547 1.00 87.81 381 ARG A O 1
ATOM 2994 N N . ALA A 1 382 ? 10.896 -9.304 -24.581 1.00 92.75 382 ALA A N 1
ATOM 2995 C CA . ALA A 1 382 ? 10.301 -8.019 -24.910 1.00 92.75 382 ALA A CA 1
ATOM 2996 C C . ALA A 1 382 ? 11.306 -6.864 -24.716 1.00 92.75 382 ALA A C 1
ATOM 2998 O O . ALA A 1 382 ? 11.130 -5.997 -23.859 1.00 92.75 382 ALA A O 1
ATOM 2999 N N . ASP A 1 383 ? 12.389 -6.842 -25.490 1.00 93.31 383 ASP A N 1
ATOM 3000 C CA . ASP A 1 383 ? 13.488 -5.872 -25.350 1.00 93.31 383 ASP A CA 1
ATOM 3001 C C . ASP A 1 383 ? 13.399 -4.654 -26.288 1.00 93.31 383 ASP A C 1
ATOM 3003 O O . ASP A 1 383 ? 14.256 -3.776 -26.242 1.00 93.31 383 ASP A O 1
ATOM 3007 N N . LEU A 1 384 ? 12.352 -4.585 -27.111 1.00 95.62 384 LEU A N 1
ATOM 3008 C CA . LEU A 1 384 ? 12.117 -3.603 -28.175 1.00 95.62 384 LEU A CA 1
ATOM 3009 C C . LEU A 1 384 ? 13.110 -3.689 -29.343 1.00 95.62 384 LEU A C 1
ATOM 3011 O O . LEU A 1 384 ? 13.270 -2.721 -30.090 1.00 95.62 384 LEU A O 1
ATOM 3015 N N . SER A 1 385 ? 13.740 -4.850 -29.537 1.00 94.88 385 SER A N 1
ATOM 3016 C CA . SER A 1 385 ? 14.419 -5.184 -30.7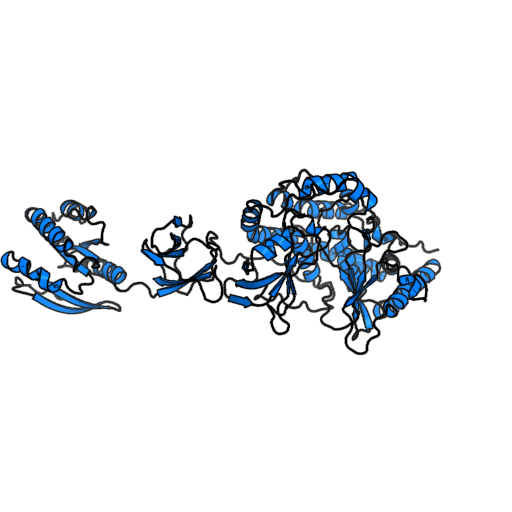88 1.00 94.88 385 SER A CA 1
ATOM 3017 C C . SER A 1 385 ? 13.419 -5.327 -31.937 1.00 94.88 385 SER A C 1
ATOM 3019 O O . SER A 1 385 ? 12.287 -5.789 -31.772 1.00 94.88 385 SER A O 1
ATOM 3021 N N . TYR A 1 386 ? 13.843 -4.912 -33.128 1.00 95.88 386 TYR A N 1
ATOM 3022 C CA . TYR A 1 386 ? 13.081 -5.122 -34.351 1.00 95.88 386 TYR A CA 1
ATOM 3023 C C . TYR A 1 386 ? 13.302 -6.546 -34.866 1.00 95.88 386 TYR A C 1
ATOM 3025 O O . TYR A 1 386 ? 14.447 -6.952 -35.066 1.00 95.88 386 TYR A O 1
ATOM 3033 N N . LYS A 1 387 ? 12.216 -7.291 -35.095 1.00 92.62 387 LYS A N 1
ATOM 3034 C CA . LYS A 1 387 ? 12.260 -8.700 -35.528 1.00 92.62 387 LYS A CA 1
ATOM 3035 C C . LYS A 1 387 ? 11.796 -8.910 -36.975 1.00 92.62 387 LYS A C 1
ATOM 3037 O O . LYS A 1 387 ? 11.746 -10.043 -37.442 1.00 92.62 387 LYS A O 1
ATOM 3042 N N . GLY A 1 388 ? 11.504 -7.827 -37.698 1.00 93.19 388 GLY A N 1
ATOM 3043 C CA . GLY A 1 388 ? 10.988 -7.846 -39.069 1.00 93.19 388 GLY A CA 1
ATOM 3044 C C . GLY A 1 388 ? 9.583 -7.249 -39.177 1.00 93.19 388 GLY A C 1
ATOM 3045 O O . GLY A 1 388 ? 8.924 -7.004 -38.172 1.00 93.19 388 GLY A O 1
ATOM 3046 N N . ASP A 1 389 ? 9.130 -7.000 -40.406 1.00 92.75 389 ASP A N 1
ATOM 3047 C CA . ASP A 1 389 ? 7.807 -6.411 -40.668 1.00 92.75 389 ASP A CA 1
ATOM 3048 C C . ASP A 1 389 ? 6.672 -7.440 -40.494 1.00 92.75 389 ASP A C 1
ATOM 3050 O O . ASP A 1 389 ? 5.503 -7.073 -40.375 1.00 92.75 389 ASP A O 1
ATOM 3054 N N . ASP A 1 390 ? 7.009 -8.735 -40.494 1.00 89.94 390 ASP A N 1
ATOM 3055 C CA . ASP A 1 390 ? 6.049 -9.824 -40.347 1.00 89.94 390 ASP A CA 1
ATOM 3056 C C . ASP A 1 390 ? 5.648 -10.011 -38.878 1.00 89.94 390 ASP A C 1
ATOM 3058 O O . ASP A 1 390 ? 6.477 -10.304 -38.013 1.00 89.94 390 ASP A O 1
ATOM 3062 N N . ALA A 1 391 ? 4.349 -9.898 -38.599 1.00 87.19 391 ALA A N 1
ATOM 3063 C CA . ALA A 1 391 ? 3.802 -10.095 -37.264 1.00 87.19 391 ALA A CA 1
ATOM 3064 C C . ALA A 1 391 ? 4.063 -11.506 -36.712 1.00 87.19 391 ALA A C 1
ATOM 3066 O O . ALA A 1 391 ? 4.125 -11.671 -35.492 1.00 87.19 391 ALA A O 1
ATOM 3067 N N . THR A 1 392 ? 4.271 -12.520 -37.563 1.00 88.75 392 THR A N 1
ATOM 3068 C CA . THR A 1 392 ? 4.603 -13.872 -37.086 1.00 88.75 392 THR A CA 1
ATOM 3069 C C . THR A 1 392 ? 5.958 -13.930 -36.387 1.00 88.75 392 THR A C 1
ATOM 3071 O O . THR A 1 392 ? 6.138 -14.771 -35.514 1.00 88.75 392 THR A O 1
ATOM 3074 N N . ALA A 1 393 ? 6.887 -13.014 -36.692 1.00 87.69 393 ALA A N 1
ATOM 3075 C CA . ALA A 1 393 ? 8.174 -12.915 -35.996 1.00 87.69 393 ALA A CA 1
ATOM 3076 C C . ALA A 1 393 ? 8.027 -12.502 -34.518 1.00 87.69 393 ALA A C 1
ATOM 3078 O O . ALA A 1 393 ? 8.966 -12.632 -33.735 1.00 87.69 393 ALA A O 1
ATOM 3079 N N . TYR A 1 394 ? 6.842 -12.018 -34.131 1.00 89.38 394 TYR A N 1
ATOM 3080 C CA . TYR A 1 394 ? 6.509 -11.627 -32.766 1.00 89.38 394 TYR A CA 1
ATOM 3081 C C . TYR A 1 394 ? 5.633 -12.662 -32.046 1.00 89.38 394 TYR A C 1
ATOM 3083 O O . TYR A 1 394 ? 5.430 -12.538 -30.841 1.00 89.38 394 TYR A O 1
ATOM 3091 N N . ALA A 1 395 ? 5.142 -13.694 -32.741 1.00 84.06 395 ALA A N 1
ATOM 3092 C CA . ALA A 1 395 ? 4.205 -14.668 -32.176 1.00 84.06 395 ALA A CA 1
ATOM 3093 C C . ALA A 1 395 ? 4.792 -15.460 -30.993 1.00 84.06 395 ALA A C 1
ATOM 3095 O O . ALA A 1 395 ? 4.081 -15.727 -30.029 1.00 84.06 395 ALA A O 1
ATOM 3096 N N . ASP A 1 396 ? 6.090 -15.776 -31.050 1.00 82.94 396 ASP A N 1
ATOM 3097 C CA . ASP A 1 396 ? 6.811 -16.508 -29.998 1.00 82.94 396 ASP A CA 1
ATOM 3098 C C . ASP A 1 396 ? 7.548 -15.583 -29.014 1.00 82.94 396 ASP A C 1
ATOM 3100 O O . ASP A 1 396 ? 8.314 -16.038 -28.160 1.00 82.94 396 ASP A O 1
ATOM 3104 N N . THR A 1 397 ? 7.336 -14.270 -29.127 1.00 86.75 397 THR A N 1
ATOM 3105 C CA . THR A 1 397 ? 7.958 -13.294 -28.230 1.00 86.75 397 THR A CA 1
ATOM 3106 C C . THR A 1 397 ? 7.150 -13.101 -26.957 1.00 86.75 397 THR A C 1
ATOM 3108 O O . THR A 1 397 ? 5.977 -13.444 -26.861 1.00 86.75 397 THR A O 1
ATOM 3111 N N . ALA A 1 398 ? 7.785 -12.488 -25.970 1.00 87.50 398 ALA A N 1
ATOM 3112 C CA . ALA A 1 398 ? 7.216 -12.177 -24.672 1.00 87.50 398 ALA A CA 1
ATOM 3113 C C . ALA A 1 398 ? 6.374 -10.886 -24.671 1.00 87.50 398 ALA A C 1
ATOM 3115 O O . ALA A 1 398 ? 6.224 -10.243 -23.633 1.00 87.50 398 ALA A O 1
ATOM 3116 N N . TYR A 1 399 ? 5.849 -10.492 -25.834 1.00 90.19 399 TYR A N 1
ATOM 3117 C CA . TYR A 1 399 ? 4.871 -9.419 -25.957 1.00 90.19 399 TYR A CA 1
ATOM 3118 C C . TYR A 1 399 ? 3.454 -9.977 -25.889 1.00 90.19 399 TYR A C 1
ATOM 3120 O O . TYR A 1 399 ? 3.117 -10.932 -26.586 1.00 90.19 399 TYR A O 1
ATOM 3128 N N . ALA A 1 400 ? 2.595 -9.331 -25.107 1.00 87.12 400 ALA A N 1
ATOM 3129 C CA . ALA A 1 400 ? 1.169 -9.631 -25.069 1.00 87.12 400 ALA A CA 1
ATOM 3130 C C . ALA A 1 400 ? 0.338 -8.350 -25.175 1.00 87.12 400 ALA A C 1
ATOM 3132 O O . ALA A 1 400 ? 0.791 -7.269 -24.806 1.00 87.12 400 ALA A O 1
ATOM 3133 N N . ILE A 1 401 ? -0.898 -8.462 -25.660 1.00 84.25 401 ILE A N 1
ATOM 3134 C CA . ILE A 1 401 ? -1.884 -7.383 -25.547 1.00 84.25 401 ILE A CA 1
ATOM 3135 C C . ILE A 1 401 ? -2.651 -7.621 -24.245 1.00 84.25 401 ILE A C 1
ATOM 3137 O O . ILE A 1 401 ? -3.339 -8.631 -24.105 1.00 84.25 401 ILE A O 1
ATOM 3141 N N . SER A 1 402 ? -2.472 -6.727 -23.272 1.00 76.69 402 SER A N 1
ATOM 3142 C CA . SER A 1 402 ? -2.977 -6.900 -21.900 1.00 76.69 402 SER A CA 1
ATOM 3143 C C . SER A 1 402 ? -4.398 -6.355 -21.724 1.00 76.69 402 SER A C 1
ATOM 3145 O O . SER A 1 402 ? -5.193 -6.893 -20.950 1.00 76.69 402 SER A O 1
ATOM 3147 N N . 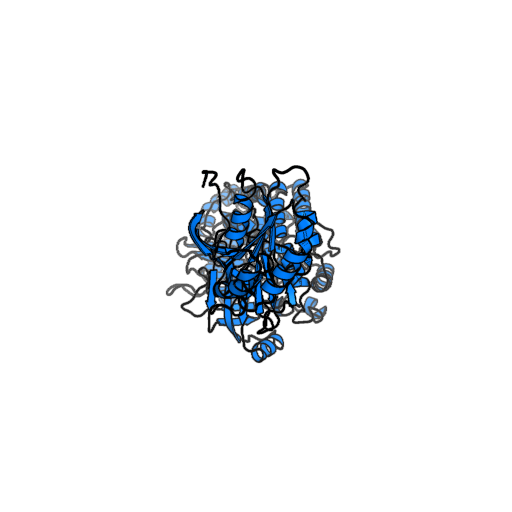GLU A 1 403 ? -4.751 -5.315 -22.485 1.00 69.88 403 GLU A N 1
ATOM 3148 C CA . GLU A 1 403 ? -6.112 -4.782 -22.562 1.00 69.88 403 GLU A CA 1
ATOM 3149 C C . GLU A 1 403 ? -6.519 -4.571 -24.023 1.00 69.88 403 GLU A C 1
ATOM 3151 O O . GLU A 1 403 ? -5.819 -3.896 -24.784 1.00 69.88 403 GLU A O 1
ATOM 3156 N N . ASP A 1 404 ? -7.668 -5.144 -24.399 1.00 56.62 404 ASP A N 1
ATOM 3157 C CA . ASP A 1 404 ? -8.274 -4.917 -25.709 1.00 56.62 404 ASP A CA 1
ATOM 3158 C C . ASP A 1 404 ? -8.655 -3.432 -25.846 1.00 56.62 404 ASP A C 1
ATOM 3160 O O . ASP A 1 404 ? -9.257 -2.859 -24.926 1.00 56.62 404 ASP A O 1
ATOM 3164 N N . PRO A 1 405 ? -8.366 -2.789 -26.989 1.00 59.91 405 PRO A N 1
ATOM 3165 C CA . PRO A 1 405 ? -8.737 -1.398 -27.180 1.00 59.91 405 PRO A CA 1
ATOM 3166 C C . PRO A 1 405 ? -10.261 -1.228 -27.287 1.00 59.91 405 PRO A C 1
ATOM 3168 O O . PRO A 1 405 ? -11.014 -2.178 -27.519 1.00 59.91 405 PRO A O 1
ATOM 3171 N N . ALA A 1 406 ? -10.744 0.014 -27.173 1.00 57.84 406 ALA A N 1
ATOM 3172 C CA . ALA A 1 406 ? -12.146 0.307 -27.484 1.00 57.84 406 ALA A CA 1
ATOM 3173 C C . ALA A 1 406 ? -12.520 -0.116 -28.920 1.00 57.84 406 ALA A C 1
ATOM 3175 O O . ALA A 1 406 ? -11.680 -0.146 -29.821 1.00 57.84 406 ALA A O 1
ATOM 3176 N N . VAL A 1 407 ? -13.814 -0.391 -29.129 1.00 53.53 407 VAL A N 1
ATOM 3177 C CA . VAL A 1 407 ? -14.402 -0.789 -30.421 1.00 53.53 407 VAL A CA 1
ATOM 3178 C C . VAL A 1 407 ? -13.869 0.092 -31.563 1.00 53.53 407 VAL A C 1
ATOM 3180 O O . VAL A 1 407 ? -14.137 1.292 -31.588 1.00 53.53 407 VAL A O 1
ATOM 3183 N N . GLY A 1 408 ? -13.145 -0.511 -32.515 1.00 54.22 408 GLY A N 1
ATOM 3184 C CA . GLY A 1 408 ? -12.677 0.140 -33.748 1.00 54.22 408 GLY A CA 1
ATOM 3185 C C . GLY A 1 408 ? -11.156 0.254 -33.927 1.00 54.22 408 GLY A C 1
ATOM 3186 O O . GLY A 1 408 ? -10.723 0.548 -35.039 1.00 54.22 408 GLY A O 1
ATOM 3187 N N . ALA A 1 409 ? -10.341 -0.004 -32.900 1.00 58.53 409 ALA A N 1
ATOM 3188 C CA . ALA A 1 409 ? -8.886 -0.119 -33.061 1.00 58.53 409 ALA A CA 1
ATOM 3189 C C . ALA A 1 409 ? -8.474 -1.561 -33.408 1.00 58.53 409 ALA A C 1
ATOM 3191 O O . ALA A 1 409 ? -9.114 -2.521 -32.974 1.00 58.53 409 ALA A O 1
ATOM 3192 N N . LYS A 1 410 ? -7.409 -1.716 -34.206 1.00 61.81 410 LYS A N 1
ATOM 3193 C CA . LYS A 1 410 ? -6.853 -3.035 -34.527 1.00 61.81 410 LYS A CA 1
ATOM 3194 C C . LYS A 1 410 ? -6.247 -3.652 -33.267 1.00 61.81 410 LYS A C 1
ATOM 3196 O O . LYS A 1 410 ? -5.448 -3.013 -32.592 1.00 61.81 410 LYS A O 1
ATOM 3201 N N . ASN A 1 411 ? -6.649 -4.882 -32.964 1.00 71.06 411 ASN A N 1
ATOM 3202 C CA . ASN A 1 411 ? -6.126 -5.668 -31.851 1.00 71.06 411 ASN A CA 1
ATOM 3203 C C . ASN A 1 411 ? -4.952 -6.532 -32.334 1.00 71.06 411 ASN A C 1
ATOM 3205 O O . ASN A 1 411 ? -5.057 -7.755 -32.408 1.00 71.06 411 ASN A O 1
ATOM 3209 N N . ASP A 1 412 ? -3.885 -5.881 -32.795 1.00 83.69 412 ASP A N 1
ATOM 3210 C CA . ASP A 1 412 ? -2.687 -6.536 -33.316 1.00 83.69 412 ASP A CA 1
ATOM 3211 C C . ASP A 1 412 ? -1.416 -5.790 -32.877 1.00 83.69 412 ASP A C 1
ATOM 3213 O O . ASP A 1 412 ? -1.474 -4.745 -32.234 1.00 83.69 412 ASP A O 1
ATOM 3217 N N . LEU A 1 413 ? -0.248 -6.346 -33.201 1.00 88.56 413 LEU A N 1
ATOM 3218 C CA . LEU A 1 413 ? 1.049 -5.781 -32.818 1.00 88.56 413 LEU A CA 1
ATOM 3219 C C . LEU A 1 413 ? 1.569 -4.718 -33.805 1.00 88.56 413 LEU A C 1
ATOM 3221 O O . LEU A 1 413 ? 2.723 -4.315 -33.695 1.00 88.56 413 LEU A O 1
ATOM 3225 N N . SER A 1 414 ? 0.777 -4.251 -34.777 1.00 90.69 414 SER A N 1
ATOM 3226 C CA . SER A 1 414 ? 1.285 -3.423 -35.889 1.00 90.69 414 SER A CA 1
ATOM 3227 C C . SER A 1 414 ? 1.935 -2.106 -35.446 1.00 90.69 414 SER A C 1
ATOM 3229 O O . SER A 1 414 ? 2.993 -1.736 -35.968 1.00 90.69 414 SER A O 1
ATOM 3231 N N . ASP A 1 415 ? 1.363 -1.419 -34.453 1.00 91.75 415 ASP A N 1
ATOM 3232 C CA . ASP A 1 415 ? 1.959 -0.200 -33.890 1.00 91.75 415 ASP A CA 1
ATOM 3233 C C . ASP A 1 415 ? 3.277 -0.503 -33.164 1.00 91.75 415 ASP A C 1
ATOM 3235 O O . ASP A 1 415 ? 4.235 0.266 -33.271 1.00 91.75 415 ASP A O 1
ATOM 3239 N N . LEU A 1 416 ? 3.346 -1.626 -32.441 1.00 93.56 416 LEU A N 1
ATOM 3240 C CA . LEU A 1 416 ? 4.558 -2.063 -31.747 1.00 93.56 416 LEU A CA 1
ATOM 3241 C C . LEU A 1 416 ? 5.664 -2.430 -32.748 1.00 93.56 416 LEU A C 1
ATOM 3243 O O . LEU A 1 416 ? 6.804 -1.994 -32.591 1.00 93.56 416 LEU A O 1
ATOM 3247 N N . ILE A 1 417 ? 5.329 -3.173 -33.805 1.00 95.31 417 ILE A N 1
ATOM 3248 C CA . ILE A 1 417 ? 6.257 -3.532 -34.888 1.00 95.31 417 ILE A CA 1
ATOM 3249 C C . ILE A 1 417 ? 6.804 -2.259 -35.538 1.00 95.31 417 ILE A C 1
ATOM 3251 O O . ILE A 1 417 ? 8.017 -2.078 -35.625 1.00 95.31 417 ILE A O 1
ATOM 3255 N N . SER A 1 418 ? 5.924 -1.317 -35.885 1.00 96.00 418 SER A N 1
ATOM 3256 C CA . SER A 1 418 ? 6.317 -0.025 -36.465 1.00 96.00 418 SER A CA 1
ATOM 3257 C C . SER A 1 418 ? 7.245 0.770 -35.540 1.00 96.00 418 SER A C 1
ATOM 3259 O O . SER A 1 418 ? 8.197 1.402 -35.999 1.00 96.00 418 SER A O 1
ATOM 3261 N N . PHE A 1 419 ? 7.003 0.724 -34.229 1.00 97.56 419 PHE A N 1
ATOM 3262 C CA . PHE A 1 419 ? 7.833 1.411 -33.243 1.00 97.56 419 PHE A CA 1
ATOM 3263 C C . PHE A 1 419 ? 9.205 0.758 -33.057 1.00 97.56 419 PHE A C 1
ATOM 3265 O O . PHE A 1 419 ? 10.217 1.459 -33.067 1.00 97.56 419 PHE A O 1
ATOM 3272 N N . THR A 1 420 ? 9.272 -0.572 -32.952 1.00 97.62 420 THR A N 1
ATOM 3273 C CA . THR A 1 420 ? 10.556 -1.294 -32.884 1.00 97.62 420 THR A CA 1
ATOM 3274 C C . THR A 1 420 ? 11.372 -1.104 -34.162 1.00 97.62 420 THR A C 1
ATOM 3276 O O . THR A 1 420 ? 12.575 -0.850 -34.085 1.00 97.62 420 THR A O 1
ATOM 3279 N N . LYS A 1 421 ? 10.719 -1.087 -35.333 1.00 98.25 421 LYS A N 1
ATOM 3280 C CA . LYS A 1 421 ? 11.358 -0.724 -36.601 1.00 98.25 421 LYS A CA 1
ATOM 3281 C C . LYS A 1 421 ? 11.928 0.692 -36.564 1.00 98.25 421 LYS A C 1
ATOM 3283 O O . LYS A 1 421 ? 13.082 0.890 -36.933 1.00 98.25 421 LYS A O 1
ATOM 3288 N N . PHE A 1 422 ? 11.154 1.670 -36.092 1.00 98.50 422 PHE A N 1
ATOM 3289 C CA . PHE A 1 422 ? 11.625 3.048 -35.953 1.00 98.50 422 PHE A CA 1
ATOM 3290 C C . PHE A 1 422 ? 12.871 3.138 -35.058 1.00 98.50 422 PHE A C 1
ATOM 3292 O O . PHE A 1 422 ? 13.838 3.797 -35.438 1.00 98.50 422 PHE A O 1
ATOM 3299 N N . ILE A 1 423 ? 12.890 2.442 -33.915 1.00 98.50 423 ILE A N 1
ATOM 3300 C CA . ILE A 1 423 ? 14.067 2.373 -33.032 1.00 98.50 423 ILE A CA 1
ATOM 3301 C C . ILE A 1 423 ? 15.278 1.813 -33.793 1.00 98.50 423 ILE A C 1
ATOM 3303 O O . ILE A 1 423 ? 16.356 2.406 -33.750 1.00 98.50 423 ILE A O 1
ATOM 3307 N N . ASN A 1 424 ? 15.098 0.704 -34.514 1.00 98.31 424 ASN A N 1
ATOM 3308 C CA . ASN A 1 424 ? 16.156 0.082 -35.306 1.00 98.31 424 ASN A CA 1
ATOM 3309 C C . ASN A 1 424 ? 16.692 1.012 -36.405 1.00 98.31 424 ASN A C 1
ATOM 3311 O O . ASN A 1 424 ? 17.901 1.197 -36.517 1.00 98.31 424 ASN A O 1
ATOM 3315 N N . ASP A 1 425 ? 15.809 1.650 -37.175 1.00 98.31 425 ASP A N 1
ATOM 3316 C CA . ASP A 1 425 ? 16.192 2.590 -38.232 1.00 98.31 425 ASP A CA 1
ATOM 3317 C C . ASP A 1 425 ? 17.006 3.771 -37.658 1.00 98.31 425 ASP A C 1
ATOM 3319 O O . ASP A 1 425 ? 17.981 4.216 -38.267 1.00 98.31 425 ASP A O 1
ATOM 3323 N N . GLN A 1 426 ? 16.649 4.260 -36.460 1.00 97.94 426 GLN A N 1
ATOM 3324 C CA . GLN A 1 426 ? 17.425 5.288 -35.759 1.00 97.94 426 GLN A CA 1
ATOM 3325 C C . GLN A 1 426 ? 18.799 4.776 -35.309 1.00 97.94 426 GLN A C 1
ATOM 3327 O O . GLN A 1 426 ? 19.781 5.501 -35.452 1.00 97.94 426 GLN A O 1
ATOM 3332 N N . LEU A 1 427 ? 18.897 3.546 -34.796 1.00 97.19 427 LEU A N 1
ATOM 3333 C CA . LEU A 1 427 ? 20.178 2.945 -34.407 1.00 97.19 427 LEU A CA 1
ATOM 3334 C C . LEU A 1 427 ? 21.114 2.767 -35.608 1.00 97.19 427 LEU A C 1
ATOM 3336 O O . LEU A 1 427 ? 22.288 3.116 -35.508 1.00 97.19 427 LEU A O 1
ATOM 3340 N N . GLU A 1 428 ? 20.611 2.280 -36.746 1.00 97.19 428 GLU A N 1
ATOM 3341 C CA . GLU A 1 428 ? 21.406 2.157 -37.976 1.00 97.19 428 GLU A CA 1
ATOM 3342 C C . GLU A 1 428 ? 21.881 3.523 -38.479 1.00 97.19 428 GLU A C 1
ATOM 3344 O O . GLU A 1 428 ? 23.061 3.694 -38.783 1.00 97.19 428 GLU A O 1
ATOM 3349 N N . PHE A 1 429 ? 20.997 4.525 -38.486 1.00 96.94 429 PHE A N 1
ATOM 3350 C CA . PHE A 1 429 ? 21.357 5.898 -38.838 1.00 96.94 429 PHE A CA 1
ATOM 3351 C C . PHE A 1 429 ? 22.466 6.462 -37.933 1.00 96.94 429 PHE A C 1
ATOM 3353 O O . PHE A 1 429 ? 23.430 7.057 -38.418 1.00 96.94 429 PHE A O 1
ATOM 3360 N N . GLN A 1 430 ? 22.368 6.239 -36.619 1.00 96.00 430 GLN A N 1
ATOM 3361 C CA . GLN A 1 430 ? 23.327 6.738 -35.628 1.00 96.00 430 GLN A CA 1
ATOM 3362 C C . GLN A 1 430 ? 24.742 6.162 -35.783 1.00 96.00 430 GLN A C 1
ATOM 3364 O O . GLN A 1 430 ? 25.688 6.798 -35.325 1.00 96.00 430 GLN A O 1
ATOM 3369 N N . LYS A 1 431 ? 24.920 5.005 -36.439 1.00 94.81 431 LYS A N 1
ATOM 3370 C CA . LYS A 1 431 ? 26.254 4.420 -36.680 1.00 94.81 431 LYS A CA 1
ATOM 3371 C C . LYS A 1 431 ? 27.114 5.260 -37.622 1.00 94.81 431 LYS A C 1
ATOM 3373 O O . LYS A 1 431 ? 28.333 5.195 -37.535 1.00 94.81 431 LYS A O 1
ATOM 3378 N N . THR A 1 432 ? 26.499 6.009 -38.536 1.00 94.75 432 THR A N 1
ATOM 3379 C CA . THR A 1 432 ? 27.213 6.782 -39.570 1.00 94.75 432 THR A CA 1
ATOM 3380 C C . THR A 1 432 ? 26.926 8.280 -39.520 1.00 94.75 432 THR A C 1
ATOM 3382 O O . THR A 1 432 ? 27.591 9.054 -40.205 1.00 94.75 432 THR A O 1
ATOM 3385 N N . ALA A 1 433 ? 25.912 8.703 -38.764 1.00 94.06 433 ALA A N 1
ATOM 3386 C CA . ALA A 1 433 ? 25.506 10.099 -38.666 1.00 94.06 433 ALA A CA 1
ATOM 3387 C C . ALA A 1 433 ? 26.428 10.919 -37.751 1.00 94.06 433 ALA A C 1
ATOM 3389 O O . ALA A 1 433 ? 26.944 10.432 -36.747 1.00 94.06 433 ALA A O 1
ATOM 3390 N N . SER A 1 434 ? 26.574 12.212 -38.057 1.00 93.56 434 SER A N 1
ATOM 3391 C CA . SER A 1 434 ? 27.265 13.145 -37.165 1.00 93.56 434 SER A CA 1
ATOM 3392 C C . SER A 1 434 ? 26.442 13.420 -35.898 1.00 93.56 434 SER A C 1
ATOM 3394 O O . SER A 1 434 ? 25.209 13.355 -35.919 1.00 93.56 434 SER A O 1
ATOM 3396 N N . SER A 1 435 ? 27.087 13.846 -34.802 1.00 89.69 435 SER A N 1
ATOM 3397 C CA . SER A 1 435 ? 26.383 14.281 -33.577 1.00 89.69 435 SER A CA 1
ATOM 3398 C C . SER A 1 435 ? 25.301 15.331 -33.850 1.00 89.69 435 SER A C 1
ATOM 3400 O O . SER A 1 435 ? 24.268 15.354 -33.182 1.00 89.69 435 SER A O 1
ATOM 3402 N N . ALA A 1 436 ? 25.548 16.223 -34.817 1.00 93.19 436 ALA A N 1
ATOM 3403 C CA . ALA A 1 436 ? 24.627 17.293 -35.180 1.00 93.19 436 ALA A CA 1
ATOM 3404 C C . ALA A 1 436 ? 23.381 16.756 -35.895 1.00 93.19 436 ALA A C 1
ATOM 3406 O O . ALA A 1 436 ? 22.282 17.251 -35.650 1.00 93.19 436 ALA A O 1
ATOM 3407 N N . ASP A 1 437 ? 23.532 15.739 -36.744 1.00 95.62 437 ASP A N 1
ATOM 3408 C CA . ASP A 1 437 ? 22.403 15.112 -37.433 1.00 95.62 437 ASP A CA 1
ATOM 3409 C C . ASP A 1 437 ? 21.559 14.279 -36.469 1.00 95.62 437 ASP A C 1
ATOM 3411 O O . ASP A 1 437 ? 20.334 14.392 -36.469 1.00 95.62 437 ASP A O 1
ATOM 3415 N N . ILE A 1 438 ? 22.207 13.536 -35.568 1.00 94.62 438 ILE A N 1
ATOM 3416 C CA . ILE A 1 438 ? 21.531 12.798 -34.494 1.00 94.62 438 ILE A CA 1
ATOM 3417 C C . ILE A 1 438 ? 20.708 13.758 -33.624 1.00 94.62 438 ILE A C 1
ATOM 3419 O O . ILE A 1 438 ? 19.539 13.490 -33.343 1.00 94.62 438 ILE A O 1
ATOM 3423 N N . ALA A 1 439 ? 21.261 14.919 -33.260 1.00 93.94 439 ALA A N 1
ATOM 3424 C CA . ALA A 1 439 ? 20.558 15.923 -32.461 1.00 93.94 439 ALA A CA 1
ATOM 3425 C C . ALA A 1 439 ? 19.284 16.481 -33.132 1.00 93.94 439 ALA A C 1
ATOM 3427 O O . ALA A 1 439 ? 18.372 16.924 -32.433 1.00 93.94 439 ALA A O 1
ATOM 3428 N N . ARG A 1 440 ? 19.172 16.438 -34.468 1.00 95.56 440 ARG A N 1
ATOM 3429 C CA . ARG A 1 440 ? 17.982 16.909 -35.209 1.00 95.56 440 ARG A CA 1
ATOM 3430 C C . ARG A 1 440 ? 16.814 15.916 -35.190 1.00 95.56 440 ARG A C 1
ATOM 3432 O O . ARG A 1 440 ? 15.704 16.280 -35.576 1.00 95.56 440 ARG A O 1
ATOM 3439 N N . THR A 1 441 ? 17.029 14.685 -34.723 1.00 97.00 441 THR A N 1
ATOM 3440 C CA . THR A 1 441 ? 16.002 13.625 -34.716 1.00 97.00 441 THR A CA 1
ATOM 3441 C C . THR A 1 441 ? 14.992 13.737 -33.569 1.00 97.00 441 THR A C 1
ATOM 3443 O O . THR A 1 441 ? 13.981 13.041 -33.590 1.00 97.00 441 THR A O 1
ATOM 3446 N N . THR A 1 442 ? 15.199 14.631 -32.596 1.00 97.06 442 THR A N 1
ATOM 3447 C CA . THR A 1 442 ? 14.325 14.793 -31.412 1.00 97.06 442 THR A CA 1
ATOM 3448 C C . THR A 1 442 ? 12.848 14.950 -31.778 1.00 97.06 442 THR A C 1
ATOM 3450 O O . THR A 1 442 ? 11.993 14.246 -31.254 1.00 97.06 442 THR A O 1
ATOM 3453 N N . SER A 1 443 ? 12.532 15.786 -32.770 1.00 96.38 443 SER A N 1
ATOM 3454 C CA . SER A 1 443 ? 11.146 15.978 -33.231 1.00 96.38 443 SER A CA 1
ATOM 3455 C C . SER A 1 443 ? 10.487 14.718 -33.815 1.00 96.38 443 SER A C 1
ATOM 3457 O O . SER A 1 443 ? 9.259 14.637 -33.857 1.00 96.38 443 SER A O 1
ATOM 3459 N N . LEU A 1 444 ? 11.275 13.743 -34.281 1.00 97.31 444 LEU A N 1
ATOM 3460 C CA . LEU A 1 444 ? 10.775 12.442 -34.728 1.00 97.31 444 LEU A CA 1
ATOM 3461 C C . LEU A 1 444 ? 10.459 11.556 -33.523 1.00 97.31 444 LEU A C 1
ATOM 3463 O O . LEU A 1 444 ? 9.394 10.947 -33.488 1.00 97.31 444 LEU A O 1
ATOM 3467 N N . TRP A 1 445 ? 11.341 11.541 -32.522 1.00 98.06 445 TRP A N 1
ATOM 3468 C CA . TRP A 1 445 ? 11.144 10.794 -31.280 1.00 98.06 445 TRP A CA 1
ATOM 3469 C C . TRP A 1 445 ? 9.910 11.253 -30.505 1.00 98.06 445 TRP A C 1
ATOM 3471 O O . TRP A 1 445 ? 9.100 10.412 -30.126 1.00 98.06 445 TRP A O 1
ATOM 3481 N N . GLU A 1 446 ? 9.692 12.563 -30.364 1.00 95.56 446 GLU A N 1
ATOM 3482 C CA . GLU A 1 446 ? 8.530 13.099 -29.631 1.00 95.56 446 GLU A CA 1
ATOM 3483 C C . GLU A 1 446 ? 7.175 12.752 -30.275 1.00 95.56 446 GLU A C 1
ATOM 3485 O O . GLU A 1 446 ? 6.141 12.768 -29.602 1.00 95.56 446 GLU A O 1
ATOM 3490 N N . LYS A 1 447 ? 7.160 12.413 -31.574 1.00 96.19 447 LYS A N 1
ATOM 3491 C CA . LYS A 1 447 ? 5.962 11.902 -32.265 1.00 96.19 447 LYS A CA 1
ATOM 3492 C C . LYS A 1 447 ? 5.696 10.429 -31.964 1.00 96.19 447 LYS A C 1
ATOM 3494 O O . LYS A 1 447 ? 4.561 9.989 -32.097 1.00 96.19 447 LYS A O 1
ATOM 3499 N N . GLN A 1 448 ? 6.732 9.672 -31.609 1.00 97.31 448 GLN A N 1
ATOM 3500 C CA . GLN A 1 448 ? 6.649 8.227 -31.402 1.00 97.31 448 GLN A CA 1
ATOM 3501 C C . GLN A 1 448 ? 6.512 7.852 -29.928 1.00 97.31 448 GLN A C 1
ATOM 3503 O O . GLN A 1 448 ? 5.816 6.889 -29.626 1.00 97.31 448 GLN A O 1
ATOM 3508 N N . LEU A 1 449 ? 7.121 8.611 -29.012 1.00 96.00 449 LEU A N 1
ATOM 3509 C CA . LEU A 1 449 ? 7.229 8.277 -27.592 1.00 96.00 449 LEU A CA 1
ATOM 3510 C C . LEU A 1 449 ? 7.096 9.526 -26.708 1.00 96.00 449 LEU A C 1
ATOM 3512 O O . LEU A 1 449 ? 7.543 10.610 -27.075 1.00 96.00 449 LEU A O 1
ATOM 3516 N N . ASP A 1 450 ? 6.537 9.365 -25.510 1.00 93.75 450 ASP A N 1
ATOM 3517 C CA . ASP A 1 450 ? 6.757 10.295 -24.401 1.00 93.75 450 ASP A CA 1
ATOM 3518 C C . ASP A 1 450 ? 8.176 10.122 -23.830 1.00 93.75 450 ASP A C 1
ATOM 3520 O O . ASP A 1 450 ? 8.395 9.362 -22.882 1.00 93.75 450 ASP A O 1
ATOM 3524 N N . VAL A 1 451 ? 9.158 10.775 -24.463 1.00 95.44 451 VAL A N 1
ATOM 3525 C CA . VAL A 1 451 ? 10.587 10.546 -24.190 1.00 95.44 451 VAL A CA 1
ATOM 3526 C C . VAL A 1 451 ? 10.953 10.907 -22.752 1.00 95.44 451 VAL A C 1
ATOM 3528 O O . VAL A 1 451 ? 11.631 10.128 -22.083 1.00 95.44 451 VAL A O 1
ATOM 3531 N N . GLU A 1 452 ? 10.495 12.056 -22.248 1.00 93.75 452 GLU A N 1
ATOM 3532 C CA . GLU A 1 452 ? 10.780 12.468 -20.868 1.00 93.75 452 GLU A CA 1
ATOM 3533 C C . GLU A 1 452 ? 10.220 11.460 -19.856 1.00 93.75 452 GLU A C 1
ATOM 3535 O O . GLU A 1 452 ? 10.932 11.074 -18.928 1.00 93.75 452 GLU A O 1
ATOM 3540 N N . GLY A 1 453 ? 8.989 10.980 -20.076 1.00 92.56 453 GLY A N 1
ATOM 3541 C CA . GLY A 1 453 ? 8.369 9.933 -19.266 1.00 92.56 453 GLY A CA 1
ATOM 3542 C C . GLY A 1 453 ? 9.237 8.676 -19.204 1.00 92.56 453 GLY A C 1
ATOM 3543 O O . GLY A 1 453 ? 9.648 8.257 -18.124 1.00 92.56 453 GLY A O 1
ATOM 3544 N N . PHE A 1 454 ? 9.621 8.141 -20.367 1.00 95.31 454 PHE A N 1
ATOM 3545 C CA . PHE A 1 454 ? 10.507 6.977 -20.445 1.00 95.31 454 PHE A CA 1
ATOM 3546 C C . PHE A 1 454 ? 11.829 7.190 -19.687 1.00 95.31 454 PHE A C 1
ATOM 3548 O O . PHE A 1 454 ? 12.211 6.356 -18.868 1.00 95.31 454 PHE A O 1
ATOM 3555 N N . LEU A 1 455 ? 12.515 8.318 -19.907 1.00 96.38 455 LEU A N 1
ATOM 3556 C CA . LEU A 1 455 ? 13.805 8.604 -19.266 1.00 96.38 455 LEU A CA 1
ATOM 3557 C C . LEU A 1 455 ? 13.694 8.719 -17.738 1.00 96.38 455 LEU A C 1
ATOM 3559 O O . LEU A 1 455 ? 14.584 8.255 -17.024 1.00 96.38 455 LEU A O 1
ATOM 3563 N N . VAL A 1 456 ? 12.607 9.296 -17.221 1.00 95.00 456 VAL A N 1
ATOM 3564 C CA . VAL A 1 456 ? 12.331 9.329 -15.776 1.00 95.00 456 VAL A CA 1
ATOM 3565 C C . VAL A 1 456 ? 12.088 7.918 -15.231 1.00 95.00 456 VAL A C 1
ATOM 3567 O O . VAL A 1 456 ? 12.650 7.575 -14.190 1.00 95.00 456 VAL A O 1
ATOM 3570 N N . GLY A 1 457 ? 11.327 7.075 -15.937 1.00 94.38 457 GLY A N 1
ATOM 3571 C CA . GLY A 1 457 ? 11.150 5.662 -15.583 1.00 94.38 457 GLY A CA 1
ATOM 3572 C C . GLY A 1 457 ? 12.484 4.910 -15.497 1.00 94.38 457 GLY A C 1
ATOM 3573 O O . GLY A 1 457 ? 12.770 4.255 -14.494 1.00 94.38 457 GLY A O 1
ATOM 3574 N N . MET A 1 458 ? 13.365 5.095 -16.485 1.00 96.38 458 MET A N 1
ATOM 3575 C CA . MET A 1 458 ? 14.708 4.497 -16.486 1.00 96.38 458 MET A CA 1
ATOM 3576 C C . MET A 1 458 ? 15.587 5.012 -15.338 1.00 96.38 458 MET A C 1
ATOM 3578 O O . MET A 1 458 ? 16.380 4.253 -14.773 1.00 96.38 458 MET A O 1
ATOM 3582 N N . ALA A 1 459 ? 15.442 6.284 -14.950 1.00 96.06 459 ALA A N 1
ATOM 3583 C CA . ALA A 1 459 ? 16.150 6.834 -13.797 1.00 96.06 459 ALA A CA 1
ATOM 3584 C C . ALA A 1 459 ? 15.695 6.154 -12.494 1.00 96.06 459 ALA A C 1
ATOM 3586 O O . ALA A 1 459 ? 16.532 5.848 -11.641 1.00 96.06 459 ALA A O 1
ATOM 3587 N N . PHE A 1 460 ? 14.400 5.845 -12.356 1.00 95.75 460 PHE A N 1
ATOM 3588 C CA . PHE A 1 460 ? 13.901 5.060 -11.226 1.00 95.75 460 PHE A CA 1
ATOM 3589 C C . PHE A 1 460 ? 14.376 3.616 -11.249 1.00 95.75 460 PHE A C 1
ATOM 3591 O O . PHE A 1 460 ? 14.842 3.158 -10.210 1.00 95.75 460 PHE A O 1
ATOM 3598 N N . GLU A 1 461 ? 14.341 2.918 -12.386 1.00 95.12 461 GLU A N 1
ATOM 3599 C CA . GLU A 1 461 ? 14.879 1.551 -12.463 1.00 95.12 461 GLU A CA 1
ATOM 3600 C C . GLU A 1 461 ? 16.344 1.500 -12.006 1.00 95.12 461 GLU A C 1
ATOM 3602 O O . GLU A 1 461 ? 16.726 0.654 -11.190 1.00 95.12 461 GLU A O 1
ATOM 3607 N N . PHE A 1 462 ? 17.153 2.469 -12.449 1.00 96.00 462 PHE A N 1
ATOM 3608 C CA . PHE A 1 462 ? 18.542 2.607 -12.025 1.00 96.00 462 PHE A CA 1
ATOM 3609 C C . PHE A 1 462 ? 18.684 2.878 -10.518 1.00 96.00 462 PHE A C 1
ATOM 3611 O O . PHE A 1 462 ? 19.476 2.203 -9.852 1.00 96.00 462 PHE A O 1
ATOM 3618 N N . LEU A 1 463 ? 17.961 3.863 -9.971 1.00 95.75 463 LEU A N 1
ATOM 3619 C CA . LEU A 1 463 ? 18.069 4.272 -8.563 1.00 95.75 463 LEU A CA 1
ATOM 3620 C C . LEU A 1 463 ? 17.518 3.217 -7.603 1.00 95.75 463 LEU A C 1
ATOM 3622 O O . LEU A 1 463 ? 18.166 2.865 -6.615 1.00 95.75 463 LEU A O 1
ATOM 3626 N N . GLN A 1 464 ? 16.333 2.697 -7.905 1.00 94.81 464 GLN A N 1
ATOM 3627 C CA . GLN A 1 464 ? 15.659 1.673 -7.118 1.00 94.81 464 GLN A CA 1
ATOM 3628 C C . GLN A 1 464 ? 16.350 0.315 -7.259 1.00 94.81 464 GLN A C 1
ATOM 3630 O O . GLN A 1 464 ? 16.214 -0.525 -6.374 1.00 94.81 464 GLN A O 1
ATOM 3635 N N . GLY A 1 465 ? 17.130 0.102 -8.319 1.00 94.25 465 GLY A N 1
ATOM 3636 C CA . GLY A 1 465 ? 17.787 -1.173 -8.554 1.00 94.25 465 GLY A CA 1
ATOM 3637 C C . GLY A 1 465 ? 16.803 -2.259 -8.981 1.00 94.25 465 GLY A C 1
ATOM 3638 O O . GLY A 1 465 ? 16.912 -3.393 -8.518 1.00 94.25 465 GLY A O 1
ATOM 3639 N N . SER A 1 466 ? 15.844 -1.896 -9.833 1.00 92.88 466 SER A N 1
ATOM 3640 C CA . SER A 1 466 ? 14.755 -2.757 -10.303 1.00 92.88 466 SER A CA 1
ATOM 3641 C C . SER A 1 466 ? 15.286 -3.825 -11.259 1.00 92.88 466 SER A C 1
ATOM 3643 O O . SER A 1 466 ? 15.294 -3.667 -12.477 1.00 92.88 466 SER A O 1
ATOM 3645 N N . TRP A 1 467 ? 15.802 -4.916 -10.701 1.00 89.88 467 TRP A N 1
ATOM 3646 C CA . TRP A 1 467 ? 16.493 -5.941 -11.482 1.00 89.88 467 TRP A CA 1
ATOM 3647 C C . TRP A 1 467 ? 15.562 -6.804 -12.335 1.00 89.88 467 TRP A C 1
ATOM 3649 O O . TRP A 1 467 ? 16.027 -7.408 -13.296 1.00 89.88 467 TRP A O 1
ATOM 3659 N N . ASP A 1 468 ? 14.277 -6.865 -11.992 1.00 87.25 468 ASP A N 1
ATOM 3660 C CA . ASP A 1 468 ? 13.259 -7.566 -12.777 1.00 87.25 468 ASP A CA 1
ATOM 3661 C C . ASP A 1 468 ? 12.497 -6.612 -13.711 1.00 87.25 468 ASP A C 1
ATOM 3663 O O . ASP A 1 468 ? 11.437 -6.948 -14.216 1.00 87.25 468 ASP A O 1
ATOM 3667 N N . ALA A 1 469 ? 12.998 -5.392 -13.913 1.00 92.31 469 ALA A N 1
ATOM 3668 C CA . ALA A 1 469 ? 12.383 -4.408 -14.799 1.00 92.31 469 ALA A CA 1
ATOM 3669 C C . ALA A 1 469 ? 13.067 -4.378 -16.178 1.00 92.31 469 ALA A C 1
ATOM 3671 O O . ALA A 1 469 ? 13.942 -5.202 -16.483 1.00 92.31 469 ALA A O 1
ATOM 3672 N N . TYR A 1 470 ? 12.682 -3.432 -17.032 1.00 94.69 470 TYR A N 1
ATOM 3673 C CA . TYR A 1 470 ? 13.048 -3.413 -18.444 1.00 94.69 470 TYR A CA 1
ATOM 3674 C C . TYR A 1 470 ? 14.563 -3.409 -18.692 1.00 94.69 470 TYR A C 1
ATOM 3676 O O . TYR A 1 470 ? 15.069 -4.202 -19.494 1.00 94.69 470 TYR A O 1
ATOM 3684 N N . LEU A 1 471 ? 15.328 -2.583 -17.972 1.00 94.38 471 LEU A N 1
ATOM 3685 C CA . LEU A 1 471 ? 16.774 -2.493 -18.182 1.00 94.38 471 LEU A CA 1
ATOM 3686 C C . LEU A 1 471 ? 17.470 -3.833 -17.893 1.00 94.38 471 LEU A C 1
ATOM 3688 O O . LEU A 1 471 ? 18.283 -4.304 -18.690 1.00 94.38 471 LEU A O 1
ATOM 3692 N N . GLN A 1 472 ? 17.146 -4.489 -16.784 1.00 90.75 472 GLN A N 1
ATOM 3693 C CA . GLN A 1 472 ? 17.883 -5.671 -16.328 1.00 90.75 472 GLN A CA 1
ATOM 3694 C C . GLN A 1 472 ? 17.305 -6.988 -16.851 1.00 90.75 472 GLN A C 1
ATOM 3696 O O . GLN A 1 472 ? 18.087 -7.887 -17.170 1.00 90.75 472 GLN A O 1
ATOM 3701 N N . ASN A 1 473 ? 15.981 -7.087 -16.999 1.00 88.56 473 ASN A N 1
ATOM 3702 C CA . ASN A 1 473 ? 15.300 -8.326 -17.370 1.00 88.56 473 ASN A CA 1
ATOM 3703 C C . ASN A 1 473 ? 14.239 -8.191 -18.469 1.00 88.56 473 ASN A C 1
ATOM 3705 O O . ASN A 1 473 ? 13.587 -9.185 -18.775 1.00 88.56 473 ASN A O 1
ATOM 3709 N N . THR A 1 474 ? 14.055 -7.009 -19.075 1.00 91.75 474 THR A N 1
ATOM 3710 C CA . THR A 1 474 ? 13.055 -6.776 -20.150 1.00 91.75 474 THR A CA 1
ATOM 3711 C C . THR A 1 474 ? 11.631 -7.139 -19.739 1.00 91.75 474 THR A C 1
ATOM 3713 O O . THR A 1 474 ? 10.826 -7.552 -20.558 1.00 91.75 474 THR A O 1
ATOM 3716 N N . ASN A 1 475 ? 11.347 -7.011 -18.448 1.00 88.88 475 ASN A N 1
ATOM 3717 C CA . ASN A 1 475 ? 10.127 -7.486 -17.818 1.00 88.88 475 ASN A CA 1
ATOM 3718 C C . ASN A 1 475 ? 9.438 -6.334 -17.068 1.00 88.88 475 ASN A C 1
ATOM 3720 O O . ASN A 1 475 ? 10.020 -5.254 -16.920 1.00 88.88 475 ASN A O 1
ATOM 3724 N N . ASN A 1 476 ? 8.211 -6.568 -16.602 1.00 89.69 476 ASN A N 1
ATOM 3725 C CA . ASN A 1 476 ? 7.455 -5.667 -15.732 1.00 89.69 476 ASN A CA 1
ATOM 3726 C C . ASN A 1 476 ? 7.303 -4.241 -16.293 1.00 89.69 476 ASN A C 1
ATOM 3728 O O . ASN A 1 476 ? 7.513 -3.245 -15.594 1.00 89.69 476 ASN A O 1
ATOM 3732 N N . TYR A 1 477 ? 6.914 -4.130 -17.563 1.00 92.69 477 TYR A N 1
ATOM 3733 C CA . TYR A 1 477 ? 6.521 -2.854 -18.149 1.00 92.69 477 TYR A CA 1
ATOM 3734 C C . TYR A 1 477 ? 5.351 -3.002 -19.118 1.00 92.69 477 TYR A C 1
ATOM 3736 O O . TYR A 1 477 ? 5.142 -4.054 -19.725 1.00 92.69 477 TYR A O 1
ATOM 3744 N N . PHE A 1 478 ? 4.627 -1.902 -19.302 1.00 91.88 478 PHE A N 1
ATOM 3745 C CA . PHE A 1 478 ? 3.674 -1.746 -20.385 1.00 91.88 478 PHE A CA 1
ATOM 3746 C C . PHE A 1 478 ? 4.097 -0.635 -21.343 1.00 91.88 478 PHE A C 1
ATOM 3748 O O . PHE A 1 478 ? 4.696 0.372 -20.954 1.00 91.88 478 PHE A O 1
ATOM 3755 N N . LEU A 1 479 ? 3.703 -0.794 -22.601 1.00 92.25 479 LEU A N 1
ATOM 3756 C CA . LEU A 1 479 ? 3.656 0.266 -23.592 1.00 92.25 479 LEU A CA 1
ATOM 3757 C C . LEU A 1 479 ? 2.200 0.582 -23.893 1.00 92.25 479 LEU A C 1
ATOM 3759 O O . LEU A 1 479 ? 1.460 -0.237 -24.429 1.00 92.25 479 LEU A O 1
ATOM 3763 N N . TYR A 1 480 ? 1.798 1.798 -23.562 1.00 89.62 480 TYR A N 1
ATOM 3764 C CA . TYR A 1 480 ? 0.467 2.296 -23.846 1.00 89.62 480 TYR A CA 1
ATOM 3765 C C . TYR A 1 480 ? 0.493 3.168 -25.103 1.00 89.62 480 TYR A C 1
ATOM 3767 O O . TYR A 1 480 ? 1.156 4.209 -25.131 1.00 89.62 480 TYR A O 1
ATOM 3775 N N . LYS A 1 481 ? -0.234 2.768 -26.150 1.00 89.25 481 LYS A N 1
ATOM 3776 C CA . LYS A 1 481 ? -0.398 3.581 -27.361 1.00 89.25 481 LYS A CA 1
ATOM 3777 C C . LYS A 1 481 ? -1.570 4.538 -27.170 1.00 89.25 481 LYS A C 1
ATOM 3779 O O . LYS A 1 481 ? -2.736 4.147 -27.222 1.00 89.25 481 LYS A O 1
ATOM 3784 N N . SER A 1 482 ? -1.260 5.815 -26.951 1.00 84.81 482 SER A N 1
ATOM 3785 C CA . SER A 1 482 ? -2.282 6.834 -26.716 1.00 84.81 482 SER A CA 1
ATOM 3786 C C . SER A 1 482 ? -3.100 7.110 -27.983 1.00 84.81 482 SER A C 1
ATOM 3788 O O . SER A 1 482 ? -2.517 7.554 -28.971 1.00 84.81 482 SER A O 1
ATOM 3790 N N . PRO A 1 483 ? -4.438 6.960 -27.969 1.00 80.69 483 PRO A N 1
ATOM 3791 C CA . PRO A 1 483 ? -5.274 7.273 -29.124 1.00 80.69 483 PRO A CA 1
ATOM 3792 C C . PRO A 1 483 ? -5.375 8.785 -29.369 1.00 80.69 483 PRO A C 1
ATOM 3794 O O . PRO A 1 483 ? -5.650 9.210 -30.484 1.00 80.69 483 PRO A O 1
ATOM 3797 N N . THR A 1 484 ? -5.148 9.612 -28.342 1.00 81.25 484 THR A N 1
ATOM 3798 C CA . THR A 1 484 ? -5.245 11.076 -28.447 1.00 81.25 484 THR A CA 1
ATOM 3799 C C . THR A 1 484 ? -3.930 11.716 -28.867 1.00 81.25 484 THR A C 1
ATOM 3801 O O . THR A 1 484 ? -3.926 12.628 -29.686 1.00 81.25 484 THR A O 1
ATOM 3804 N N . GLN A 1 485 ? -2.809 11.248 -28.313 1.00 83.38 485 GLN A N 1
ATOM 3805 C CA . GLN A 1 485 ? -1.480 11.783 -28.629 1.00 83.38 485 GLN A CA 1
ATOM 3806 C C . GLN A 1 485 ? -0.810 11.034 -29.790 1.00 83.38 485 GLN A C 1
ATOM 3808 O O . GLN A 1 485 ? 0.199 11.497 -30.308 1.00 83.38 485 GLN A O 1
ATOM 3813 N N . ASN A 1 486 ? -1.349 9.872 -30.174 1.00 87.75 486 ASN A N 1
ATOM 3814 C CA . ASN A 1 486 ? -0.796 8.957 -31.173 1.00 87.75 486 ASN A CA 1
ATOM 3815 C C . ASN A 1 486 ? 0.689 8.603 -30.957 1.00 87.75 486 ASN A C 1
ATOM 3817 O O . ASN A 1 486 ? 1.419 8.307 -31.901 1.00 87.75 486 ASN A O 1
ATOM 3821 N N . ARG A 1 487 ? 1.138 8.571 -29.701 1.00 90.81 487 ARG A N 1
ATOM 3822 C CA . ARG A 1 487 ? 2.500 8.195 -29.303 1.00 90.81 487 ARG A CA 1
ATOM 3823 C C . ARG A 1 487 ? 2.471 7.165 -28.181 1.00 90.81 487 ARG A C 1
ATOM 3825 O O . ARG A 1 487 ? 1.462 7.040 -27.479 1.00 90.81 487 ARG A O 1
ATOM 3832 N N . PHE A 1 488 ? 3.560 6.424 -28.042 1.00 93.31 488 PHE A N 1
ATOM 3833 C CA . PHE A 1 488 ? 3.757 5.460 -26.973 1.00 93.31 488 PHE A CA 1
ATOM 3834 C C . PHE A 1 488 ? 4.074 6.146 -25.651 1.00 93.31 488 PHE A C 1
ATOM 3836 O O . PHE A 1 488 ? 4.709 7.198 -25.602 1.00 93.31 488 PHE A O 1
ATOM 3843 N N . ILE A 1 489 ? 3.632 5.519 -24.573 1.00 91.00 489 ILE A N 1
ATOM 3844 C CA . ILE A 1 489 ? 3.897 5.912 -23.198 1.00 91.00 489 ILE A CA 1
ATOM 3845 C C . ILE A 1 489 ? 4.394 4.662 -22.478 1.00 91.00 489 ILE A C 1
ATOM 3847 O O . ILE A 1 489 ? 3.724 3.630 -22.498 1.00 91.00 489 ILE A O 1
ATOM 3851 N N . PHE A 1 490 ? 5.576 4.752 -21.875 1.00 92.50 490 PHE A N 1
ATOM 3852 C CA . PHE A 1 490 ? 6.169 3.659 -21.112 1.00 92.50 490 PHE A CA 1
ATOM 3853 C C . PHE A 1 490 ? 5.667 3.690 -19.670 1.00 92.50 490 PHE A C 1
ATOM 3855 O O . PHE A 1 490 ? 5.643 4.750 -19.046 1.00 92.50 490 PHE A O 1
ATOM 3862 N N . ILE A 1 491 ? 5.273 2.534 -19.143 1.00 89.69 491 ILE A N 1
ATOM 3863 C CA . ILE A 1 491 ? 4.731 2.395 -17.792 1.00 89.69 491 ILE A CA 1
ATOM 3864 C C . ILE A 1 491 ? 5.493 1.275 -17.093 1.00 89.69 491 ILE A C 1
ATOM 3866 O O . ILE A 1 491 ? 5.365 0.112 -17.466 1.00 89.69 491 ILE A O 1
ATOM 3870 N N . SER A 1 492 ? 6.271 1.615 -16.069 1.00 89.62 492 SER A N 1
ATOM 3871 C CA . SER A 1 492 ? 6.887 0.619 -15.190 1.00 89.62 492 SER A CA 1
ATOM 3872 C C . SER A 1 492 ? 5.821 -0.079 -14.340 1.00 89.62 492 SER A C 1
ATOM 3874 O O . SER A 1 492 ? 4.866 0.551 -13.880 1.00 89.62 492 SER A O 1
ATOM 3876 N N . TRP A 1 493 ? 5.997 -1.374 -14.110 1.00 86.81 493 TRP A N 1
ATOM 3877 C CA . TRP A 1 493 ? 5.067 -2.229 -13.382 1.00 86.81 493 TRP A CA 1
ATOM 3878 C C . TRP A 1 493 ? 5.809 -3.111 -12.361 1.00 86.81 493 TRP A C 1
ATOM 3880 O O . TRP A 1 493 ? 7.033 -3.145 -12.340 1.00 86.81 493 TRP A O 1
ATOM 3890 N N . ASP A 1 494 ? 5.050 -3.773 -11.483 1.00 85.31 494 ASP A N 1
ATOM 3891 C CA . ASP A 1 494 ? 5.488 -4.771 -10.488 1.00 85.31 494 ASP A CA 1
ATOM 3892 C C . ASP A 1 494 ? 6.783 -4.443 -9.701 1.00 85.31 494 ASP A C 1
ATOM 3894 O O . ASP A 1 494 ? 7.860 -4.974 -9.955 1.00 85.31 494 ASP A O 1
ATOM 3898 N N . PHE A 1 495 ? 6.686 -3.569 -8.690 1.00 89.38 495 PHE A N 1
ATOM 3899 C CA . PHE A 1 495 ? 7.838 -3.127 -7.880 1.00 89.38 495 PHE A CA 1
ATOM 3900 C C . PHE A 1 495 ? 8.108 -4.011 -6.646 1.00 89.38 495 PHE A C 1
ATOM 3902 O O . PHE A 1 495 ? 8.498 -3.512 -5.585 1.00 89.38 495 PHE A O 1
ATOM 3909 N N . ASP A 1 496 ? 7.887 -5.321 -6.741 1.00 79.62 496 ASP A N 1
ATOM 3910 C CA . ASP A 1 496 ? 8.037 -6.260 -5.621 1.00 79.62 496 ASP A CA 1
ATOM 3911 C C . ASP A 1 496 ? 9.510 -6.534 -5.238 1.00 79.62 496 ASP A C 1
ATOM 3913 O O . ASP A 1 496 ? 9.812 -6.839 -4.074 1.00 79.62 496 ASP A O 1
ATOM 3917 N N . TYR A 1 497 ? 10.447 -6.341 -6.174 1.00 87.06 497 TYR A N 1
ATOM 3918 C CA . TYR A 1 497 ? 11.884 -6.542 -5.967 1.00 87.06 497 TYR A CA 1
ATOM 3919 C C . TYR A 1 497 ? 12.753 -5.320 -6.285 1.00 87.06 497 TYR A C 1
ATOM 3921 O O . TYR A 1 497 ? 13.619 -5.325 -7.161 1.00 87.06 497 TYR A O 1
ATOM 3929 N N . VAL A 1 498 ? 12.555 -4.274 -5.489 1.00 93.06 498 VAL A N 1
ATOM 3930 C CA . VAL A 1 498 ? 13.290 -3.008 -5.579 1.00 93.06 498 VAL A CA 1
ATOM 3931 C C . VAL A 1 498 ? 14.031 -2.681 -4.282 1.00 93.06 498 VAL A C 1
ATOM 3933 O O . VAL A 1 498 ? 13.913 -3.369 -3.267 1.00 93.06 498 VAL A O 1
ATOM 3936 N N . MET A 1 499 ? 14.827 -1.618 -4.305 1.00 95.12 499 MET A N 1
ATOM 3937 C CA . MET A 1 499 ? 15.536 -1.045 -3.161 1.00 95.12 499 MET A CA 1
ATOM 3938 C C . MET A 1 499 ? 16.309 -2.094 -2.353 1.00 95.12 499 MET A C 1
ATOM 3940 O O . MET A 1 499 ? 16.113 -2.284 -1.142 1.00 95.12 499 MET A O 1
ATOM 3944 N N . GLY A 1 500 ? 17.161 -2.824 -3.075 1.00 92.38 500 GLY A N 1
ATOM 3945 C CA . GLY A 1 500 ? 18.091 -3.781 -2.497 1.00 92.38 500 GLY A CA 1
ATOM 3946 C C . GLY A 1 500 ? 17.471 -5.109 -2.060 1.00 92.38 500 GLY A C 1
ATOM 3947 O O . GLY A 1 500 ? 17.997 -5.746 -1.153 1.00 92.38 500 GLY A O 1
ATOM 3948 N N . SER A 1 501 ? 16.358 -5.540 -2.659 1.00 91.31 501 SER A N 1
ATOM 3949 C CA . SER A 1 501 ? 15.759 -6.858 -2.410 1.00 91.31 501 SER A CA 1
ATOM 3950 C C . SER A 1 501 ? 15.699 -7.686 -3.688 1.00 91.31 501 SER A C 1
ATOM 3952 O O . SER A 1 501 ? 15.151 -7.236 -4.687 1.00 91.31 501 SER A O 1
ATOM 3954 N N . GLY A 1 502 ? 16.228 -8.911 -3.654 1.00 88.06 502 GLY A N 1
ATOM 3955 C CA . GLY A 1 502 ? 16.106 -9.831 -4.781 1.00 88.06 502 GLY A CA 1
ATOM 3956 C C . GLY A 1 502 ? 17.188 -10.911 -4.849 1.00 88.06 502 GLY A C 1
ATOM 3957 O O . GLY A 1 502 ? 18.166 -10.867 -4.100 1.00 88.06 502 GLY A O 1
ATOM 3958 N N . PRO A 1 503 ? 17.037 -11.879 -5.763 1.00 85.31 503 PRO A N 1
ATOM 3959 C CA . PRO A 1 503 ? 17.959 -12.988 -6.005 1.00 85.31 503 PRO A CA 1
ATOM 3960 C C . PRO A 1 503 ? 19.183 -12.599 -6.862 1.00 85.31 503 PRO A C 1
ATOM 3962 O O . PRO A 1 503 ? 19.769 -13.442 -7.535 1.00 85.31 503 PRO A O 1
ATOM 3965 N N . VAL A 1 504 ? 19.590 -11.327 -6.855 1.00 86.62 504 VAL A N 1
ATOM 3966 C CA . VAL A 1 504 ? 20.607 -10.778 -7.770 1.00 86.62 504 VAL A CA 1
ATOM 3967 C C . VAL A 1 504 ? 21.851 -10.284 -7.043 1.00 86.62 504 VAL A C 1
ATOM 3969 O O . VAL A 1 504 ? 21.848 -10.090 -5.823 1.00 86.62 504 VAL A O 1
ATOM 3972 N N . ASN A 1 505 ? 22.934 -10.067 -7.792 1.00 87.44 505 ASN A N 1
ATOM 3973 C CA . ASN A 1 505 ? 24.145 -9.448 -7.269 1.00 87.44 505 ASN A CA 1
ATOM 3974 C C . ASN A 1 505 ? 23.893 -7.968 -6.944 1.00 87.44 505 ASN A C 1
ATOM 3976 O O . ASN A 1 505 ? 23.987 -7.096 -7.807 1.00 87.44 505 ASN A O 1
ATOM 3980 N N . MET A 1 506 ? 23.631 -7.678 -5.669 1.00 88.31 506 MET A N 1
ATOM 3981 C CA . MET A 1 506 ? 23.318 -6.322 -5.214 1.00 88.31 506 MET A CA 1
ATOM 3982 C C . MET A 1 506 ? 24.427 -5.307 -5.496 1.00 88.31 506 MET A C 1
ATOM 3984 O O . MET A 1 506 ? 24.107 -4.161 -5.784 1.00 88.31 506 MET A O 1
ATOM 3988 N N . LYS A 1 507 ? 25.705 -5.715 -5.519 1.00 86.88 507 LYS A N 1
ATOM 3989 C CA . LYS A 1 507 ? 26.815 -4.810 -5.872 1.00 86.88 507 LYS A CA 1
ATOM 3990 C C . LYS A 1 507 ? 26.778 -4.381 -7.339 1.00 86.88 507 LYS A C 1
ATOM 3992 O O . LYS A 1 507 ? 27.145 -3.257 -7.654 1.00 86.88 507 LYS A O 1
ATOM 3997 N N . ALA A 1 508 ? 26.332 -5.266 -8.233 1.00 87.56 508 ALA A N 1
ATOM 3998 C CA . ALA A 1 508 ? 26.162 -4.934 -9.648 1.00 87.56 508 ALA A CA 1
ATOM 3999 C C . ALA A 1 508 ? 24.989 -3.961 -9.872 1.00 87.56 508 ALA A C 1
ATOM 4001 O O . ALA A 1 508 ? 24.976 -3.214 -10.844 1.00 87.56 508 ALA A O 1
ATOM 4002 N N . ILE A 1 509 ? 24.019 -3.942 -8.954 1.00 91.44 509 ILE A N 1
ATOM 4003 C CA . ILE A 1 509 ? 22.819 -3.100 -9.033 1.00 91.44 509 ILE A CA 1
ATOM 4004 C C . ILE A 1 509 ? 22.996 -1.781 -8.265 1.00 91.44 509 ILE A C 1
ATOM 4006 O O . ILE A 1 509 ? 22.437 -0.751 -8.655 1.00 91.44 509 ILE A O 1
ATOM 4010 N N . SER A 1 510 ? 23.817 -1.760 -7.213 1.00 92.69 510 SER A N 1
ATOM 4011 C CA . SER A 1 510 ? 24.095 -0.558 -6.419 1.00 92.69 510 SER A CA 1
ATOM 4012 C C . SER A 1 510 ? 25.102 0.399 -7.068 1.00 92.69 510 SER A C 1
ATOM 4014 O O . SER A 1 510 ? 25.383 1.447 -6.492 1.00 92.69 510 SER A O 1
ATOM 4016 N N . VAL A 1 511 ? 25.602 0.101 -8.277 1.00 92.56 511 VAL A N 1
ATOM 4017 C CA . VAL A 1 511 ? 26.545 0.957 -9.022 1.00 92.56 511 VAL A CA 1
ATOM 4018 C C . VAL A 1 511 ? 26.058 2.406 -9.137 1.00 92.56 511 VAL A C 1
ATOM 4020 O O . VAL A 1 511 ? 24.864 2.664 -9.303 1.00 92.56 511 VAL A O 1
ATOM 4023 N N . GLY A 1 512 ? 26.991 3.356 -9.046 1.00 91.56 512 GLY A N 1
ATOM 4024 C CA . GLY A 1 512 ? 26.692 4.793 -9.058 1.00 91.56 512 GLY A CA 1
ATOM 4025 C C . GLY A 1 512 ? 26.731 5.463 -10.430 1.00 91.56 512 GLY A C 1
ATOM 4026 O O . GLY A 1 512 ? 26.135 6.521 -10.620 1.00 91.56 512 GLY A O 1
ATOM 4027 N N . ASP A 1 513 ? 27.396 4.840 -11.399 1.00 91.94 513 ASP A N 1
ATOM 4028 C CA . ASP A 1 513 ? 27.401 5.273 -12.795 1.00 91.94 513 ASP A CA 1
ATOM 4029 C C . ASP A 1 513 ? 26.459 4.367 -13.600 1.00 91.94 513 ASP A C 1
ATOM 4031 O O . ASP A 1 513 ? 26.641 3.146 -13.665 1.00 91.94 513 ASP A O 1
ATOM 4035 N N . TYR A 1 514 ? 25.431 4.980 -14.195 1.00 92.06 514 TYR A N 1
ATOM 4036 C CA . TYR A 1 514 ? 24.396 4.287 -14.958 1.00 92.06 514 TYR A CA 1
ATOM 4037 C C . TYR A 1 514 ? 24.970 3.546 -16.174 1.00 92.06 514 TYR A C 1
ATOM 4039 O O . TYR A 1 514 ? 24.362 2.591 -16.644 1.00 92.06 514 TYR A O 1
ATOM 4047 N N . ASN A 1 515 ? 26.161 3.917 -16.659 1.00 89.25 515 ASN A N 1
ATOM 4048 C CA . ASN A 1 515 ? 26.827 3.233 -17.768 1.00 89.25 515 ASN A CA 1
ATOM 4049 C C . ASN A 1 515 ? 27.244 1.793 -17.442 1.00 89.25 515 ASN A C 1
ATOM 4051 O O . ASN A 1 515 ? 27.507 1.017 -18.362 1.00 89.25 515 ASN A O 1
ATOM 4055 N N . TYR A 1 516 ? 27.330 1.444 -16.156 1.00 89.31 516 TYR A N 1
ATOM 4056 C CA . TYR A 1 516 ? 27.585 0.078 -15.691 1.00 89.31 516 TYR A CA 1
ATOM 4057 C C . TYR A 1 516 ? 26.305 -0.647 -15.271 1.00 89.31 516 TYR A C 1
ATOM 4059 O O . TYR A 1 516 ? 26.353 -1.805 -14.862 1.00 89.31 516 TYR A O 1
ATOM 4067 N N . TYR A 1 517 ? 25.151 0.012 -15.378 1.00 91.81 517 TYR A N 1
ATOM 4068 C CA . TYR A 1 517 ? 23.868 -0.625 -15.156 1.00 91.81 517 TYR A CA 1
ATOM 4069 C C . TYR A 1 517 ? 23.466 -1.372 -16.432 1.00 91.81 517 TYR A C 1
ATOM 4071 O O . TYR A 1 517 ? 23.084 -0.750 -17.419 1.00 91.81 517 TYR A O 1
ATOM 4079 N N . GLY A 1 518 ? 23.601 -2.704 -16.411 1.00 85.25 518 GLY A N 1
ATOM 4080 C CA . GLY A 1 518 ? 23.617 -3.593 -17.587 1.00 85.25 518 GLY A CA 1
ATOM 4081 C C . GLY A 1 518 ? 22.723 -3.202 -18.773 1.00 85.25 518 GLY A C 1
ATOM 4082 O O . GLY A 1 518 ? 23.209 -3.115 -19.896 1.00 85.25 518 GLY A O 1
ATOM 4083 N N . GLY A 1 519 ? 21.442 -2.908 -18.535 1.00 89.81 519 GLY A N 1
ATOM 4084 C CA . GLY A 1 519 ? 20.492 -2.565 -19.599 1.00 89.81 519 GLY A CA 1
ATOM 4085 C C . GLY A 1 519 ? 20.788 -1.291 -20.380 1.00 89.81 519 GLY A C 1
ATOM 4086 O O . GLY A 1 519 ? 20.404 -1.187 -21.541 1.00 89.81 519 GLY A O 1
ATOM 4087 N N . VAL A 1 520 ? 21.482 -0.319 -19.787 1.00 93.31 520 VAL A N 1
ATOM 4088 C CA . VAL A 1 520 ? 21.629 1.012 -20.394 1.00 93.31 520 VAL A CA 1
ATOM 4089 C C . VAL A 1 520 ? 22.365 0.959 -21.732 1.00 93.31 520 VAL A C 1
ATOM 4091 O O . VAL A 1 520 ? 22.026 1.701 -22.648 1.00 93.31 520 VAL A O 1
ATOM 4094 N N . LYS A 1 521 ? 23.333 0.047 -21.868 1.00 91.38 521 LYS A N 1
ATOM 4095 C CA . LYS A 1 521 ? 24.129 -0.131 -23.092 1.00 91.38 521 LYS A CA 1
ATOM 4096 C C . LYS A 1 521 ? 23.599 -1.210 -24.033 1.00 91.38 521 LYS A C 1
ATOM 4098 O O . LYS A 1 521 ? 24.180 -1.412 -25.092 1.00 91.38 521 LYS A O 1
ATOM 4103 N N . LEU A 1 522 ? 22.546 -1.919 -23.630 1.00 91.88 522 LEU A N 1
ATOM 4104 C CA . LEU A 1 522 ? 22.057 -3.103 -24.334 1.00 91.88 522 LEU A CA 1
ATOM 4105 C C . LEU A 1 522 ? 20.657 -2.906 -24.907 1.00 91.88 522 LEU A C 1
ATOM 4107 O O . LEU A 1 522 ? 20.380 -3.408 -25.989 1.00 91.88 522 LEU A O 1
ATOM 4111 N N . ARG A 1 523 ? 19.768 -2.188 -24.208 1.00 94.69 523 ARG A N 1
ATOM 4112 C CA . ARG A 1 523 ? 18.370 -2.065 -24.633 1.00 94.69 523 ARG A CA 1
ATOM 4113 C C . ARG A 1 523 ? 18.240 -1.111 -25.826 1.00 94.69 523 ARG A C 1
ATOM 4115 O O . ARG A 1 523 ? 18.563 0.066 -25.649 1.00 94.69 523 ARG A O 1
ATOM 4122 N N . PRO A 1 524 ? 17.724 -1.560 -26.990 1.00 96.56 524 PRO A N 1
ATOM 4123 C CA . PRO A 1 524 ? 17.626 -0.765 -28.215 1.00 96.56 524 PRO A CA 1
ATOM 4124 C C . PRO A 1 524 ? 17.092 0.654 -28.004 1.00 96.56 524 PRO A C 1
ATOM 4126 O O . PRO A 1 524 ? 17.754 1.623 -28.376 1.00 96.56 524 PRO A O 1
ATOM 4129 N N . LEU A 1 525 ? 15.943 0.792 -27.331 1.00 98.06 525 LEU A N 1
ATOM 4130 C CA . LEU A 1 525 ? 15.337 2.101 -27.069 1.00 98.06 525 LEU A CA 1
ATOM 4131 C C . LEU A 1 525 ? 16.226 2.994 -26.190 1.00 98.06 525 LEU A C 1
ATOM 4133 O O . LEU A 1 525 ? 16.409 4.174 -26.486 1.00 98.06 525 LEU A O 1
ATOM 4137 N N . MET A 1 526 ? 16.801 2.433 -25.121 1.00 97.12 526 MET A N 1
ATOM 4138 C CA . MET A 1 526 ? 17.665 3.188 -24.213 1.00 97.12 526 MET A CA 1
ATOM 4139 C C . MET A 1 526 ? 18.938 3.648 -24.931 1.00 97.12 526 MET A C 1
ATOM 4141 O O . MET A 1 526 ? 19.311 4.814 -24.826 1.00 97.12 526 MET A O 1
ATOM 4145 N N . VAL A 1 527 ? 19.566 2.772 -25.720 1.00 96.69 527 VAL A N 1
ATOM 4146 C CA . VAL A 1 527 ? 20.764 3.104 -26.503 1.00 96.69 527 VAL A CA 1
ATOM 4147 C C . VAL A 1 527 ? 20.471 4.217 -27.509 1.00 96.69 527 VAL A C 1
ATOM 4149 O O . VAL A 1 527 ? 21.194 5.215 -27.544 1.00 96.69 527 VAL A O 1
ATOM 4152 N N . ALA A 1 528 ? 19.385 4.082 -28.277 1.00 97.62 528 ALA A N 1
ATOM 4153 C CA . ALA A 1 528 ? 19.009 5.047 -29.306 1.00 97.62 528 ALA A CA 1
ATOM 4154 C C . ALA A 1 528 ? 18.777 6.450 -28.724 1.00 97.62 528 ALA A C 1
ATOM 4156 O O . ALA A 1 528 ? 19.263 7.442 -29.274 1.00 97.62 528 ALA A O 1
ATOM 4157 N N . LEU A 1 529 ? 18.082 6.539 -27.585 1.00 97.62 529 LEU A N 1
ATOM 4158 C CA . LEU A 1 529 ? 17.806 7.810 -26.915 1.00 97.62 529 LEU A CA 1
ATOM 4159 C C . LEU A 1 529 ? 19.056 8.408 -26.267 1.00 97.62 529 LEU A C 1
ATOM 4161 O O . LEU A 1 529 ? 19.310 9.603 -26.409 1.00 97.62 529 LEU A O 1
ATOM 4165 N N . MET A 1 530 ? 19.874 7.595 -25.597 1.00 95.31 530 MET A N 1
ATOM 4166 C CA . MET A 1 530 ? 21.068 8.081 -24.900 1.00 95.31 530 MET A CA 1
ATOM 4167 C C . MET A 1 530 ? 22.166 8.563 -25.849 1.00 95.31 530 MET A C 1
ATOM 4169 O O . MET A 1 530 ? 23.034 9.324 -25.419 1.00 95.31 530 MET A O 1
ATOM 4173 N N . ASN A 1 531 ? 22.146 8.181 -27.128 1.00 94.00 531 ASN A N 1
ATOM 4174 C CA . ASN A 1 531 ? 23.035 8.740 -28.152 1.00 94.00 531 ASN A CA 1
ATOM 4175 C C . ASN A 1 531 ? 22.665 10.169 -28.573 1.00 94.00 531 ASN A C 1
ATOM 4177 O O . ASN A 1 531 ? 23.523 10.880 -29.095 1.00 94.00 531 ASN A O 1
ATOM 4181 N N . ILE A 1 532 ? 21.436 10.623 -28.310 1.00 95.88 532 ILE A N 1
ATOM 4182 C CA . ILE A 1 532 ? 21.004 11.993 -28.595 1.00 95.88 532 ILE A CA 1
ATOM 4183 C C . ILE A 1 532 ? 21.469 12.903 -27.446 1.00 95.88 532 ILE A C 1
ATOM 4185 O O . ILE A 1 532 ? 21.000 12.738 -26.315 1.00 95.88 532 ILE A O 1
ATOM 4189 N N . PRO A 1 533 ? 22.357 13.894 -27.688 1.00 92.62 533 PRO A N 1
ATOM 4190 C CA . PRO A 1 533 ? 22.976 14.665 -26.607 1.00 92.62 533 PRO A CA 1
ATOM 4191 C C . PRO A 1 533 ? 21.973 15.356 -25.676 1.00 92.62 533 PRO A C 1
ATOM 4193 O O . PRO A 1 533 ? 22.128 15.303 -24.459 1.00 92.62 533 PRO A O 1
ATOM 4196 N N . SER A 1 534 ? 20.910 15.951 -26.229 1.00 95.56 534 SER A N 1
ATOM 4197 C CA . SER A 1 534 ? 19.876 16.627 -25.437 1.00 95.56 534 SER A CA 1
ATOM 4198 C C . SER A 1 534 ? 19.086 15.669 -24.546 1.00 95.56 534 SER A C 1
ATOM 4200 O O . SER A 1 534 ? 18.741 16.040 -23.428 1.00 95.56 534 SER A O 1
ATOM 4202 N N . TYR A 1 535 ? 18.828 14.438 -24.999 1.00 97.31 535 TYR A N 1
ATOM 4203 C CA . TYR A 1 535 ? 18.130 13.428 -24.201 1.00 97.31 535 TYR A CA 1
ATOM 4204 C C . TYR A 1 535 ? 19.022 12.820 -23.126 1.00 97.31 535 TYR A C 1
ATOM 4206 O O . TYR A 1 535 ? 18.552 12.613 -22.011 1.00 97.31 535 TYR A O 1
ATOM 4214 N N . ARG A 1 536 ? 20.321 12.639 -23.391 1.00 94.19 536 ARG A N 1
ATOM 4215 C CA . ARG A 1 536 ? 21.278 12.290 -22.331 1.00 94.19 536 ARG A CA 1
ATOM 4216 C C . ARG A 1 536 ? 21.323 13.362 -21.245 1.00 94.19 536 ARG A C 1
ATOM 4218 O O . ARG A 1 536 ? 21.200 13.040 -20.068 1.00 94.19 536 ARG A O 1
ATOM 4225 N N . SER A 1 537 ? 21.443 14.634 -21.632 1.00 94.00 537 SER A N 1
ATOM 4226 C CA . SER A 1 537 ? 21.414 15.745 -20.673 1.00 94.00 537 SER A CA 1
ATOM 4227 C C . SER A 1 537 ? 20.088 15.822 -19.913 1.00 94.00 537 SER A C 1
ATOM 4229 O O . SER A 1 537 ? 20.088 16.124 -18.722 1.00 94.00 537 SER A O 1
ATOM 4231 N N . LEU A 1 538 ? 18.961 15.524 -20.569 1.00 95.62 538 LEU A N 1
ATOM 4232 C CA . LEU A 1 538 ? 17.653 15.444 -19.918 1.00 95.62 538 LEU A CA 1
ATOM 4233 C C . LEU A 1 538 ? 17.595 14.298 -18.897 1.00 95.62 538 LEU A C 1
ATOM 4235 O O . LEU A 1 538 ? 17.162 14.523 -17.770 1.00 95.62 538 LEU A O 1
ATOM 4239 N N . PHE A 1 539 ? 18.075 13.103 -19.254 1.00 96.06 539 PHE A N 1
ATOM 4240 C CA . PHE A 1 539 ? 18.154 11.955 -18.350 1.00 96.06 539 PHE A CA 1
ATOM 4241 C C . PHE A 1 539 ? 18.989 12.272 -17.106 1.00 96.06 539 PHE A C 1
ATOM 4243 O O . PHE A 1 539 ? 18.530 12.056 -15.989 1.00 96.06 539 PHE A O 1
ATOM 4250 N N . GLU A 1 540 ? 20.182 12.841 -17.287 1.00 94.25 540 GLU A N 1
ATOM 4251 C CA . GLU A 1 540 ? 21.077 13.217 -16.185 1.00 94.25 540 GLU A CA 1
ATOM 4252 C C . GLU A 1 540 ? 20.458 14.292 -15.284 1.00 94.25 540 GLU A C 1
ATOM 4254 O O . GLU A 1 540 ? 20.456 14.151 -14.062 1.00 94.25 540 GLU A O 1
ATOM 4259 N N . LYS A 1 541 ? 19.839 15.322 -15.873 1.00 94.25 541 LYS A N 1
ATOM 4260 C CA . LYS A 1 541 ? 19.120 16.361 -15.123 1.00 94.25 541 LYS A CA 1
ATOM 4261 C C . LYS A 1 541 ? 17.953 15.784 -14.316 1.00 94.25 541 LYS A C 1
ATOM 4263 O O . LYS A 1 541 ? 17.731 16.194 -13.172 1.00 94.25 541 LYS A O 1
ATOM 4268 N N . ASN A 1 542 ? 17.195 14.858 -14.899 1.00 95.06 542 ASN A N 1
ATOM 4269 C CA . ASN A 1 542 ? 16.077 14.202 -14.227 1.00 95.06 542 ASN A CA 1
ATOM 4270 C C . ASN A 1 542 ? 16.575 13.282 -13.112 1.00 95.06 542 ASN A C 1
ATOM 4272 O O . ASN A 1 542 ? 16.036 13.329 -12.008 1.00 95.06 542 ASN A O 1
ATOM 4276 N N . LEU A 1 543 ? 17.649 12.529 -13.352 1.00 94.88 543 LEU A N 1
ATOM 4277 C CA . LEU A 1 543 ? 18.312 11.703 -12.348 1.00 94.88 543 LEU A CA 1
ATOM 4278 C C . LEU A 1 543 ? 18.758 12.544 -11.141 1.00 94.88 543 LEU A C 1
ATOM 4280 O O . LEU A 1 543 ? 18.388 12.223 -10.012 1.00 94.88 543 LEU A O 1
ATOM 4284 N N . ASP A 1 544 ? 19.459 13.658 -11.367 1.00 93.75 544 ASP A N 1
ATOM 4285 C CA . ASP A 1 544 ? 19.889 14.576 -10.303 1.00 93.75 544 ASP A CA 1
ATOM 4286 C C . ASP A 1 544 ? 18.694 15.216 -9.571 1.00 93.75 544 ASP A C 1
ATOM 4288 O O . ASP A 1 544 ? 18.711 15.378 -8.345 1.00 93.75 544 ASP A O 1
ATOM 4292 N N . SER A 1 545 ? 17.617 15.532 -10.297 1.00 95.12 545 SER A N 1
ATOM 4293 C CA . SER A 1 545 ? 16.385 16.070 -9.710 1.00 95.12 545 SER A CA 1
ATOM 4294 C C . SER A 1 545 ? 15.698 15.046 -8.802 1.00 95.12 545 SER A C 1
ATOM 4296 O O . SER A 1 545 ? 15.305 15.392 -7.687 1.00 95.12 545 SER A O 1
ATOM 4298 N N . ILE A 1 546 ? 15.585 13.786 -9.234 1.00 96.50 546 ILE A N 1
ATOM 4299 C CA . ILE A 1 546 ? 14.996 12.691 -8.448 1.00 96.50 546 ILE A CA 1
ATOM 4300 C C . ILE A 1 546 ? 15.851 12.405 -7.214 1.00 96.50 546 ILE A C 1
ATOM 4302 O O . ILE A 1 546 ? 15.320 12.292 -6.106 1.00 96.50 546 ILE A O 1
ATOM 4306 N N . ILE A 1 547 ? 17.174 12.343 -7.381 1.00 95.38 547 ILE A N 1
ATOM 4307 C CA . ILE A 1 547 ? 18.118 12.161 -6.277 1.00 95.38 547 ILE A CA 1
ATOM 4308 C C . ILE A 1 547 ? 17.898 13.238 -5.217 1.00 95.38 547 ILE A C 1
ATOM 4310 O O . ILE A 1 547 ? 17.661 12.918 -4.055 1.00 95.38 547 ILE A O 1
ATOM 4314 N N . THR A 1 548 ? 17.909 14.503 -5.626 1.00 94.88 548 THR A N 1
ATOM 4315 C CA . THR A 1 548 ? 17.831 15.648 -4.714 1.00 94.88 548 THR A CA 1
ATOM 4316 C C . THR A 1 548 ? 16.488 15.745 -3.995 1.00 94.88 548 THR A C 1
ATOM 4318 O O . THR A 1 548 ? 16.436 16.075 -2.808 1.00 94.88 548 THR A O 1
ATOM 4321 N N . ASN A 1 549 ? 15.388 15.479 -4.703 1.00 95.81 549 ASN A N 1
ATOM 4322 C CA . ASN A 1 549 ? 14.046 15.782 -4.204 1.00 95.81 549 ASN A CA 1
ATOM 4323 C C . ASN A 1 549 ? 13.328 14.584 -3.578 1.00 95.81 549 ASN A C 1
ATOM 4325 O O . ASN A 1 549 ? 12.466 14.795 -2.726 1.00 95.81 549 ASN A O 1
ATOM 4329 N N . LEU A 1 550 ? 13.683 13.355 -3.962 1.00 95.94 550 LEU A N 1
ATOM 4330 C CA . LEU A 1 550 ? 12.993 12.139 -3.520 1.00 95.94 550 LEU A CA 1
ATOM 4331 C C . LEU A 1 550 ? 13.929 11.155 -2.831 1.00 95.94 550 LEU A C 1
ATOM 4333 O O . LEU A 1 550 ? 13.581 10.613 -1.788 1.00 95.94 550 LEU A O 1
ATOM 4337 N N . TYR A 1 551 ? 15.111 10.918 -3.398 1.00 94.19 551 TYR A N 1
ATOM 4338 C CA . TYR A 1 551 ? 15.969 9.824 -2.950 1.00 94.19 551 TYR A CA 1
ATOM 4339 C C . TYR A 1 551 ? 16.848 10.201 -1.749 1.00 94.19 551 TYR A C 1
ATOM 4341 O O . TYR A 1 551 ? 17.066 9.380 -0.856 1.00 94.19 551 TYR A O 1
ATOM 4349 N N . HIS A 1 552 ? 17.315 11.451 -1.691 1.00 95.75 552 HIS A N 1
ATOM 4350 C CA . HIS A 1 552 ? 18.200 11.963 -0.647 1.00 95.75 552 HIS A CA 1
ATOM 4351 C C . HIS A 1 552 ? 17.635 11.702 0.768 1.00 95.75 552 HIS A C 1
ATOM 4353 O O . HIS A 1 552 ? 16.432 11.884 0.970 1.00 95.75 552 HIS A O 1
ATOM 4359 N N . PRO A 1 553 ? 18.451 11.337 1.782 1.00 97.44 553 PRO A N 1
ATOM 4360 C CA . PRO A 1 553 ? 17.959 10.919 3.096 1.00 97.44 553 PRO A CA 1
ATOM 4361 C C . PRO A 1 553 ? 17.092 11.963 3.798 1.00 97.44 553 PRO A C 1
ATOM 4363 O O . PRO A 1 553 ? 16.124 11.608 4.460 1.00 97.44 553 PRO A O 1
ATOM 4366 N N . SER A 1 554 ? 17.384 13.256 3.616 1.00 97.00 554 SER A N 1
ATOM 4367 C CA . SER A 1 554 ? 16.562 14.343 4.177 1.00 97.00 554 SER A CA 1
ATOM 4368 C C . SER A 1 554 ? 15.154 14.438 3.574 1.00 97.00 554 SER A C 1
ATOM 4370 O O . SER A 1 554 ? 14.308 15.139 4.123 1.00 97.00 554 SER A O 1
ATOM 4372 N N . LYS A 1 555 ? 14.903 13.755 2.452 1.00 97.25 555 LYS A N 1
ATOM 4373 C CA . LYS A 1 555 ? 13.607 13.675 1.770 1.00 97.25 555 LYS A CA 1
ATOM 4374 C C . LYS A 1 555 ? 12.957 12.307 1.969 1.00 97.25 555 LYS A C 1
ATOM 4376 O O . LYS A 1 555 ? 11.800 12.243 2.367 1.00 97.25 555 LYS A O 1
ATOM 4381 N N . SER A 1 556 ? 13.706 11.224 1.752 1.00 97.75 556 SER A N 1
ATOM 4382 C CA . SER A 1 556 ? 13.185 9.854 1.822 1.00 97.75 556 SER A CA 1
ATOM 4383 C C . SER A 1 556 ? 12.973 9.340 3.242 1.00 97.75 556 SER A C 1
ATOM 4385 O O . SER A 1 556 ? 11.994 8.635 3.484 1.00 97.75 556 SER A O 1
ATOM 4387 N N . PHE A 1 557 ? 13.844 9.672 4.201 1.00 98.44 557 PHE A N 1
ATOM 4388 C CA . PHE A 1 557 ? 13.758 9.078 5.540 1.00 98.44 557 PHE A CA 1
ATOM 4389 C C . PHE A 1 557 ? 12.517 9.526 6.317 1.00 98.44 557 PHE A C 1
ATOM 4391 O O . PHE A 1 557 ? 11.878 8.650 6.889 1.00 98.44 557 PHE A O 1
ATOM 4398 N N . PRO A 1 558 ? 12.092 10.806 6.284 1.00 98.50 558 PRO A N 1
ATOM 4399 C CA . PRO A 1 558 ? 10.834 11.210 6.913 1.00 98.50 558 PRO A CA 1
ATOM 4400 C C . PRO A 1 558 ? 9.610 10.442 6.390 1.00 98.50 558 PRO A C 1
ATOM 4402 O O . PRO A 1 558 ? 8.747 10.055 7.177 1.00 98.50 558 PRO A O 1
ATOM 4405 N N . VAL A 1 559 ? 9.554 10.163 5.080 1.00 98.19 559 VAL A N 1
ATOM 4406 C CA . VAL A 1 559 ? 8.493 9.332 4.483 1.00 98.19 559 VAL A CA 1
ATOM 4407 C C . VAL A 1 559 ? 8.580 7.904 5.022 1.00 98.19 559 VAL A C 1
ATOM 4409 O O . VAL A 1 559 ? 7.599 7.400 5.565 1.00 98.19 559 VAL A O 1
ATOM 4412 N N . ILE A 1 560 ? 9.765 7.283 4.955 1.00 98.50 560 ILE A N 1
ATOM 4413 C CA . ILE A 1 560 ? 10.023 5.927 5.474 1.00 98.50 560 ILE A CA 1
ATOM 4414 C C . ILE A 1 560 ? 9.618 5.809 6.947 1.00 98.50 560 ILE A C 1
ATOM 4416 O O . ILE A 1 560 ? 8.966 4.837 7.323 1.00 98.50 560 ILE A O 1
ATOM 4420 N N . ASP A 1 561 ? 9.974 6.788 7.773 1.00 98.50 561 ASP A N 1
ATOM 4421 C CA . ASP A 1 561 ? 9.691 6.789 9.208 1.00 98.50 561 ASP A CA 1
ATOM 4422 C C . ASP A 1 561 ? 8.193 6.925 9.485 1.00 98.50 561 ASP A C 1
ATOM 4424 O O . ASP A 1 561 ? 7.665 6.215 10.342 1.00 98.50 561 ASP A O 1
ATOM 4428 N N . SER A 1 562 ? 7.482 7.762 8.719 1.00 98.19 562 SER A N 1
ATOM 4429 C CA . SER A 1 562 ? 6.026 7.891 8.847 1.00 98.19 562 SER A CA 1
ATOM 4430 C C . SER A 1 562 ? 5.288 6.595 8.485 1.00 98.19 562 SER A C 1
ATOM 4432 O O . SER A 1 562 ? 4.416 6.160 9.237 1.00 98.19 562 SER A O 1
ATOM 4434 N N . VAL A 1 563 ? 5.703 5.910 7.411 1.00 97.50 563 VAL A N 1
ATOM 4435 C CA . VAL A 1 563 ? 5.128 4.614 7.007 1.00 97.50 563 VAL A CA 1
ATOM 4436 C C . VAL A 1 563 ? 5.481 3.523 8.020 1.00 97.50 563 VAL A C 1
ATOM 4438 O O . VAL A 1 563 ? 4.616 2.742 8.402 1.00 97.50 563 VAL A O 1
ATOM 4441 N N . THR A 1 564 ? 6.723 3.503 8.516 1.00 97.75 564 THR A N 1
ATOM 4442 C CA . THR A 1 564 ? 7.159 2.569 9.570 1.00 97.75 564 THR A CA 1
ATOM 4443 C C . THR A 1 564 ? 6.285 2.725 10.813 1.00 97.75 564 THR A C 1
ATOM 4445 O O . THR A 1 564 ? 5.758 1.743 11.331 1.00 97.75 564 THR A O 1
ATOM 4448 N N . ASN A 1 565 ? 6.074 3.964 11.265 1.00 97.56 565 ASN A N 1
ATOM 4449 C CA . ASN A 1 565 ? 5.214 4.259 12.406 1.00 97.56 565 ASN A CA 1
ATOM 4450 C C . ASN A 1 565 ? 3.763 3.813 12.167 1.00 97.56 565 ASN A C 1
ATOM 4452 O O . ASN A 1 565 ? 3.120 3.343 13.105 1.00 97.56 565 ASN A O 1
ATOM 4456 N N . LEU A 1 566 ? 3.254 3.939 10.936 1.00 96.75 566 LEU A N 1
ATOM 4457 C CA . LEU A 1 566 ? 1.910 3.491 10.573 1.00 96.75 566 LEU A CA 1
ATOM 4458 C C . LEU A 1 566 ? 1.755 1.969 10.700 1.00 96.75 566 LEU A C 1
ATOM 4460 O O . LEU A 1 566 ? 0.795 1.528 11.319 1.00 96.75 566 LEU A O 1
ATOM 4464 N N . ILE A 1 567 ? 2.682 1.175 10.151 1.00 95.75 567 ILE A N 1
ATOM 4465 C CA . ILE A 1 567 ? 2.454 -0.269 9.942 1.00 95.75 567 ILE A CA 1
ATOM 4466 C C . ILE A 1 567 ? 3.169 -1.202 10.929 1.00 95.75 567 ILE A C 1
ATOM 4468 O O . ILE A 1 567 ? 2.934 -2.408 10.899 1.00 95.75 567 ILE A O 1
ATOM 4472 N N . GLN A 1 568 ? 4.078 -0.706 11.775 1.00 95.56 568 GLN A N 1
ATOM 4473 C CA . GLN A 1 568 ? 4.947 -1.564 12.601 1.00 95.56 568 GLN A CA 1
ATOM 4474 C C . GLN A 1 568 ? 4.191 -2.546 13.518 1.00 95.56 568 GLN A C 1
ATOM 4476 O O . GLN A 1 568 ? 4.649 -3.675 13.727 1.00 95.56 568 GLN A O 1
ATOM 4481 N N . GLU A 1 569 ? 3.048 -2.128 14.066 1.00 93.25 569 GLU A N 1
ATOM 4482 C CA . GLU A 1 569 ? 2.209 -2.942 14.952 1.00 93.25 569 GLU A CA 1
ATOM 4483 C C . GLU A 1 569 ? 1.533 -4.059 14.147 1.00 93.25 569 GLU A C 1
ATOM 4485 O O . GLU A 1 569 ? 1.656 -5.231 14.500 1.00 93.25 569 GLU A O 1
ATOM 4490 N N . ASP A 1 570 ? 0.950 -3.725 12.996 1.00 92.94 570 ASP A N 1
ATOM 4491 C CA . ASP A 1 570 ? 0.307 -4.667 12.076 1.00 92.94 570 ASP A CA 1
ATOM 4492 C C . ASP A 1 570 ? 1.286 -5.662 11.452 1.00 92.94 570 ASP A C 1
ATOM 4494 O O . ASP A 1 570 ? 0.969 -6.841 11.312 1.00 92.94 570 ASP A O 1
ATOM 4498 N N . VAL A 1 571 ? 2.511 -5.236 11.133 1.00 94.12 571 VAL A N 1
ATOM 4499 C CA . VAL A 1 571 ? 3.572 -6.147 10.672 1.00 94.12 571 VAL A CA 1
ATOM 4500 C C . VAL A 1 571 ? 3.975 -7.119 11.783 1.00 94.12 571 VAL A C 1
ATOM 4502 O O . VAL A 1 571 ? 4.277 -8.284 11.510 1.00 94.12 571 VAL A O 1
ATOM 4505 N N . THR A 1 572 ? 3.999 -6.662 13.036 1.00 92.69 572 THR A N 1
ATOM 4506 C CA . THR A 1 572 ? 4.295 -7.524 14.189 1.00 92.69 572 THR A CA 1
ATOM 4507 C C . THR A 1 572 ? 3.168 -8.529 14.411 1.00 92.69 572 THR A C 1
ATOM 4509 O O . THR A 1 572 ? 3.439 -9.723 14.553 1.00 92.69 572 THR A O 1
ATOM 4512 N N . TRP A 1 573 ? 1.917 -8.069 14.353 1.00 91.50 573 TRP A N 1
ATOM 4513 C CA . TRP A 1 573 ? 0.734 -8.918 14.428 1.00 91.50 573 TRP A CA 1
ATOM 4514 C C . TRP A 1 573 ? 0.703 -9.952 13.296 1.00 91.50 573 TRP A C 1
ATOM 4516 O O . TRP A 1 573 ? 0.629 -11.145 13.580 1.00 91.50 573 TRP A O 1
ATOM 4526 N N . ASP A 1 574 ? 0.890 -9.550 12.035 1.00 91.81 574 ASP A N 1
ATOM 4527 C CA . ASP A 1 574 ? 0.929 -10.469 10.890 1.00 91.81 574 ASP A CA 1
ATOM 4528 C C . ASP A 1 574 ? 1.986 -11.571 11.055 1.00 91.81 574 ASP A C 1
ATOM 4530 O O . ASP A 1 574 ? 1.736 -12.732 10.727 1.00 91.81 574 ASP A O 1
ATOM 4534 N N . LYS A 1 575 ? 3.169 -11.231 11.582 1.00 88.81 575 LYS A N 1
ATOM 4535 C CA . LYS A 1 575 ? 4.244 -12.206 11.824 1.00 88.81 575 LYS A CA 1
ATOM 4536 C C . LYS A 1 575 ? 3.920 -13.209 12.930 1.00 88.81 575 LYS A C 1
ATOM 4538 O O . LYS A 1 575 ? 4.543 -14.268 12.946 1.00 88.81 575 LYS A O 1
ATOM 4543 N N . SER A 1 576 ? 2.979 -12.894 13.820 1.00 90.56 576 SER A N 1
ATOM 4544 C CA . SER A 1 576 ? 2.499 -13.815 14.858 1.00 90.56 576 SER A CA 1
ATOM 4545 C C . SER A 1 576 ? 1.455 -14.812 14.346 1.00 90.56 576 SER A C 1
ATOM 4547 O O . SER A 1 576 ? 1.244 -15.850 14.971 1.00 90.56 576 SER A O 1
ATOM 4549 N N . LEU A 1 577 ? 0.813 -14.518 13.209 1.00 90.00 577 LEU A N 1
ATOM 4550 C CA . LEU A 1 577 ? -0.264 -15.343 12.675 1.00 90.00 577 LEU A CA 1
ATOM 4551 C C . LEU A 1 577 ? 0.268 -16.645 12.060 1.00 90.00 577 LEU A C 1
ATOM 4553 O O . LEU A 1 577 ? 1.327 -16.652 11.416 1.00 90.00 577 LEU A O 1
ATOM 4557 N N . PRO A 1 578 ? -0.491 -17.751 12.183 1.00 89.25 578 PRO A N 1
ATOM 4558 C CA . PRO A 1 578 ? -0.164 -18.982 11.486 1.00 89.25 578 PRO A CA 1
ATOM 4559 C C . PRO A 1 578 ? -0.164 -18.738 9.976 1.00 89.25 578 PRO A C 1
ATOM 4561 O O . PRO A 1 578 ? -1.012 -18.038 9.419 1.00 89.25 578 PRO A O 1
ATOM 4564 N N . ARG A 1 579 ? 0.812 -19.333 9.294 1.00 86.94 579 ARG A N 1
ATOM 4565 C CA . ARG A 1 579 ? 0.892 -19.279 7.837 1.00 86.94 579 ARG A CA 1
ATOM 4566 C C . ARG A 1 579 ? 0.061 -20.407 7.246 1.00 86.94 579 ARG A C 1
ATOM 4568 O O . ARG A 1 579 ? 0.149 -21.544 7.697 1.00 86.94 579 ARG A O 1
ATOM 4575 N N . VAL A 1 580 ? -0.714 -20.090 6.210 1.00 83.88 580 VAL A N 1
ATOM 4576 C CA . VAL A 1 580 ? -1.595 -21.052 5.526 1.00 83.88 580 VAL A CA 1
ATOM 4577 C C . VAL A 1 580 ? -0.815 -22.192 4.872 1.00 83.88 580 VAL A C 1
ATOM 4579 O O . VAL A 1 580 ? -1.380 -23.248 4.598 1.00 83.88 580 VAL A O 1
ATOM 4582 N N . ARG A 1 581 ? 0.484 -21.992 4.611 1.00 81.25 581 ARG A N 1
ATOM 4583 C CA . ARG A 1 581 ? 1.359 -22.973 3.968 1.00 81.25 581 ARG A CA 1
ATOM 4584 C C . ARG A 1 581 ? 2.784 -22.908 4.519 1.00 81.25 581 ARG A C 1
ATOM 4586 O O . ARG A 1 581 ? 3.244 -21.859 4.973 1.00 81.25 581 ARG A O 1
ATOM 4593 N N . LYS A 1 582 ? 3.503 -24.028 4.413 1.00 73.44 582 LYS A N 1
ATOM 4594 C CA . LYS A 1 582 ? 4.971 -24.052 4.501 1.00 73.44 582 LYS A CA 1
ATOM 4595 C C . LYS A 1 582 ? 5.526 -23.418 3.222 1.00 73.44 582 LYS A C 1
ATOM 4597 O O . LYS A 1 582 ? 4.943 -23.616 2.160 1.00 73.44 582 LYS A O 1
ATOM 4602 N N . GLY A 1 583 ? 6.550 -22.577 3.350 1.00 66.31 583 GLY A N 1
ATOM 4603 C CA . GLY A 1 583 ? 6.978 -21.630 2.317 1.00 66.31 583 GLY A CA 1
ATOM 4604 C C . GLY A 1 583 ? 7.652 -22.271 1.115 1.00 66.31 583 GLY A C 1
ATOM 4605 O O . GLY A 1 583 ? 7.315 -23.374 0.695 1.00 66.31 583 GLY A O 1
ATOM 4606 N N . LEU A 1 584 ? 8.668 -21.604 0.570 1.00 63.31 584 LEU A N 1
ATOM 4607 C CA . LEU A 1 584 ? 9.428 -22.099 -0.583 1.00 63.31 584 LEU A CA 1
ATOM 4608 C C . LEU A 1 584 ? 10.344 -23.300 -0.253 1.00 63.31 584 LEU A C 1
ATOM 4610 O O . LEU A 1 584 ? 11.351 -23.498 -0.921 1.00 63.31 584 LEU A O 1
ATOM 4614 N N . GLU A 1 585 ? 9.982 -24.135 0.727 1.00 52.41 585 GLU A N 1
ATOM 4615 C CA . GLU A 1 585 ? 10.630 -25.422 1.038 1.00 52.41 585 GLU A CA 1
ATOM 4616 C C . GLU A 1 585 ? 10.602 -26.402 -0.157 1.00 52.41 585 GLU A C 1
ATOM 4618 O O . GLU A 1 585 ? 11.343 -27.377 -0.171 1.00 52.41 585 GLU A O 1
ATOM 4623 N N . PHE A 1 586 ? 9.779 -26.128 -1.180 1.00 45.75 586 PHE A N 1
ATOM 4624 C CA . PHE A 1 586 ? 9.517 -27.008 -2.326 1.00 45.75 586 PHE A CA 1
ATOM 4625 C C . PHE A 1 586 ? 10.075 -26.531 -3.680 1.00 45.75 586 PHE A C 1
ATOM 4627 O O . PHE A 1 586 ? 9.738 -27.120 -4.707 1.00 45.75 586 PHE A O 1
ATOM 4634 N N . LEU A 1 587 ? 10.904 -25.481 -3.736 1.00 49.41 587 LEU A N 1
ATOM 4635 C CA . LEU A 1 587 ? 11.665 -25.191 -4.959 1.00 49.41 587 LEU A CA 1
ATOM 4636 C C . LEU A 1 587 ? 13.007 -25.923 -4.887 1.00 49.41 587 LEU A C 1
ATOM 4638 O O . LEU A 1 587 ? 13.880 -25.540 -4.110 1.00 49.41 587 LEU A O 1
ATOM 4642 N N . SER A 1 588 ? 13.182 -26.979 -5.688 1.00 47.97 588 SER A N 1
ATOM 4643 C CA . SER A 1 588 ? 14.508 -27.580 -5.860 1.00 47.97 588 SER A CA 1
ATOM 4644 C C . SER A 1 588 ? 15.461 -26.546 -6.468 1.00 47.97 588 SER A C 1
ATOM 4646 O O . SER A 1 588 ? 15.025 -25.694 -7.248 1.00 47.97 588 SER A O 1
ATOM 4648 N N . LEU A 1 589 ? 16.762 -26.626 -6.150 1.00 48.22 589 LEU A N 1
ATOM 4649 C CA . LEU A 1 589 ? 17.773 -25.819 -6.849 1.00 48.22 589 LEU A CA 1
ATOM 4650 C C . LEU A 1 589 ? 17.628 -25.981 -8.369 1.00 48.22 589 LEU A C 1
ATOM 4652 O O . LEU A 1 589 ? 17.677 -24.985 -9.074 1.00 48.22 589 LEU A O 1
ATOM 4656 N N . ASP A 1 590 ? 17.324 -27.188 -8.854 1.00 41.97 590 ASP A N 1
ATOM 4657 C CA . ASP A 1 590 ? 17.032 -27.452 -10.268 1.00 41.97 590 ASP A CA 1
ATOM 4658 C C . ASP A 1 590 ? 15.833 -26.672 -10.812 1.00 41.97 590 ASP A C 1
ATOM 4660 O O . ASP A 1 590 ? 15.862 -26.245 -11.958 1.00 41.97 590 ASP A O 1
ATOM 4664 N N . THR A 1 591 ? 14.786 -26.435 -10.019 1.00 48.72 591 THR A N 1
ATOM 4665 C CA . THR A 1 591 ? 13.649 -25.606 -10.458 1.00 48.72 591 THR A CA 1
ATOM 4666 C C . THR A 1 591 ? 14.075 -24.146 -10.622 1.00 48.72 591 THR A C 1
ATOM 4668 O O . THR A 1 591 ? 13.539 -23.441 -11.459 1.00 48.72 591 THR A O 1
ATOM 4671 N N . ILE A 1 592 ? 15.062 -23.683 -9.860 1.00 48.22 592 ILE A N 1
ATOM 4672 C CA . ILE A 1 592 ? 15.579 -22.308 -9.934 1.00 48.22 592 ILE A CA 1
ATOM 4673 C C . ILE A 1 592 ? 16.656 -22.174 -11.018 1.00 48.22 592 ILE A C 1
ATOM 4675 O O . ILE A 1 592 ? 16.773 -21.120 -11.636 1.00 48.22 592 ILE A O 1
ATOM 4679 N N . LEU A 1 593 ? 17.421 -23.242 -11.259 1.00 44.44 593 LEU A N 1
ATOM 4680 C CA . LEU A 1 593 ? 18.463 -23.324 -12.281 1.00 44.44 593 LEU A CA 1
ATOM 4681 C C . LEU A 1 593 ? 17.885 -23.557 -13.686 1.00 44.44 593 LEU A C 1
ATOM 4683 O O . LEU A 1 593 ? 18.389 -22.974 -14.638 1.00 44.44 593 LEU A O 1
ATOM 4687 N N . ASN A 1 594 ? 16.828 -24.368 -13.817 1.00 38.25 594 ASN A N 1
ATOM 4688 C CA . ASN A 1 594 ? 16.267 -24.774 -15.112 1.00 38.25 594 ASN A CA 1
ATOM 4689 C C . ASN A 1 594 ? 14.963 -24.055 -15.491 1.00 38.25 594 ASN A C 1
ATOM 4691 O O . ASN A 1 594 ? 14.623 -24.038 -16.669 1.00 38.25 594 ASN A O 1
ATOM 4695 N N . ALA A 1 595 ? 14.212 -23.475 -14.542 1.00 38.62 595 ALA A N 1
ATOM 4696 C CA . ALA A 1 595 ? 12.949 -22.791 -14.859 1.00 38.62 595 ALA A CA 1
ATOM 4697 C C . ALA A 1 595 ? 13.078 -21.266 -14.986 1.00 38.62 595 ALA A C 1
ATOM 4699 O O . ALA A 1 595 ? 12.051 -20.600 -15.090 1.00 38.62 595 ALA A O 1
ATOM 4700 N N . GLY A 1 596 ? 14.294 -20.706 -14.915 1.00 41.81 596 GLY A N 1
ATOM 4701 C CA . GLY A 1 596 ? 14.459 -19.284 -14.613 1.00 41.81 596 GLY A CA 1
ATOM 4702 C C . GLY A 1 596 ? 13.828 -18.950 -13.256 1.00 41.81 596 GLY A C 1
ATOM 4703 O O . GLY A 1 596 ? 13.273 -19.804 -12.557 1.00 41.81 596 GLY A O 1
ATOM 4704 N N . ILE A 1 597 ? 13.872 -17.691 -12.836 1.00 42.28 597 ILE A N 1
ATOM 4705 C CA . ILE A 1 597 ? 13.050 -17.250 -11.703 1.00 42.28 597 ILE A CA 1
ATOM 4706 C C . ILE A 1 597 ? 11.610 -17.106 -12.229 1.00 42.28 597 ILE A C 1
ATOM 4708 O O . ILE A 1 597 ? 11.127 -16.009 -12.461 1.00 42.28 597 ILE A O 1
ATOM 4712 N N . GLY A 1 598 ? 10.933 -18.236 -12.457 1.00 39.91 598 GLY A N 1
ATOM 4713 C CA . GLY A 1 598 ? 9.590 -18.305 -13.038 1.00 39.91 598 GLY A CA 1
ATOM 4714 C C . GLY A 1 598 ? 9.599 -18.732 -14.507 1.00 39.91 598 GLY A C 1
ATOM 4715 O O . GLY A 1 598 ? 10.356 -18.210 -15.311 1.00 39.91 598 GLY A O 1
ATOM 4716 N N . GLY A 1 599 ? 8.731 -19.681 -14.869 1.00 44.38 599 GLY A N 1
ATOM 4717 C CA . GLY A 1 599 ? 8.544 -20.077 -16.267 1.00 44.38 599 GLY A CA 1
ATOM 4718 C C . GLY A 1 599 ? 8.269 -18.861 -17.161 1.00 44.38 599 GLY A C 1
ATOM 4719 O O . GLY A 1 599 ? 7.537 -17.960 -16.758 1.00 44.38 599 GLY A O 1
ATOM 4720 N N . ASN A 1 600 ? 8.887 -18.851 -18.346 1.00 43.94 600 ASN A N 1
ATOM 4721 C CA . ASN A 1 600 ? 8.979 -17.723 -19.290 1.00 43.94 600 ASN A CA 1
ATOM 4722 C C . ASN A 1 600 ? 9.717 -16.465 -18.787 1.00 43.94 600 ASN A C 1
ATOM 4724 O O . ASN A 1 600 ? 9.761 -15.482 -19.523 1.00 43.94 600 ASN A O 1
ATOM 4728 N N . ALA A 1 601 ? 10.315 -16.467 -17.591 1.00 54.91 601 ALA A N 1
ATOM 4729 C CA . ALA A 1 601 ? 11.071 -15.325 -17.091 1.00 54.91 601 ALA A CA 1
ATOM 4730 C C . ALA A 1 601 ? 12.532 -15.400 -17.538 1.00 54.91 601 ALA A C 1
ATOM 4732 O O . ALA A 1 601 ? 13.248 -16.366 -17.252 1.00 54.91 601 ALA A O 1
ATOM 4733 N N . GLY A 1 602 ? 12.981 -14.342 -18.203 1.00 59.72 602 GLY A N 1
ATOM 4734 C CA . GLY A 1 602 ? 14.352 -14.239 -18.666 1.00 59.72 602 GLY A CA 1
ATOM 4735 C C . GLY A 1 602 ? 15.328 -14.197 -17.494 1.00 59.72 602 GLY A C 1
ATOM 4736 O O . GLY A 1 602 ? 14.974 -13.876 -16.356 1.00 59.72 602 GLY A O 1
ATOM 4737 N N . THR A 1 603 ? 16.590 -14.522 -17.768 1.00 72.38 603 THR A N 1
ATOM 4738 C CA . THR A 1 603 ? 17.652 -14.407 -16.764 1.00 72.38 603 THR A CA 1
ATOM 4739 C C . THR A 1 603 ? 18.147 -12.957 -16.706 1.00 72.38 603 THR A C 1
ATOM 4741 O O . THR A 1 603 ? 18.645 -12.459 -17.724 1.00 72.38 603 THR A O 1
ATOM 4744 N N . PRO A 1 604 ? 18.035 -12.247 -15.567 1.00 80.62 604 PRO A N 1
ATOM 4745 C CA . PRO A 1 604 ? 18.463 -10.856 -15.488 1.00 80.62 604 PRO A CA 1
ATOM 4746 C C . PRO A 1 604 ? 19.981 -10.749 -15.662 1.00 80.62 604 PRO A C 1
ATOM 4748 O O . PRO A 1 604 ? 20.733 -11.617 -15.213 1.00 80.62 604 PRO A O 1
ATOM 4751 N N . LEU A 1 605 ? 20.451 -9.641 -16.239 1.00 84.31 605 LEU A N 1
ATOM 4752 C CA . LEU A 1 605 ? 21.884 -9.402 -16.502 1.00 84.31 605 LEU A CA 1
ATOM 4753 C C . LEU A 1 605 ? 22.760 -9.419 -15.234 1.00 84.31 605 LEU A C 1
ATOM 4755 O O . LEU A 1 605 ? 23.979 -9.552 -15.302 1.00 84.31 605 LEU A O 1
ATOM 4759 N N . CYS A 1 606 ? 22.141 -9.271 -14.066 1.00 84.19 606 CYS A N 1
ATOM 4760 C CA . CYS A 1 606 ? 22.778 -9.209 -12.757 1.00 84.19 606 CYS A CA 1
ATOM 4761 C C . CYS A 1 606 ? 22.547 -10.460 -11.893 1.00 84.19 606 CYS A C 1
ATOM 4763 O O . CYS A 1 606 ? 22.760 -10.407 -10.673 1.00 84.19 606 CYS A O 1
ATOM 4765 N N . ILE A 1 607 ? 22.085 -11.567 -12.489 1.00 81.31 607 ILE A N 1
ATOM 4766 C CA . ILE A 1 607 ? 21.811 -12.806 -11.760 1.00 81.31 607 ILE A CA 1
ATOM 4767 C C . ILE A 1 607 ? 23.036 -13.258 -10.951 1.00 81.31 607 ILE A C 1
ATOM 4769 O O . ILE A 1 607 ? 24.186 -13.143 -11.375 1.00 81.31 607 ILE A O 1
ATOM 4773 N N . SER A 1 608 ? 22.793 -13.785 -9.754 1.00 83.50 608 SER A N 1
ATOM 4774 C CA . SER A 1 608 ? 23.819 -14.448 -8.953 1.00 83.50 608 SER A CA 1
ATOM 4775 C C . SER A 1 608 ? 23.216 -15.689 -8.323 1.00 83.50 608 SER A C 1
ATOM 4777 O O . SER A 1 608 ? 22.330 -15.586 -7.479 1.00 83.50 608 SER A O 1
ATOM 4779 N N . TYR A 1 609 ? 23.725 -16.867 -8.690 1.00 79.19 609 TYR A N 1
ATOM 4780 C CA . TYR A 1 609 ? 23.253 -18.137 -8.132 1.00 79.19 609 TYR A CA 1
ATOM 4781 C C . TYR A 1 609 ? 23.380 -18.179 -6.606 1.00 79.19 609 TYR A C 1
ATOM 4783 O O . TYR A 1 609 ? 22.470 -18.635 -5.914 1.00 79.19 609 TYR A O 1
ATOM 4791 N N . LEU A 1 610 ? 24.466 -17.622 -6.057 1.00 81.94 610 LEU A N 1
ATOM 4792 C CA . LEU A 1 610 ? 24.648 -17.517 -4.610 1.00 81.94 610 LEU A CA 1
ATOM 4793 C C . LEU A 1 610 ? 23.565 -16.637 -3.968 1.00 81.94 610 LEU A C 1
ATOM 4795 O O . LEU A 1 610 ? 23.024 -16.985 -2.918 1.00 81.94 610 LEU A O 1
ATOM 4799 N N . ASN A 1 611 ? 23.225 -15.507 -4.594 1.00 84.25 611 ASN A N 1
ATOM 4800 C CA . ASN A 1 611 ? 22.179 -14.611 -4.099 1.00 84.25 611 ASN A CA 1
ATOM 4801 C C . ASN A 1 611 ? 20.782 -15.215 -4.273 1.00 84.25 611 ASN A C 1
ATOM 4803 O O . ASN A 1 611 ? 19.942 -15.007 -3.402 1.00 84.25 611 ASN A O 1
ATOM 4807 N N . ALA A 1 612 ? 20.545 -15.994 -5.329 1.00 81.62 612 ALA A N 1
ATOM 4808 C CA . ALA A 1 612 ? 19.305 -16.734 -5.529 1.00 81.62 612 ALA A CA 1
ATOM 4809 C C . ALA A 1 612 ? 19.092 -17.775 -4.419 1.00 81.62 612 ALA A C 1
ATOM 4811 O O . ALA A 1 612 ? 18.035 -17.790 -3.792 1.00 81.62 612 ALA A O 1
ATOM 4812 N N . VAL A 1 613 ? 20.120 -18.559 -4.071 1.00 81.44 613 VAL A N 1
ATOM 4813 C CA . VAL A 1 613 ? 20.053 -19.488 -2.927 1.00 81.44 613 VAL A CA 1
ATOM 4814 C C . VAL A 1 613 ? 19.803 -18.732 -1.617 1.00 81.44 613 VAL A C 1
ATOM 4816 O O . VAL A 1 613 ? 18.911 -19.088 -0.847 1.00 81.44 613 VAL A O 1
ATOM 4819 N N . GLN A 1 614 ? 20.531 -17.637 -1.377 1.00 84.56 614 GLN A N 1
ATOM 4820 C CA . GLN A 1 614 ? 20.334 -16.796 -0.190 1.00 84.56 614 GLN A CA 1
ATOM 4821 C C . GLN A 1 614 ? 18.945 -16.156 -0.131 1.00 84.56 614 GLN A C 1
ATOM 4823 O O . GLN A 1 614 ? 18.404 -15.951 0.954 1.00 84.56 614 GLN A O 1
ATOM 4828 N N . PHE A 1 615 ? 18.344 -15.833 -1.273 1.00 86.00 615 PHE A N 1
ATOM 4829 C CA . PHE A 1 615 ? 16.977 -15.337 -1.357 1.00 86.00 615 PHE A CA 1
ATOM 4830 C C . PHE A 1 615 ? 15.969 -16.390 -0.881 1.00 86.00 615 PHE A C 1
ATOM 4832 O O . PHE A 1 615 ? 15.123 -16.053 -0.058 1.00 86.00 615 PHE A O 1
ATOM 4839 N N . ILE A 1 616 ? 16.102 -17.659 -1.288 1.00 79.88 616 ILE A N 1
ATOM 4840 C CA . ILE A 1 616 ? 15.238 -18.759 -0.806 1.00 79.88 616 ILE A CA 1
ATOM 4841 C C . ILE A 1 616 ? 15.369 -18.940 0.710 1.00 79.88 616 ILE A C 1
ATOM 4843 O O . ILE A 1 616 ? 14.372 -19.100 1.413 1.00 79.88 616 ILE A O 1
ATOM 4847 N N . VAL A 1 617 ? 16.598 -18.899 1.233 1.00 82.44 617 VAL A N 1
ATOM 4848 C CA . VAL A 1 617 ? 16.829 -18.980 2.683 1.00 82.44 617 VAL A CA 1
ATOM 4849 C C . VAL A 1 617 ? 16.139 -17.808 3.383 1.00 82.44 617 VAL A C 1
ATOM 4851 O O . VAL A 1 617 ? 15.403 -18.001 4.347 1.00 82.44 617 VAL A O 1
ATOM 4854 N N . ARG A 1 618 ? 16.319 -16.591 2.862 1.00 86.31 618 ARG A N 1
ATOM 4855 C CA . ARG A 1 618 ? 15.761 -15.355 3.420 1.00 86.31 618 ARG A CA 1
ATOM 4856 C C . ARG A 1 618 ? 14.235 -15.346 3.469 1.00 86.31 618 ARG A C 1
ATOM 4858 O O . ARG A 1 618 ? 13.682 -14.956 4.487 1.00 86.31 618 ARG A O 1
ATOM 4865 N N . VAL A 1 619 ? 13.547 -15.723 2.391 1.00 82.88 619 VAL A N 1
ATOM 4866 C CA . VAL A 1 619 ? 12.067 -15.680 2.327 1.00 82.88 619 VAL A CA 1
ATOM 4867 C C . VAL A 1 619 ? 11.392 -16.680 3.272 1.00 82.88 619 VAL A C 1
ATOM 4869 O O . VAL A 1 619 ? 10.207 -16.537 3.559 1.00 82.88 619 VAL A O 1
ATOM 4872 N N . ASN A 1 620 ? 12.146 -17.653 3.791 1.00 79.06 620 ASN A N 1
ATOM 4873 C CA . ASN A 1 620 ? 11.709 -18.559 4.854 1.00 79.06 620 ASN A CA 1
ATOM 4874 C C . ASN A 1 620 ? 12.277 -18.178 6.239 1.00 79.06 620 ASN A C 1
ATOM 4876 O O . ASN A 1 620 ? 11.936 -18.808 7.238 1.00 79.06 620 ASN A O 1
ATOM 4880 N N . ALA A 1 621 ? 13.128 -17.152 6.326 1.00 83.31 621 ALA A N 1
ATOM 4881 C CA . ALA A 1 621 ? 13.740 -16.693 7.567 1.00 83.31 621 ALA A CA 1
ATOM 4882 C C . ALA A 1 621 ? 12.927 -15.571 8.230 1.00 83.31 621 ALA A C 1
ATOM 4884 O O . ALA A 1 621 ? 12.299 -14.738 7.575 1.00 83.31 621 ALA A O 1
ATOM 4885 N N . ASN A 1 622 ? 13.002 -15.489 9.561 1.00 86.00 622 ASN A N 1
ATOM 4886 C CA . ASN A 1 622 ? 12.390 -14.394 10.309 1.00 86.00 622 ASN A CA 1
ATOM 4887 C C . ASN A 1 622 ? 13.312 -13.162 10.346 1.00 86.00 622 ASN A C 1
ATOM 4889 O O . ASN A 1 622 ? 14.066 -12.948 11.298 1.00 86.00 622 ASN A O 1
ATOM 4893 N N . VAL A 1 623 ? 13.252 -12.333 9.303 1.00 90.81 623 VAL A N 1
ATOM 4894 C CA . VAL A 1 623 ? 13.914 -11.021 9.292 1.00 90.81 623 VAL A CA 1
ATOM 4895 C C . VAL A 1 623 ? 12.998 -9.991 9.958 1.00 90.81 623 VAL A C 1
ATOM 4897 O O . VAL A 1 623 ? 11.847 -9.803 9.552 1.00 90.81 623 VAL A O 1
ATOM 4900 N N . SER A 1 624 ? 13.486 -9.296 10.990 1.00 93.50 624 SER A N 1
ATOM 4901 C CA . SER A 1 624 ? 12.679 -8.283 11.682 1.00 93.50 624 SER A CA 1
ATOM 4902 C C . SER A 1 624 ? 12.430 -7.053 10.802 1.00 93.50 624 SER A C 1
ATOM 4904 O O . SER A 1 624 ? 13.280 -6.661 10.001 1.00 93.50 624 SER A O 1
ATOM 4906 N N . HIS A 1 625 ? 11.265 -6.422 10.982 1.00 95.44 625 HIS A N 1
ATOM 4907 C CA . HIS A 1 625 ? 10.845 -5.241 10.217 1.00 95.44 625 HIS A CA 1
ATOM 4908 C C . HIS A 1 625 ? 11.874 -4.103 10.329 1.00 95.44 625 HIS A C 1
ATOM 4910 O O . HIS A 1 625 ? 12.393 -3.623 9.324 1.00 95.44 625 HIS A O 1
ATOM 4916 N N . LYS A 1 626 ? 12.308 -3.791 11.559 1.00 95.62 626 LYS A N 1
ATOM 4917 C CA . LYS A 1 626 ? 13.352 -2.791 11.831 1.00 95.62 626 LYS A CA 1
ATOM 4918 C C . LYS A 1 626 ? 14.677 -3.088 11.117 1.00 95.62 626 LYS A C 1
ATOM 4920 O O . LYS A 1 626 ? 15.278 -2.183 10.540 1.00 95.62 626 LYS A O 1
ATOM 4925 N N . LYS A 1 627 ? 15.142 -4.348 11.115 1.00 95.81 627 LYS A N 1
ATOM 4926 C CA . LYS A 1 627 ? 16.385 -4.717 10.412 1.00 95.81 627 LYS A CA 1
ATOM 4927 C C . LYS A 1 627 ? 16.265 -4.513 8.906 1.00 95.81 627 LYS A C 1
ATOM 4929 O O . LYS A 1 627 ? 17.249 -4.114 8.306 1.00 95.81 627 LYS A O 1
ATOM 4934 N N . ALA A 1 628 ? 15.095 -4.746 8.315 1.00 96.06 628 ALA A N 1
ATOM 4935 C CA . ALA A 1 628 ? 14.859 -4.538 6.887 1.00 96.06 628 ALA A CA 1
ATOM 4936 C C . ALA A 1 628 ? 14.753 -3.055 6.478 1.00 96.06 628 ALA A C 1
ATOM 4938 O O . ALA A 1 628 ? 14.866 -2.750 5.291 1.00 96.06 628 ALA A O 1
ATOM 4939 N N . ILE A 1 629 ? 14.577 -2.139 7.435 1.00 97.50 629 ILE A N 1
ATOM 4940 C CA . ILE A 1 629 ? 14.524 -0.691 7.187 1.00 97.50 629 ILE A CA 1
ATOM 4941 C C . ILE A 1 629 ? 15.878 -0.033 7.469 1.00 97.50 629 ILE A C 1
ATOM 4943 O O . ILE A 1 629 ? 16.379 0.714 6.632 1.00 97.50 629 ILE A O 1
ATOM 4947 N N . GLU A 1 630 ? 16.504 -0.331 8.610 1.00 95.94 630 GLU A N 1
ATOM 4948 C CA . GLU A 1 630 ? 17.659 0.438 9.110 1.00 95.94 630 GLU A CA 1
ATOM 4949 C C . GLU A 1 630 ? 18.934 -0.388 9.307 1.00 95.94 630 GLU A C 1
ATOM 4951 O O . GLU A 1 630 ? 20.028 0.169 9.397 1.00 95.94 630 GLU A O 1
ATOM 4956 N N . GLY A 1 631 ? 18.803 -1.707 9.446 1.00 89.38 631 GLY A N 1
ATOM 4957 C CA . GLY A 1 631 ? 19.834 -2.545 10.048 1.00 89.38 631 GLY A CA 1
ATOM 4958 C C . GLY A 1 631 ? 20.620 -3.414 9.073 1.00 89.38 631 GLY A C 1
ATOM 4959 O O . GLY A 1 631 ? 20.345 -3.508 7.880 1.00 89.38 631 GLY A O 1
ATOM 4960 N N . LYS A 1 632 ? 21.598 -4.136 9.627 1.00 90.38 632 LYS A N 1
ATOM 4961 C CA . LYS A 1 632 ? 22.211 -5.275 8.940 1.00 90.38 632 LYS A CA 1
ATOM 4962 C C . LYS A 1 632 ? 21.215 -6.432 8.943 1.00 90.38 632 LYS A C 1
ATOM 4964 O O . LYS A 1 632 ? 20.828 -6.927 10.003 1.00 90.38 632 LYS A O 1
ATOM 4969 N N . THR A 1 633 ? 20.809 -6.854 7.755 1.00 91.38 633 THR A N 1
ATOM 4970 C CA . THR A 1 633 ? 19.805 -7.908 7.552 1.00 91.38 633 THR A CA 1
ATOM 4971 C C . THR A 1 633 ? 20.380 -9.304 7.776 1.00 91.38 633 THR A C 1
ATOM 4973 O O . THR A 1 633 ? 19.644 -10.199 8.173 1.00 91.38 633 THR A O 1
ATOM 4976 N N . GLY A 1 634 ? 21.687 -9.481 7.547 1.00 89.25 634 GLY A N 1
ATOM 4977 C CA . GLY A 1 634 ? 22.355 -10.784 7.569 1.00 89.25 634 GLY A CA 1
ATOM 4978 C C . GLY A 1 634 ? 22.195 -11.594 6.277 1.00 89.25 634 GLY A C 1
ATOM 4979 O O . GLY A 1 634 ? 22.654 -12.728 6.232 1.00 89.25 634 GLY A O 1
ATOM 4980 N N . HIS A 1 635 ? 21.587 -11.024 5.229 1.00 89.94 635 HIS A N 1
ATOM 4981 C CA . HIS A 1 635 ? 21.336 -11.709 3.959 1.00 89.94 635 HIS A CA 1
ATOM 4982 C C . HIS A 1 635 ? 21.899 -10.906 2.786 1.00 89.94 635 HIS A C 1
ATOM 4984 O O . HIS A 1 635 ? 21.539 -9.748 2.597 1.00 89.94 635 HIS A O 1
ATOM 4990 N N . SER A 1 636 ? 22.733 -11.527 1.949 1.00 89.44 636 SER A N 1
ATOM 4991 C CA . SER A 1 636 ? 23.313 -10.870 0.763 1.00 89.44 636 SER A CA 1
ATOM 4992 C C . SER A 1 636 ? 22.276 -10.510 -0.308 1.00 89.44 636 SER A C 1
ATOM 4994 O O . SER A 1 636 ? 22.517 -9.627 -1.127 1.00 89.44 636 SER A O 1
ATOM 4996 N N . SER A 1 637 ? 21.117 -11.170 -0.288 1.00 89.06 637 SER A N 1
ATOM 4997 C CA . SER A 1 637 ? 19.966 -10.885 -1.147 1.00 89.06 637 SER A CA 1
ATOM 4998 C C . SER A 1 637 ? 19.100 -9.726 -0.639 1.00 89.06 637 SER A C 1
ATOM 5000 O O . SER A 1 637 ? 18.121 -9.380 -1.297 1.00 89.06 637 SER A O 1
ATOM 5002 N N . LEU A 1 638 ? 19.385 -9.147 0.538 1.00 92.56 638 LEU A N 1
ATOM 5003 C CA . LEU A 1 638 ? 18.579 -8.078 1.135 1.00 92.56 638 LEU A CA 1
ATOM 5004 C C . LEU A 1 638 ? 19.436 -7.004 1.796 1.00 92.56 638 LEU A C 1
ATOM 5006 O O . LEU A 1 638 ? 19.942 -7.184 2.898 1.00 92.56 638 LEU A O 1
ATOM 5010 N N . TYR A 1 639 ? 19.484 -5.836 1.189 1.00 94.19 639 TYR A N 1
ATOM 5011 C CA . TYR A 1 639 ? 19.875 -4.608 1.860 1.00 94.19 639 TYR A CA 1
ATOM 5012 C C . TYR A 1 639 ? 18.688 -4.063 2.639 1.00 94.19 639 TYR A C 1
ATOM 5014 O O . TYR A 1 639 ? 17.539 -4.284 2.271 1.00 94.19 639 TYR A O 1
ATOM 5022 N N . ALA A 1 640 ? 18.937 -3.347 3.727 1.00 96.44 640 ALA A N 1
ATOM 5023 C CA . ALA A 1 640 ? 17.874 -2.578 4.357 1.00 96.44 640 ALA A CA 1
ATOM 5024 C C . ALA A 1 640 ? 17.599 -1.289 3.562 1.00 96.44 640 ALA A C 1
ATOM 5026 O O . ALA A 1 640 ? 18.506 -0.789 2.897 1.00 96.44 640 ALA A O 1
ATOM 5027 N N . ILE A 1 641 ? 16.377 -0.746 3.625 1.00 97.38 641 ILE A N 1
ATOM 5028 C CA . ILE A 1 641 ? 15.961 0.397 2.785 1.00 97.38 641 ILE A CA 1
ATOM 5029 C C . ILE A 1 641 ? 16.878 1.618 2.981 1.00 97.38 641 ILE A C 1
ATOM 5031 O O . ILE A 1 641 ? 17.426 2.141 2.012 1.00 97.38 641 ILE A O 1
ATOM 5035 N N . LYS A 1 642 ? 17.089 2.073 4.225 1.00 98.00 642 LYS A N 1
ATOM 5036 C CA . LYS A 1 642 ? 17.924 3.256 4.501 1.00 98.00 642 LYS A CA 1
ATOM 5037 C C . LYS A 1 642 ? 19.396 3.023 4.111 1.00 98.00 642 LYS A C 1
ATOM 5039 O O . LYS A 1 642 ? 19.969 3.907 3.474 1.00 98.00 642 LYS A O 1
ATOM 5044 N N . PRO A 1 643 ? 20.026 1.870 4.430 1.00 96.56 643 PRO A N 1
ATOM 5045 C CA . PRO A 1 643 ? 21.349 1.530 3.904 1.00 96.56 643 PRO A CA 1
ATOM 5046 C C . PRO A 1 643 ? 21.438 1.469 2.377 1.00 96.56 643 PRO A C 1
ATOM 5048 O O . PRO A 1 643 ? 22.417 1.966 1.835 1.00 96.56 643 PRO A O 1
ATOM 5051 N N . TRP A 1 644 ? 20.433 0.925 1.682 1.00 96.19 644 TRP A N 1
ATOM 5052 C CA . TRP A 1 644 ? 20.389 0.916 0.215 1.00 96.19 644 TRP A CA 1
ATOM 5053 C C . TRP A 1 644 ? 20.426 2.337 -0.356 1.00 96.19 644 TRP A C 1
ATOM 5055 O O . TRP A 1 644 ? 21.227 2.631 -1.241 1.00 96.19 644 TRP A O 1
ATOM 5065 N N . ILE A 1 645 ? 19.597 3.233 0.188 1.00 96.62 645 ILE A N 1
ATOM 5066 C CA . ILE A 1 645 ? 19.555 4.638 -0.230 1.00 96.62 645 ILE A CA 1
ATOM 5067 C C . ILE A 1 645 ? 20.921 5.304 -0.039 1.00 96.62 645 ILE A C 1
ATOM 5069 O O . ILE A 1 645 ? 21.422 5.941 -0.963 1.00 96.62 645 ILE A O 1
ATOM 5073 N N . LYS A 1 646 ? 21.544 5.121 1.132 1.00 95.94 646 LYS A N 1
ATOM 5074 C CA . LYS A 1 646 ? 22.873 5.676 1.425 1.00 95.94 646 LYS A CA 1
ATOM 5075 C C . LYS A 1 646 ? 23.944 5.128 0.488 1.00 95.94 646 LYS A C 1
ATOM 5077 O O . LYS A 1 646 ? 24.650 5.916 -0.124 1.00 95.94 646 LYS A O 1
ATOM 5082 N N . GLU A 1 647 ? 24.026 3.807 0.326 1.00 94.25 647 GLU A N 1
ATOM 5083 C CA . GLU A 1 647 ? 25.028 3.185 -0.547 1.00 94.25 647 GLU A CA 1
ATOM 5084 C C . GLU A 1 647 ? 24.887 3.668 -1.991 1.00 94.25 647 GLU A C 1
ATOM 5086 O O . GLU A 1 647 ? 25.878 4.021 -2.627 1.00 94.25 647 GLU A O 1
ATOM 5091 N N . LYS A 1 648 ? 23.656 3.730 -2.506 1.00 94.19 648 LYS A N 1
ATOM 5092 C CA . LYS A 1 648 ? 23.413 4.190 -3.872 1.00 94.19 648 LYS A CA 1
ATOM 5093 C C . LYS A 1 648 ? 23.862 5.642 -4.056 1.00 94.19 648 LYS A C 1
ATOM 5095 O O . LYS A 1 648 ? 24.517 5.939 -5.049 1.00 94.19 648 LYS A O 1
ATOM 5100 N N . LEU A 1 649 ? 23.568 6.523 -3.098 1.00 94.44 649 LEU A N 1
ATOM 5101 C CA . LEU A 1 649 ? 24.011 7.920 -3.133 1.00 94.44 649 LEU A CA 1
ATOM 5102 C C . LEU A 1 649 ? 25.529 8.049 -3.040 1.00 94.44 649 LEU A C 1
ATOM 5104 O O . LEU A 1 649 ? 26.123 8.715 -3.880 1.00 94.44 649 LEU A O 1
ATOM 5108 N N . GLU A 1 650 ? 26.164 7.354 -2.098 1.00 94.62 650 GLU A N 1
ATOM 5109 C CA . GLU A 1 650 ? 27.623 7.352 -1.962 1.00 94.62 650 GLU A CA 1
ATOM 5110 C C . GLU A 1 650 ? 28.312 6.860 -3.242 1.00 94.62 650 GLU A C 1
ATOM 5112 O O . GLU A 1 650 ? 29.337 7.404 -3.655 1.00 94.62 650 GLU A O 1
ATOM 5117 N N . ASN A 1 651 ? 27.761 5.832 -3.893 1.00 93.50 651 ASN A N 1
ATOM 5118 C CA . ASN A 1 651 ? 28.292 5.335 -5.157 1.00 93.50 651 ASN A CA 1
ATOM 5119 C C . ASN A 1 651 ? 28.115 6.363 -6.282 1.00 93.50 651 ASN A C 1
ATOM 5121 O O . ASN A 1 651 ? 29.017 6.518 -7.106 1.00 93.50 651 ASN A O 1
ATOM 5125 N N . ILE A 1 652 ? 26.980 7.069 -6.325 1.00 91.75 652 ILE A N 1
ATOM 5126 C CA . ILE A 1 652 ? 26.731 8.146 -7.294 1.00 91.75 652 ILE A CA 1
ATOM 5127 C C . ILE A 1 652 ? 27.677 9.327 -7.051 1.00 91.75 652 ILE A C 1
ATOM 5129 O O . ILE A 1 652 ? 28.172 9.905 -8.008 1.00 91.75 652 ILE A O 1
ATOM 5133 N N . GLU A 1 653 ? 27.975 9.692 -5.809 1.00 89.38 653 GLU A N 1
ATOM 5134 C CA . GLU A 1 653 ? 28.920 10.775 -5.500 1.00 89.38 653 GLU A CA 1
ATOM 5135 C C . GLU A 1 653 ? 30.360 10.423 -5.902 1.00 89.38 653 GLU A C 1
ATOM 5137 O O . GLU A 1 653 ? 31.115 11.289 -6.338 1.00 89.38 653 GLU A O 1
ATOM 5142 N N . LYS A 1 654 ? 30.735 9.140 -5.813 1.00 87.69 654 LYS A N 1
ATOM 5143 C CA . LYS A 1 654 ? 32.066 8.626 -6.188 1.00 87.69 654 LYS A CA 1
ATOM 5144 C C . LYS A 1 654 ? 32.249 8.391 -7.690 1.00 87.69 654 LYS A C 1
ATOM 5146 O O . LYS A 1 654 ? 33.334 7.979 -8.106 1.00 87.69 654 LYS A O 1
ATOM 5151 N N . LYS A 1 655 ? 31.216 8.594 -8.512 1.00 79.75 655 LYS A N 1
ATOM 5152 C CA . LYS A 1 655 ? 31.292 8.348 -9.959 1.00 79.75 655 LYS A CA 1
ATOM 5153 C C . LYS A 1 655 ? 32.357 9.235 -10.609 1.00 79.75 655 LYS A C 1
ATOM 5155 O O . LYS A 1 655 ? 32.463 10.424 -10.319 1.00 79.75 655 LYS A O 1
ATOM 5160 N N . THR A 1 656 ? 33.130 8.669 -11.528 1.00 55.75 656 THR A N 1
ATOM 5161 C CA . THR A 1 656 ? 34.251 9.375 -12.165 1.00 55.75 656 THR A CA 1
ATOM 5162 C C . THR A 1 656 ? 33.917 9.926 -13.555 1.00 55.75 656 THR A C 1
ATOM 5164 O O . THR A 1 656 ? 34.597 10.844 -14.008 1.00 55.75 656 THR A O 1
ATOM 5167 N N . THR A 1 657 ? 32.859 9.449 -14.227 1.00 57.06 657 THR A N 1
ATOM 5168 C CA . THR A 1 657 ? 32.508 9.864 -15.602 1.00 57.06 657 THR A CA 1
ATOM 5169 C C . THR A 1 657 ? 31.055 9.563 -15.986 1.00 57.06 657 THR A C 1
ATOM 5171 O O . THR A 1 657 ? 30.543 8.515 -15.632 1.00 57.06 657 THR A O 1
ATOM 5174 N N . TYR A 1 658 ? 30.448 10.424 -16.819 1.00 67.00 658 TYR A N 1
ATOM 5175 C CA . TYR A 1 658 ? 29.244 10.123 -17.630 1.00 67.00 658 TYR A CA 1
ATOM 5176 C C . TYR A 1 658 ? 29.466 10.316 -19.147 1.00 67.00 658 TYR A C 1
ATOM 5178 O O . TYR A 1 658 ? 28.561 10.187 -19.964 1.00 67.00 658 TYR A O 1
ATOM 5186 N N . LYS A 1 659 ? 30.681 10.701 -19.551 1.00 56.59 659 LYS A N 1
ATOM 5187 C CA . LYS A 1 659 ? 30.886 11.552 -20.736 1.00 56.59 659 LYS A CA 1
ATOM 5188 C C . LYS A 1 659 ? 30.997 10.836 -22.089 1.00 56.59 659 LYS A C 1
ATOM 5190 O O . LYS A 1 659 ? 31.214 11.520 -23.085 1.00 56.59 659 LYS A O 1
ATOM 5195 N N . GLN A 1 660 ? 30.873 9.512 -22.168 1.00 63.50 660 GLN A N 1
ATOM 5196 C CA . GLN A 1 660 ? 31.059 8.797 -23.441 1.00 63.50 660 GLN A CA 1
ATOM 5197 C C . GLN A 1 660 ? 29.725 8.433 -24.106 1.00 63.50 660 GLN A C 1
ATOM 5199 O O . GLN A 1 660 ? 28.804 8.008 -23.409 1.00 63.50 660 GLN A O 1
ATOM 5204 N N . PRO A 1 661 ? 29.580 8.622 -25.435 1.00 63.91 661 PRO A N 1
ATOM 5205 C CA . PRO A 1 661 ? 28.436 8.094 -26.163 1.00 63.91 661 PRO A CA 1
ATOM 5206 C C . PRO A 1 661 ? 28.403 6.568 -26.151 1.00 63.91 661 PRO A C 1
ATOM 5208 O O . PRO A 1 661 ? 29.444 5.926 -26.028 1.00 63.91 661 PRO A O 1
ATOM 5211 N N . LEU A 1 662 ? 27.193 6.002 -26.224 1.00 76.00 662 LEU A N 1
ATOM 5212 C CA . LEU A 1 662 ? 27.006 4.555 -26.128 1.00 76.00 662 LEU A CA 1
ATOM 5213 C C . LEU A 1 662 ? 27.382 3.858 -27.436 1.00 76.00 662 LEU A C 1
ATOM 5215 O O . LEU A 1 662 ? 27.954 2.772 -27.398 1.00 76.00 662 LEU A O 1
ATOM 5219 N N . ILE A 1 663 ? 27.120 4.510 -28.572 1.00 77.50 663 ILE A N 1
ATOM 5220 C CA . ILE A 1 663 ? 27.679 4.145 -29.875 1.00 77.50 663 ILE A CA 1
ATOM 5221 C C . ILE A 1 663 ? 28.826 5.118 -30.198 1.00 77.50 663 ILE A C 1
ATOM 5223 O O . ILE A 1 663 ? 28.617 6.334 -30.137 1.00 77.50 663 ILE A O 1
ATOM 5227 N N . PRO A 1 664 ? 30.038 4.624 -30.520 1.00 65.44 664 PRO A N 1
ATOM 5228 C CA . PRO A 1 664 ? 31.132 5.475 -30.972 1.00 65.44 664 PRO A CA 1
ATOM 5229 C C . PRO A 1 664 ? 30.737 6.220 -32.249 1.00 65.44 664 PRO A C 1
ATOM 5231 O O . PRO A 1 664 ? 30.252 5.606 -33.196 1.00 65.44 664 PRO A O 1
ATOM 5234 N N . LEU A 1 665 ? 30.955 7.532 -32.270 1.00 58.59 665 LEU A N 1
ATOM 5235 C CA . LEU A 1 665 ? 30.818 8.334 -33.483 1.00 58.59 665 LEU A CA 1
ATOM 5236 C C . LEU A 1 665 ? 32.160 8.305 -34.222 1.00 58.59 665 LEU A C 1
ATOM 5238 O O . LEU A 1 665 ? 33.201 8.473 -33.579 1.00 58.59 665 LEU A O 1
ATOM 5242 N N . PHE A 1 666 ? 32.116 8.035 -35.526 1.00 55.00 666 PHE A N 1
ATOM 5243 C CA . PHE A 1 666 ? 33.296 7.940 -36.391 1.00 55.00 666 PHE A CA 1
ATOM 5244 C C . PHE A 1 666 ? 33.810 9.303 -36.849 1.00 55.00 666 PHE A C 1
ATOM 5246 O O . PHE A 1 666 ? 32.977 10.217 -37.062 1.00 55.00 666 PHE A O 1
#

Organism: NCBI:txid101142

InterPro domains:
  IPR005225 Small GTP-binding domain [TIGR00231] (6-129)
  IPR006689 Small GTPase superfamily, ARF/SAR type [PF00025] (2-137)
  IPR006689 Small GTPase superfamily, ARF/SAR type [PR00328] (9-33)
  IPR006689 Small GTPase superfamily, ARF/SAR type [PR00328] (36-61)
  IPR006689 Small GTPase superfamily, ARF/SAR type [PR00328] (81-102)
  IPR006689 Small GTPase superfamily, ARF/SAR type [SM00178] (2-139)
  IPR014867 Spore coat protein CotH/Invasin CotH2/3/7 [PF08757] (362-572)
  IPR024156 Small GTPase superfamily, ARF type [PTHR11711] (2-135)
  IPR027417 P-loop containing nucleoside triphosphate hydrolase [G3DSA:3.40.50.300] (1-144)
  IPR027417 P-loop containing nucleoside triphosphate hydrolase [SSF52540] (4-139)